Protein 4ILK (pdb70)

CATH classification: 3.90.180.10 (+1 more: 3.40.50.720)

Sequence (674 aa):
GSHMKSILIEKPNQLSIIEREIPTPSAGEVRVKVKLAGICGSDSHIYRGHNPYPRVIGHEFFGVIDAVGEGVESARVGERVAVDPVVSCGHCYPCSIGKPNVCTTLAVLGVHA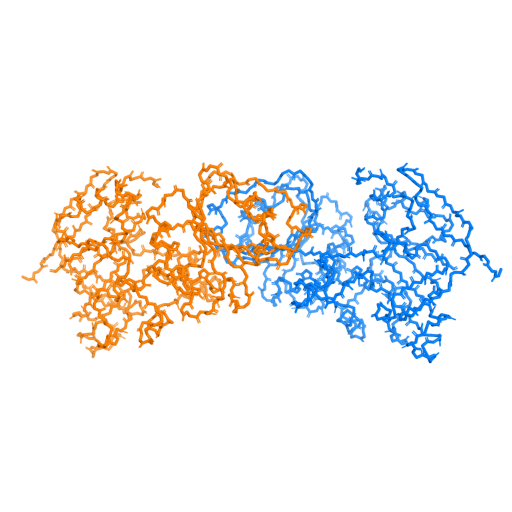DGGFSEYAVVPAKNAWKIPEAVADQYAVMIEPFTIAANVTGHGQPTENDTVLVYGAGPIGLTIVQVLKGVYNVKNVIVADRIDERLEKAKESGADWAINNSQTPLGESFAEKGIKPTLIIDAACHPSILKEAVTLASPAARIVLMGFSSEPSEVIQQGITGKELSIFSSRLNANKFPVVIDWLSKGLIKPEKLITHTFDFQHVADAISLFELDQKHCCKVLLTFGSHMKSILIEKPNQLSIIEREIPTPSAGEVRVKVKLAGICGSDSHIYRGHNKYPRVIGHEFFGVIDAVGEGVESARVGERVAVDPVVSCGHCYPCSIGKPNVCTTLAVLGVHADGGFSEYAVVPAKNAWKIPEAVADQYAVMIEPFTIAANVTGHGQPTENDTVLVYGAGPIGLTIVQVLKGVYNVKNVIVADRIDERLEKAKESGADWAINNSQTPLGESFAEKGIKPTLIIDAACHPSILKEAVTLASPAARIVLMGFSSEPSEVIQQGITGKELSIFSSRLNANKFPVVIDWLSKGLIKPEKLITHTFDFQHVADAISLFELDQKHCCKVLLTF

Secondary structure (DSSP, 8-state):
--EEEEEEEEETTEEEEEEEEPP---TTEEEEEEEEEE--HHHHHHHTT-----EE--SEEEEEEEEE-TTS-GGGTT-EEEE--EE--SSSHHHHTT-GGG-TT-EEBTTTB--SSBSEEEEEGGGEEEPPTTS-HHHHTTHHHHHHHHHHHHHH---TT-EEEEE--SHHHHHHHHHHHHTT--SEEEEEES-HHHHHHHHHTT-SEEEE-SSS-HHHHHHHHT---SEEEESS--TTHHHHHHHHSPTT-EEEE----SSEEEEEHHHHHTTT-EEEE--S-SS-HHHHHHHHHTT---GGGTEEEEEEGGGHHHHHHHHHS-SSS--EEEEE-/--EEEEEEEEETTEEEEEEEEPPPP-TTEEEEEEEEEE--HHHHHHHTT----SEE--SEEEEEEEEE-TTS-GGGTT-EEEE--EE--SSSHHHHTT-GGG-TT-EEBTTTB--SSBSEEEEEGGGEEEPPTTS-HHHHTTHHHHHHHHHHHHHH---TT-EEEEE--SHHHHHHHHHHHHTT--SEEEEEES-HHHHHHHHHHT-SEEEE-SSS-HHHHHHHHT---SEEEESS--TTHHHHHHHHSPTT-EEEE----SSEEEEEHHHHHTTT-EEEE--S-SS-HHHHHHHHHHT-S-GGGTEEEEEEGGGHHHHHHHHHH--SS--EEEEE-

Nearest PDB structures (foldseek):
  4ilk-assembly1_A  TM=1.003E+00  e=9.126E-77  Escherichia coli CFT073
  4ilk-assembly1_B  TM=9.994E-01  e=6.917E-73  Escherichia coli CFT073
  2dfv-assembly3_C  TM=9.320E-01  e=1.076E-36  Pyrococcus horikoshii OT3
  6ie0-assembly2_D  TM=9.170E-01  e=2.549E-33  Bacillus subtilis subsp. subtilis str. 168
  5kia-assembly1_A-2  TM=8.909E-01  e=3.132E-32  Burkholderia thailandensis E264

Solvent-accessible surface area: 26552 Å² total; per-residue (Å²): 116,78,91,12,66,0,0,18,0,75,126,62,91,70,26,21,59,39,104,83,130,35,41,115,14,70,64,36,50,0,40,0,95,5,101,19,0,0,0,22,22,39,0,11,92,25,21,69,18,119,128,167,112,76,50,1,0,0,12,1,4,0,0,30,1,49,20,35,8,141,85,19,132,86,90,42,79,48,31,59,0,2,1,12,0,8,39,23,44,53,152,16,64,0,18,82,78,36,58,15,0,4,6,81,98,27,28,5,11,0,45,88,35,56,3,0,0,3,56,29,8,36,2,29,14,149,7,6,83,138,6,48,170,104,6,42,44,80,57,0,3,2,1,7,3,1,0,24,0,3,4,0,0,37,27,1,132,11,74,85,121,4,26,0,0,0,6,6,1,12,22,46,0,0,1,0,0,8,0,0,50,24,29,62,86,1,127,47,0,1,0,2,18,141,42,95,64,37,10,81,50,0,102,92,8,25,10,75,62,25,13,45,15,61,170,58,64,0,32,108,17,3,79,147,119,64,35,102,0,10,0,0,0,0,16,57,30,112,21,68,20,5,98,53,1,8,80,13,0,7,27,14,1,35,0,0,0,18,2,99,24,71,105,63,1,86,2,57,0,96,29,1,0,22,38,7,0,19,6,28,1,6,54,27,0,9,82,48,1,54,55,0,20,62,19,16,70,135,34,62,2,84,0,80,83,1,37,46,53,81,48,56,10,81,103,0,40,87,0,0,39,48,36,50,128,49,85,114,130,6,5,3,0,2,0,46,72,124,71,86,14,84,1,0,10,0,50,120,61,89,73,35,31,65,42,126,75,131,38,40,111,12,72,67,38,47,0,40,0,106,6,99,14,0,0,0,24,24,38,0,10,91,14,20,72,26,126,152,195,73,71,28,2,0,0,12,1,3,1,0,36,1,47,23,35,6,139,85,24,133,84,92,46,69,49,30,38,0,1,1,10,0,6,36,18,47,56,149,14,73,0,18,78,79,44,60,25,0,4,7,86,99,27,27,4,12,0,40,92,33,60,3,0,0,4,46,35,8,39,2,25,14,131,5,5,72,130,3,50,146,105,6,50,45,66,70,0,2,2,1,6,5,1,0,23,0,3,3,0,0,26,29,0,118,11,74,87,119,3,25,0,0,0,7,7,1,14,28,49,0,0,1,0,0,6,0,0,50,26,32,58,82,1,123,43,0,0,0,2,18,149,46,86,69,43,8,86,37,0,106,122,9,26,12,75,54,18,27,43,25,61,172,58,68,0,33,110,15,4,82,154,129,66,35,107,0,10,0,0,0,1,16,56,31,115,17,65,21,5,114,53,1,11,93,11,0,7,23,12,1,33,0,0,1,20,2,99,23,70,111,62,1,73,5,60,0,96,27,2,0,21,41,6,0,17,7,31,1,5,52,32,1,11,79,50,2,52,57,0,18,56,15,15,64,133,36,62,4,89,0,82,81,2,26,50,54,68,46,53,6,89,100,1,45,89,0,0,39,44,39,52,144,39,74,104,130,8,4,5,0,0,0,40,70

InterPro domains:
  IPR002328 Alcohol dehydrogenase, zinc-type, conserved site [PS00059] (66-80)
  IPR011032 GroES-like superfamily [SSF50129] (7-178)
  IPR013149 Alcohol dehydrogenase-like, C-terminal [PF00107] (179-305)
  IPR013154 Alcohol dehydrogenase-like, N-terminal [PF08240] (32-141)
  IPR036291 NAD(P)-binding domain superfamily [SSF51735] (145-312)
  IPR050129 Zinc-containing alcohol dehydrogenase [PTHR43401] (9-345)

Structure (mmCIF, N/CA/C/O backbone):
data_4ILK
#
_entry.id   4ILK
#
_cell.length_a   47.322
_cell.length_b   97.133
_cell.length_c   144.101
_cell.angle_alpha   90.00
_cell.angle_beta   90.00
_cell.angle_gamma   90.00
#
_symmetry.space_group_name_H-M   'P 21 21 21'
#
loop_
_entity.id
_entity.type
_entity.pdbx_description
1 polymer 'Starvation sensing protein rspB'
2 non-polymer '1,4-DIHYDRONICOTINAMIDE ADENINE DINUCLEOTIDE'
3 non-polymer 'MANGANESE (II) ION'
4 non-polymer 'ZINC ION'
5 water water
#
loop_
_atom_site.group_PDB
_atom_site.id
_atom_site.type_symbol
_atom_site.label_atom_id
_atom_site.label_alt_id
_atom_site.label_comp_id
_atom_site.label_asym_id
_atom_site.label_entity_id
_atom_site.label_seq_id
_atom_site.pdbx_PDB_ins_code
_atom_site.Cartn_x
_atom_site.Cartn_y
_atom_site.Cartn_z
_atom_site.occupancy
_atom_site.B_iso_or_equiv
_atom_site.auth_seq_id
_atom_site.auth_comp_id
_atom_site.auth_asym_id
_atom_site.auth_atom_id
_atom_site.pdbx_PDB_model_num
ATOM 1 N N . GLY A 1 18 ? 33.624 60.226 18.041 1.00 85.76 -2 GLY A N 1
ATOM 2 C CA . GLY A 1 18 ? 33.665 59.805 16.655 1.00 83.76 -2 GLY A CA 1
ATOM 3 C C . GLY A 1 18 ? 34.618 58.645 16.463 1.00 80.07 -2 GLY A C 1
ATOM 4 O O . GLY A 1 18 ? 34.629 57.998 15.414 1.00 78.48 -2 GLY A O 1
ATOM 5 N N . SER A 1 19 ? 35.436 58.390 17.478 1.00 75.57 -1 SER A N 1
ATOM 6 C CA . SER A 1 19 ? 36.280 57.203 17.483 1.00 68.84 -1 SER A CA 1
ATOM 7 C C . SER A 1 19 ? 35.841 56.288 18.621 1.00 61.20 -1 SER A C 1
ATOM 8 O O . SER A 1 19 ? 36.328 55.169 18.752 1.00 60.00 -1 SER A O 1
ATOM 11 N N . HIS A 1 20 ? 34.915 56.778 19.440 1.00 55.27 0 HIS A N 1
ATOM 12 C CA . HIS A 1 20 ? 34.337 55.973 20.507 1.00 51.69 0 HIS A CA 1
ATOM 13 C C . HIS A 1 20 ? 32.841 55.709 20.294 1.00 43.11 0 HIS A C 1
ATOM 14 O O . HIS A 1 20 ? 32.173 56.397 19.517 1.00 35.50 0 HIS A O 1
ATOM 21 N N . MET A 1 21 ? 32.325 54.702 20.990 1.00 36.88 1 MET A N 1
ATOM 22 C CA . MET A 1 21 ? 30.913 54.346 20.895 1.00 34.36 1 MET A CA 1
ATOM 23 C C . MET A 1 21 ? 30.448 53.764 22.221 1.00 32.96 1 MET A C 1
ATOM 24 O O . MET A 1 21 ? 31.261 53.399 23.063 1.00 34.07 1 MET A O 1
ATOM 29 N N . LYS A 1 22 ? 29.138 53.674 22.402 1.00 29.57 2 LYS A N 1
ATOM 30 C CA . LYS A 1 22 ? 28.592 53.019 23.581 1.00 31.11 2 LYS A CA 1
ATOM 31 C C . LYS A 1 22 ? 28.213 51.576 23.264 1.00 31.83 2 LYS A C 1
ATOM 32 O O . LYS A 1 22 ? 27.716 51.295 22.174 1.00 27.01 2 LYS A O 1
ATOM 38 N N . SER A 1 23 ? 28.468 50.679 24.221 1.00 28.02 3 SER A N 1
ATOM 39 C CA . SER A 1 23 ? 28.035 49.282 24.174 1.00 23.81 3 SER A CA 1
ATOM 40 C C . SER A 1 23 ? 27.383 48.898 25.508 1.00 30.22 3 SER A C 1
ATOM 41 O O . SER A 1 23 ? 27.728 49.441 26.565 1.00 23.44 3 SER A O 1
ATOM 44 N N . ILE A 1 24 ? 26.449 47.957 25.452 1.00 26.28 4 ILE A N 1
ATOM 45 C CA . ILE A 1 24 ? 25.804 47.436 26.647 1.00 26.32 4 ILE A CA 1
ATOM 46 C C . ILE A 1 24 ? 26.547 46.203 27.142 1.00 27.93 4 ILE A C 1
ATOM 47 O O . ILE A 1 24 ? 26.521 45.153 26.496 1.00 31.43 4 ILE A O 1
ATOM 52 N N . LEU A 1 25 ? 27.187 46.328 28.299 1.00 27.70 5 LEU A N 1
ATOM 53 C CA . LEU A 1 25 ? 28.027 45.274 28.853 1.00 26.57 5 LEU A CA 1
ATOM 54 C C . LEU A 1 25 ? 27.427 44.636 30.109 1.00 31.09 5 LEU A C 1
ATOM 55 O O . LEU A 1 25 ? 27.036 45.333 31.050 1.00 31.83 5 LEU A O 1
ATOM 60 N N . ILE A 1 26 ? 27.347 43.311 30.118 1.00 29.31 6 ILE A N 1
ATOM 61 C CA . ILE A 1 26 ? 27.042 42.589 31.346 1.00 28.19 6 ILE A CA 1
ATOM 62 C C . ILE A 1 26 ? 28.372 42.199 31.975 1.00 31.48 6 ILE A C 1
ATOM 63 O O . ILE A 1 26 ? 29.029 41.259 31.518 1.00 32.16 6 ILE A O 1
ATOM 68 N N . GLU A 1 27 ? 28.780 42.933 33.005 1.00 28.74 7 GLU A N 1
ATOM 69 C CA . GLU A 1 27 ? 30.090 42.713 33.619 1.00 27.58 7 GLU A CA 1
ATOM 70 C C . GLU A 1 27 ? 30.127 41.388 34.362 1.00 31.51 7 GLU A C 1
ATOM 71 O O . GLU A 1 27 ? 31.156 40.713 34.406 1.00 29.76 7 GLU A O 1
ATOM 77 N N . LYS A 1 28 ? 28.993 41.044 34.958 1.00 25.90 8 LYS A N 1
ATOM 78 C CA . LYS A 1 28 ? 28.854 39.876 35.800 1.00 29.17 8 LYS A CA 1
ATOM 79 C C . LYS A 1 28 ? 27.377 39.846 36.171 1.00 32.53 8 LYS A C 1
ATOM 80 O O . LYS A 1 28 ? 26.649 40.787 35.838 1.00 26.29 8 LYS A O 1
ATOM 86 N N . PRO A 1 29 ? 26.922 38.771 36.839 1.00 34.04 9 PRO A N 1
ATOM 87 C CA . PRO A 1 29 ? 25.504 38.681 37.210 1.00 34.57 9 PRO A CA 1
ATOM 88 C C . PRO A 1 29 ? 24.904 39.958 37.798 1.00 28.28 9 PRO A C 1
ATOM 89 O O . PRO A 1 29 ? 25.453 40.555 38.727 1.00 26.72 9 PRO A O 1
ATOM 93 N N . ASN A 1 30 ? 23.797 40.383 37.194 1.00 28.35 10 ASN A N 1
ATOM 94 C CA . ASN A 1 30 ? 22.991 41.496 37.668 1.00 25.63 10 ASN A CA 1
ATOM 95 C C . ASN A 1 30 ? 23.660 42.853 37.519 1.00 28.18 10 ASN A C 1
ATOM 96 O O . ASN A 1 30 ? 23.162 43.848 38.026 1.00 29.09 10 ASN A O 1
ATOM 101 N N . GLN A 1 31 ? 24.772 42.895 36.796 1.00 23.72 11 GLN A N 1
ATOM 102 C CA . GLN A 1 31 ? 25.449 44.158 36.549 1.00 26.09 11 GLN A CA 1
ATOM 103 C C . GLN A 1 31 ? 25.487 44.515 35.073 1.00 29.55 11 GLN A C 1
ATOM 104 O O . GLN A 1 31 ? 26.242 43.926 34.298 1.00 26.06 11 GLN A O 1
ATOM 110 N N . LEU A 1 32 ? 24.670 45.492 34.688 1.00 27.36 12 LEU A N 1
ATOM 111 C CA . LEU A 1 32 ? 24.659 45.975 33.321 1.00 21.58 12 LEU A CA 1
ATOM 112 C C . LEU A 1 32 ? 25.238 47.372 33.295 1.00 26.29 12 LEU A C 1
ATOM 113 O O . LEU A 1 32 ? 24.785 48.248 34.027 1.00 27.16 12 LEU A O 1
ATOM 118 N N . SER A 1 33 ? 26.232 47.586 32.444 1.00 22.94 13 SER A N 1
ATOM 119 C CA . SER A 1 33 ? 26.838 48.905 32.319 1.00 27.50 13 SER A CA 1
ATOM 120 C C . SER A 1 33 ? 26.917 49.363 30.865 1.00 26.50 13 SER A C 1
ATOM 121 O O . SER A 1 33 ? 27.283 48.590 29.978 1.00 28.18 13 SER A O 1
ATOM 124 N N . ILE A 1 34 ? 26.572 50.625 30.627 1.00 26.61 14 ILE A N 1
ATOM 125 C CA . ILE A 1 34 ? 26.778 51.231 29.318 1.00 34.81 14 ILE A CA 1
ATOM 126 C C . IL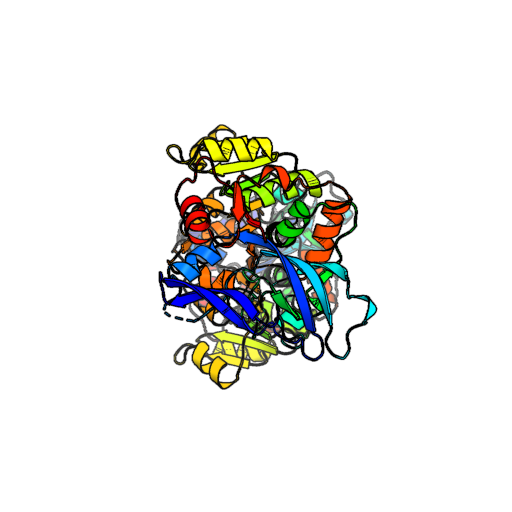E A 1 34 ? 28.187 51.789 29.271 1.00 35.15 14 ILE A C 1
ATOM 127 O O . ILE A 1 34 ? 28.479 52.801 29.901 1.00 35.92 14 ILE A O 1
ATOM 132 N N . ILE A 1 35 ? 29.068 51.133 28.532 1.00 26.76 15 ILE A N 1
ATOM 133 C CA . ILE A 1 35 ? 30.470 51.529 28.545 1.00 33.96 15 ILE A CA 1
ATOM 134 C C . ILE A 1 35 ? 30.879 52.245 27.254 1.00 34.26 15 ILE A C 1
ATOM 135 O O . ILE A 1 35 ? 30.159 52.212 26.264 1.00 31.35 15 ILE A O 1
ATOM 140 N N . GLU A 1 36 ? 32.037 52.895 27.280 1.00 34.14 16 GLU A N 1
ATOM 141 C CA . GLU A 1 36 ? 32.602 53.499 26.083 1.00 35.74 16 GLU A CA 1
ATOM 142 C C . GLU A 1 36 ? 33.719 52.620 25.577 1.00 35.87 16 GLU A C 1
ATOM 143 O O . GLU A 1 36 ? 34.586 52.177 26.348 1.00 37.10 16 GLU A O 1
ATOM 149 N N . ARG A 1 37 ? 33.686 52.340 24.281 1.00 29.76 17 ARG A N 1
ATOM 150 C CA . ARG A 1 37 ? 34.736 51.542 23.656 1.00 40.04 17 ARG A CA 1
ATOM 151 C C . ARG A 1 37 ? 35.127 52.159 22.336 1.00 34.74 17 ARG A C 1
ATOM 152 O O . ARG A 1 37 ? 34.367 52.942 21.762 1.00 36.64 17 ARG A O 1
ATOM 160 N N . GLU A 1 38 ? 36.318 51.818 21.858 1.00 36.19 18 GLU A N 1
ATOM 161 C CA . GLU A 1 38 ? 36.716 52.228 20.522 1.00 44.60 18 GLU A CA 1
ATOM 162 C C . GLU A 1 38 ? 35.780 51.600 19.506 1.00 38.04 18 GLU A C 1
ATOM 163 O O . GLU A 1 38 ? 35.363 50.452 19.659 1.00 39.73 18 GLU A O 1
ATOM 169 N N . ILE A 1 39 ? 35.430 52.368 18.484 1.00 36.89 19 ILE A N 1
ATOM 170 C CA . ILE A 1 39 ? 34.706 51.820 17.355 1.00 39.86 19 ILE A CA 1
ATOM 171 C C . ILE A 1 39 ? 35.624 50.803 16.692 1.00 43.13 19 ILE A C 1
ATOM 172 O O . ILE A 1 39 ? 36.721 51.146 16.247 1.00 43.44 19 ILE A O 1
ATOM 177 N N . PRO A 1 40 ? 35.182 49.537 16.645 1.00 39.00 20 PRO A N 1
ATOM 178 C CA . PRO A 1 40 ? 36.014 48.422 16.181 1.00 38.76 20 PRO A CA 1
ATOM 179 C C . PRO A 1 40 ? 36.237 48.407 14.672 1.00 38.62 20 PRO A C 1
ATOM 180 O O . PRO A 1 40 ? 35.456 48.954 13.888 1.00 36.48 20 PRO A O 1
ATOM 184 N N . THR A 1 41 ? 37.320 47.751 14.282 1.00 33.52 21 THR A N 1
ATOM 185 C CA . THR A 1 41 ? 37.715 47.660 12.891 1.00 35.89 21 THR A CA 1
ATOM 186 C C . THR A 1 41 ? 37.526 46.213 12.451 1.00 33.09 21 THR A C 1
ATOM 187 O O . THR A 1 41 ? 38.037 45.308 13.105 1.00 31.21 21 THR A O 1
ATOM 191 N N . PRO A 1 42 ? 36.791 45.982 11.346 1.00 28.78 22 PRO A N 1
ATOM 192 C CA . PRO A 1 42 ? 36.598 44.586 10.934 1.00 31.92 22 PRO A CA 1
ATOM 193 C C . PRO A 1 42 ? 37.879 43.961 10.387 1.00 35.74 22 PRO A C 1
ATOM 194 O O . PRO A 1 42 ? 38.633 44.633 9.685 1.00 40.04 22 PRO A O 1
ATOM 198 N N . SER A 1 43 ? 38.119 42.695 10.714 1.00 32.74 23 SER A N 1
ATOM 199 C CA . SER A 1 43 ? 39.245 41.963 10.146 1.00 40.12 23 SER A CA 1
ATOM 200 C C . SER A 1 43 ? 38.797 41.252 8.882 1.00 36.86 23 SER A C 1
ATOM 201 O O . SER A 1 43 ? 37.690 41.479 8.388 1.00 39.51 23 SER A O 1
ATOM 204 N N . ALA A 1 44 ? 39.663 40.386 8.368 1.00 36.82 24 ALA A N 1
ATOM 205 C CA . ALA A 1 44 ? 39.376 39.638 7.150 1.00 37.67 24 ALA A CA 1
ATOM 206 C C . ALA A 1 44 ? 38.060 38.867 7.273 1.00 32.88 24 ALA A C 1
ATOM 207 O O . ALA A 1 44 ? 37.824 38.179 8.268 1.00 34.21 24 ALA A O 1
ATOM 209 N N . GLY A 1 45 ? 37.200 39.011 6.271 1.00 33.30 25 GLY A N 1
ATOM 210 C CA . GLY A 1 45 ? 35.939 38.292 6.232 1.00 32.97 25 GLY A CA 1
ATOM 211 C C . GLY A 1 45 ? 34.836 38.904 7.078 1.00 29.21 25 GLY A C 1
ATOM 212 O O . GLY A 1 45 ? 33.728 38.363 7.157 1.00 34.15 25 GLY A O 1
ATOM 213 N N . GLU A 1 46 ? 35.128 40.031 7.713 1.00 23.39 26 GLU A N 1
ATOM 214 C CA . GLU A 1 46 ? 34.157 40.668 8.606 1.00 26.65 26 GLU A CA 1
ATOM 215 C C . GLU A 1 46 ? 33.639 41.998 8.071 1.00 24.13 26 GLU A C 1
ATOM 216 O O . GLU A 1 46 ? 34.248 42.607 7.205 1.00 28.41 26 GLU A O 1
ATOM 222 N N . VAL A 1 47 ? 32.499 42.437 8.591 1.00 22.38 27 VAL A N 1
ATOM 223 C CA . VAL A 1 47 ? 32.005 43.774 8.312 1.00 28.36 27 VAL A CA 1
ATOM 224 C C . VAL A 1 47 ? 31.690 44.449 9.640 1.00 30.99 27 VAL A C 1
ATOM 225 O O . VAL A 1 47 ? 31.482 43.780 10.646 1.00 29.22 27 VAL A O 1
ATOM 229 N N . ARG A 1 48 ? 31.687 45.773 9.653 1.00 30.03 28 ARG A N 1
ATOM 230 C CA . ARG A 1 48 ? 31.194 46.485 10.816 1.00 27.18 28 ARG A CA 1
ATOM 231 C C . ARG A 1 48 ? 29.790 46.941 10.501 1.00 27.98 28 ARG A C 1
ATOM 232 O O . ARG A 1 48 ? 29.547 47.520 9.441 1.00 27.98 28 ARG A O 1
ATOM 240 N N . VAL A 1 49 ? 28.862 46.656 11.407 1.00 26.26 29 VAL A N 1
ATOM 241 C CA . VAL A 1 49 ? 27.487 47.104 11.262 1.00 23.33 29 VAL A CA 1
ATOM 242 C C . VAL A 1 49 ? 27.194 48.252 12.225 1.00 33.41 29 VAL A C 1
ATOM 243 O O . VAL A 1 49 ? 27.426 48.132 13.426 1.00 26.69 29 VAL A O 1
ATOM 247 N N . LYS A 1 50 ? 26.690 49.364 11.694 1.00 24.95 30 LYS A N 1
ATOM 248 C CA . LYS A 1 50 ? 26.175 50.440 12.532 1.00 29.19 30 LYS A CA 1
ATOM 249 C C . LYS A 1 50 ? 24.729 50.096 12.850 1.00 27.03 30 LYS A C 1
ATOM 250 O O . LYS A 1 50 ? 23.877 50.108 11.972 1.00 25.53 30 LYS A O 1
ATOM 256 N N . VAL A 1 51 ? 24.457 49.793 14.113 1.00 23.77 31 VAL A N 1
ATOM 257 C CA . VAL A 1 51 ? 23.200 49.164 14.495 1.00 24.26 31 VAL A CA 1
ATOM 258 C C . VAL A 1 51 ? 22.067 50.181 14.568 1.00 27.45 31 VAL A C 1
ATOM 259 O O . VAL A 1 51 ? 22.234 51.267 15.120 1.00 24.95 31 VAL A O 1
ATOM 263 N N . LYS A 1 52 ? 20.914 49.824 14.016 1.00 27.06 32 LYS A N 1
ATOM 264 C CA . LYS A 1 52 ? 19.751 50.697 14.090 1.00 34.27 32 LYS A CA 1
ATOM 265 C C . LYS A 1 52 ? 18.726 50.158 15.065 1.00 30.02 32 LYS A C 1
ATOM 266 O O . LYS A 1 52 ? 18.086 50.921 15.792 1.00 25.23 32 LYS A O 1
ATOM 272 N N . LEU A 1 53 ? 18.567 48.838 15.068 1.00 25.77 33 LEU A N 1
ATOM 273 C CA . LEU A 1 53 ? 17.582 48.197 15.929 1.00 29.63 33 LEU A CA 1
ATOM 274 C C . LEU A 1 53 ? 18.137 46.928 16.522 1.00 26.51 33 LEU A C 1
ATOM 275 O O . LEU A 1 53 ? 18.908 46.230 15.887 1.00 26.44 33 LEU A O 1
ATOM 280 N N . ALA A 1 54 ? 17.731 46.624 17.747 1.00 26.93 34 ALA A N 1
ATOM 281 C CA . ALA A 1 54 ? 18.057 45.347 18.342 1.00 22.14 34 ALA A CA 1
ATOM 282 C C . ALA A 1 54 ? 16.830 44.841 19.086 1.00 28.63 34 ALA A C 1
ATOM 283 O O . ALA A 1 54 ? 16.020 45.634 19.558 1.00 29.65 34 ALA A O 1
ATOM 285 N N . GLY A 1 55 ? 16.669 43.526 19.167 1.00 23.23 35 GLY A N 1
ATOM 286 C CA . GLY A 1 55 ? 15.563 42.969 19.923 1.00 24.34 35 GLY A CA 1
ATOM 287 C C . GLY A 1 55 ? 16.024 42.341 21.225 1.00 25.18 35 GLY A C 1
ATOM 288 O O . GLY A 1 55 ? 17.151 41.869 21.331 1.00 24.60 35 GLY A O 1
ATOM 289 N N . ILE A 1 56 ? 15.140 42.324 22.213 1.00 23.27 36 ILE A N 1
ATOM 290 C CA . ILE A 1 56 ? 15.449 41.707 23.490 1.00 29.93 36 ILE A CA 1
ATOM 291 C C . ILE A 1 56 ? 14.841 40.317 23.587 1.00 27.03 36 ILE A C 1
ATOM 292 O O . ILE A 1 56 ? 13.663 40.119 23.301 1.00 29.03 36 ILE A O 1
ATOM 297 N N . CYS A 1 57 ? 15.653 39.353 23.993 1.00 23.70 37 CYS A N 1
ATOM 298 C CA . CYS A 1 57 ? 15.173 37.994 24.125 1.00 25.30 37 CYS A CA 1
ATOM 299 C C . CYS A 1 57 ? 15.424 37.475 25.535 1.00 30.64 37 CYS A C 1
ATOM 300 O O . CYS A 1 57 ? 16.153 38.094 26.307 1.00 33.46 37 CYS A O 1
ATOM 303 N N . GLY A 1 58 ? 14.824 36.332 25.852 1.00 33.37 38 GLY A N 1
ATOM 304 C CA . GLY A 1 58 ? 14.994 35.692 27.142 1.00 34.50 38 GLY A CA 1
ATOM 305 C C . GLY A 1 58 ? 16.443 35.454 27.484 1.00 39.02 38 GLY A C 1
ATOM 306 O O . GLY A 1 58 ? 16.861 35.667 28.621 1.00 40.90 38 GLY A O 1
ATOM 307 N N . SER A 1 59 ? 17.220 35.026 26.495 1.00 33.16 39 SER A N 1
ATOM 308 C CA . SER A 1 59 ? 18.626 34.724 26.714 1.00 35.81 39 SER A CA 1
ATOM 309 C C . SER A 1 59 ? 19.400 35.963 27.144 1.00 33.51 39 SER A C 1
ATOM 310 O O . SER A 1 59 ? 20.374 35.875 27.893 1.00 37.34 39 SER A O 1
ATOM 313 N N . ASP A 1 60 ? 18.977 37.120 26.655 1.00 26.09 40 ASP A N 1
ATOM 314 C CA . ASP A 1 60 ? 19.552 38.375 27.124 1.00 24.36 40 ASP A CA 1
ATOM 315 C C . ASP A 1 60 ? 19.300 38.549 28.616 1.00 21.35 40 ASP A C 1
ATOM 316 O O . ASP A 1 60 ? 20.209 38.901 29.363 1.00 26.25 40 ASP A O 1
ATOM 321 N N . SER A 1 61 ? 18.068 38.281 29.039 1.00 26.29 41 SER A N 1
ATOM 322 C CA . SER A 1 61 ? 17.704 38.332 30.452 1.00 25.46 41 SER A CA 1
ATOM 323 C C . SER A 1 61 ? 18.506 37.325 31.261 1.00 31.59 41 SER A C 1
ATOM 324 O O . SER A 1 61 ? 19.000 37.635 32.346 1.00 31.97 41 SER A O 1
ATOM 327 N N . HIS A 1 62 ? 18.654 36.119 30.729 1.00 28.12 42 HIS A N 1
ATOM 328 C CA . HIS A 1 62 ? 19.357 35.058 31.454 1.00 31.94 42 HIS A CA 1
ATOM 329 C C . HIS A 1 62 ? 20.826 35.396 31.638 1.00 31.68 42 HIS A C 1
ATOM 330 O O . HIS A 1 62 ? 21.397 35.122 32.694 1.00 33.47 42 HIS A O 1
ATOM 337 N N . ILE A 1 63 ? 21.439 36.000 30.621 1.00 25.30 43 ILE A N 1
ATOM 338 C CA . ILE A 1 63 ? 22.827 36.407 30.746 1.00 26.82 43 ILE A CA 1
ATOM 339 C C . ILE A 1 63 ? 22.942 37.558 31.752 1.00 33.36 43 ILE A C 1
ATOM 340 O O . ILE A 1 63 ? 23.849 37.580 32.573 1.00 35.57 43 ILE A O 1
ATOM 345 N N . TYR A 1 64 ? 22.009 38.506 31.682 1.00 34.87 44 TYR A N 1
ATOM 346 C CA . TYR A 1 64 ? 21.955 39.619 32.638 1.00 34.14 44 TYR A CA 1
ATOM 347 C C . TYR A 1 64 ? 21.854 39.079 34.066 1.00 35.20 44 TYR A C 1
ATOM 348 O O . TYR A 1 64 ? 22.560 39.533 34.971 1.00 27.68 44 TYR A O 1
ATOM 357 N N . ARG A 1 65 ? 20.993 38.086 34.258 1.00 29.03 45 ARG A N 1
ATOM 358 C CA . ARG A 1 65 ? 20.726 37.589 35.599 1.00 33.35 45 ARG A CA 1
ATOM 359 C C . ARG A 1 65 ? 21.719 36.518 36.058 1.00 39.35 45 ARG A C 1
ATOM 360 O O . ARG A 1 65 ? 21.628 36.024 37.180 1.00 43.88 45 ARG A O 1
ATOM 368 N N . GLY A 1 66 ? 22.666 36.171 35.189 1.00 36.47 46 GLY A N 1
ATOM 369 C CA . GLY A 1 66 ? 23.684 35.176 35.490 1.00 40.08 46 GLY A CA 1
ATOM 370 C C . GLY A 1 66 ? 23.183 33.743 35.624 1.00 46.20 46 GLY A C 1
ATOM 371 O O . GLY A 1 66 ? 23.676 32.976 36.462 1.00 44.84 46 GLY A O 1
ATOM 372 N N . HIS A 1 67 ? 22.211 33.369 34.797 1.00 41.22 47 HIS A N 1
ATOM 373 C CA . HIS A 1 67 ? 21.604 32.044 34.900 1.00 49.58 47 HIS A CA 1
ATOM 374 C C . HIS A 1 67 ? 22.538 30.895 34.479 1.00 61.83 47 HIS A C 1
ATOM 375 O O . HIS A 1 67 ? 22.271 29.731 34.794 1.00 71.92 47 HIS A O 1
ATOM 382 N N . ASN A 1 68 ? 23.630 31.223 33.785 1.00 61.12 48 ASN A N 1
ATOM 383 C CA . ASN A 1 68 ? 24.699 30.249 33.518 1.00 58.67 48 ASN A CA 1
ATOM 384 C C . ASN A 1 68 ? 25.915 30.442 34.426 1.00 63.83 48 ASN A C 1
ATOM 385 O O . ASN A 1 68 ? 26.747 31.329 34.191 1.00 57.40 48 ASN A O 1
ATOM 390 N N . PRO A 1 69 ? 26.043 29.570 35.438 1.00 67.07 49 PRO A N 1
ATOM 391 C CA . PRO A 1 69 ? 27.075 29.657 36.479 1.00 68.82 49 PRO A CA 1
ATOM 392 C C . PRO A 1 69 ? 28.485 29.576 35.901 1.00 66.08 49 PRO A C 1
ATOM 393 O O . PRO A 1 69 ? 29.390 30.135 36.520 1.00 65.79 49 PRO A O 1
ATOM 397 N N . TYR A 1 73 ? 31.678 36.159 31.077 1.00 44.35 53 TYR A N 1
ATOM 398 C CA . TYR A 1 73 ? 31.677 37.573 31.455 1.00 47.53 53 TYR A CA 1
ATOM 399 C C . TYR A 1 73 ? 33.051 38.184 31.283 1.00 46.24 53 TYR A C 1
ATOM 400 O O . TYR A 1 73 ? 34.057 37.511 31.484 1.00 53.50 53 TYR A O 1
ATOM 409 N N . PRO A 1 74 ? 33.102 39.463 30.884 1.00 44.70 54 PRO A N 1
ATOM 410 C CA . PRO A 1 74 ? 31.963 40.317 30.538 1.00 40.02 54 PRO A CA 1
ATOM 411 C C . PRO A 1 74 ? 31.518 40.125 29.086 1.00 35.81 54 PRO A C 1
ATOM 412 O O . PRO A 1 74 ? 32.320 39.766 28.226 1.00 32.74 54 PRO A O 1
ATOM 416 N N . ARG A 1 75 ? 30.244 40.377 28.816 1.00 33.10 55 ARG A N 1
ATOM 417 C CA . ARG A 1 75 ? 29.700 40.149 27.485 1.00 26.30 55 ARG A CA 1
ATOM 418 C C . ARG A 1 75 ? 28.810 41.288 27.034 1.00 26.28 55 ARG A C 1
ATOM 419 O O . ARG A 1 75 ? 27.946 41.738 27.790 1.00 29.20 55 ARG A O 1
ATOM 427 N N . VAL A 1 76 ? 29.005 41.735 25.797 1.00 21.56 56 VAL A N 1
ATOM 428 C CA . VAL A 1 76 ? 28.025 42.588 25.147 1.00 22.86 56 VAL A CA 1
ATOM 429 C C . VAL A 1 76 ? 26.919 41.681 24.611 1.00 23.56 56 VAL A C 1
ATOM 430 O O . VAL A 1 76 ? 27.162 40.825 23.767 1.00 22.53 56 VAL A O 1
ATOM 434 N N . ILE A 1 77 ? 25.714 41.844 25.133 1.00 24.08 57 ILE A N 1
ATOM 435 C CA . ILE A 1 77 ? 24.619 40.959 24.758 1.00 23.95 57 ILE A CA 1
ATOM 436 C C . ILE A 1 77 ? 23.911 41.418 23.478 1.00 24.26 57 ILE A C 1
ATOM 437 O O . ILE A 1 77 ? 24.322 42.397 22.851 1.00 22.56 57 ILE A O 1
ATOM 442 N N . GLY A 1 78 ? 22.859 40.702 23.088 1.00 21.69 58 GLY A N 1
ATOM 443 C CA . GLY A 1 78 ? 22.090 41.064 21.901 1.00 19.93 58 GLY A CA 1
ATOM 444 C C . GLY A 1 78 ? 22.422 40.179 20.704 1.00 23.19 58 GLY A C 1
ATOM 445 O O . GLY A 1 78 ? 23.497 40.291 20.117 1.00 22.81 58 GLY A O 1
ATOM 446 N N . HIS A 1 79 ? 21.513 39.274 20.360 1.00 20.82 59 HIS A N 1
ATOM 447 C CA . HIS A 1 79 ? 21.709 38.411 19.195 1.00 19.32 59 HIS A CA 1
ATOM 448 C C . HIS A 1 79 ? 20.679 38.714 18.113 1.00 22.43 59 HIS A C 1
ATOM 449 O O . HIS A 1 79 ? 20.717 38.143 17.033 1.00 25.75 59 HIS A O 1
ATOM 456 N N . GLU A 1 80 ? 19.753 39.614 18.415 1.00 23.95 60 GLU A N 1
ATOM 457 C CA . GLU A 1 80 ? 18.749 40.024 17.451 1.00 21.16 60 GLU A CA 1
ATOM 458 C C . GLU A 1 80 ? 19.028 41.453 17.052 1.00 23.64 60 GLU A C 1
ATOM 459 O O . GLU A 1 80 ? 18.650 42.374 17.764 1.00 24.02 60 GLU A O 1
ATOM 465 N N . PHE A 1 81 ? 19.694 41.660 15.925 1.00 19.82 61 PHE A N 1
ATOM 466 C CA . PHE A 1 81 ? 19.972 43.037 15.529 1.00 25.06 61 PHE A CA 1
ATOM 467 C C . PHE A 1 81 ? 20.039 43.308 14.044 1.00 25.03 61 PHE A C 1
ATOM 468 O O . PHE A 1 81 ? 20.310 42.411 13.232 1.00 19.45 61 PHE A O 1
ATOM 476 N N . PHE A 1 82 ? 19.787 44.573 13.719 1.00 22.97 62 PHE A N 1
ATOM 477 C CA . PHE A 1 82 ? 19.673 45.045 12.353 1.00 27.52 62 PHE A CA 1
ATOM 478 C C . PHE A 1 82 ? 20.360 46.399 12.241 1.00 27.34 62 PHE A C 1
ATOM 479 O O . PHE A 1 82 ? 20.303 47.208 13.172 1.00 24.61 62 PHE A O 1
ATOM 487 N N . GLY A 1 83 ? 20.986 46.656 11.097 1.00 28.11 63 GLY A N 1
ATOM 488 C CA . GLY A 1 83 ? 21.637 47.937 10.872 1.00 23.18 63 GLY A CA 1
ATOM 489 C C . GLY A 1 83 ? 22.170 48.096 9.464 1.00 23.81 63 GLY A C 1
ATOM 490 O O . GLY A 1 83 ? 21.672 47.459 8.536 1.00 24.94 63 GLY A O 1
ATOM 491 N N . VAL A 1 84 ? 23.183 48.948 9.318 1.00 23.68 64 VAL A N 1
ATOM 492 C CA . VAL A 1 84 ? 23.791 49.248 8.022 1.00 22.63 64 VAL A CA 1
ATOM 493 C C . VAL A 1 84 ? 25.284 48.933 8.056 1.00 26.52 64 VAL A C 1
ATOM 494 O O . VAL A 1 84 ? 25.963 49.224 9.035 1.00 30.11 64 VAL A O 1
ATOM 498 N N . ILE A 1 85 ? 25.805 48.309 7.011 1.00 21.22 65 ILE A N 1
ATOM 499 C CA . ILE A 1 85 ? 27.232 48.060 6.971 1.00 21.14 65 ILE A CA 1
ATOM 500 C C . ILE A 1 85 ? 27.922 49.398 6.756 1.00 28.67 65 ILE A C 1
ATOM 501 O O . ILE A 1 85 ? 27.551 50.152 5.860 1.00 26.20 65 ILE A O 1
ATOM 506 N N . ASP A 1 86 ? 28.910 49.723 7.579 1.00 29.97 66 ASP A N 1
ATOM 507 C CA . ASP A 1 86 ? 29.619 50.983 7.362 1.00 31.38 66 ASP A CA 1
ATOM 508 C C . ASP A 1 86 ? 31.117 50.791 7.156 1.00 30.01 66 ASP A C 1
ATOM 509 O O . ASP A 1 86 ? 31.825 51.740 6.835 1.00 27.95 66 ASP A O 1
ATOM 514 N N . ALA A 1 87 ? 31.593 49.564 7.334 1.00 27.76 67 ALA A N 1
ATOM 515 C CA . ALA A 1 87 ? 32.950 49.214 6.913 1.00 25.20 67 ALA A CA 1
ATOM 516 C C . ALA A 1 87 ? 33.020 47.737 6.607 1.00 25.76 67 ALA A C 1
ATOM 517 O O . ALA A 1 87 ? 32.248 46.942 7.147 1.00 25.06 67 ALA A O 1
ATOM 519 N N . VAL A 1 88 ? 33.962 47.372 5.747 1.00 27.66 68 VAL A N 1
ATOM 520 C CA . VAL A 1 88 ? 34.192 45.978 5.416 1.00 29.05 68 VAL A CA 1
ATOM 521 C C . VAL A 1 88 ? 35.664 45.647 5.628 1.00 36.72 68 VAL A C 1
ATOM 522 O O . VAL A 1 88 ? 36.531 46.509 5.471 1.00 28.47 68 VAL A O 1
ATOM 526 N N . GLY A 1 89 ? 35.942 44.407 6.017 1.00 34.29 69 GLY A N 1
ATOM 527 C CA . GLY A 1 89 ? 37.311 43.958 6.167 1.00 35.17 69 GLY A CA 1
ATOM 528 C C . GLY A 1 89 ? 37.830 43.417 4.849 1.00 36.13 69 GLY A C 1
ATOM 529 O O . GLY A 1 89 ? 37.123 43.418 3.841 1.00 23.23 69 GLY A O 1
ATOM 530 N N . GLU A 1 90 ? 39.073 42.951 4.862 1.00 41.50 70 GLU A N 1
ATOM 531 C CA . GLU A 1 90 ? 39.712 42.428 3.663 1.00 46.87 70 GLU A CA 1
ATOM 532 C C . GLU A 1 90 ? 39.008 41.156 3.181 1.00 42.84 70 GLU A C 1
ATOM 533 O O . GLU A 1 90 ? 38.653 40.293 3.984 1.00 37.51 70 GLU A O 1
ATOM 539 N N . GLY A 1 91 ? 38.775 41.067 1.876 1.00 35.74 71 GLY A N 1
ATOM 540 C CA . GLY A 1 91 ? 38.136 39.906 1.288 1.00 41.90 71 GLY A CA 1
ATOM 541 C C . GLY A 1 91 ? 36.649 40.109 1.079 1.00 44.89 71 GLY A C 1
ATOM 542 O O . GLY A 1 91 ? 35.973 39.287 0.462 1.00 46.45 71 GLY A O 1
ATOM 543 N N . VAL A 1 92 ? 36.130 41.208 1.611 1.00 42.27 72 VAL A N 1
ATOM 544 C CA . VAL A 1 92 ? 34.712 41.519 1.471 1.00 33.34 72 VAL A CA 1
ATOM 545 C C . VAL A 1 92 ? 34.549 42.599 0.405 1.00 32.96 72 VAL A C 1
ATOM 546 O O . VAL A 1 92 ? 35.336 43.547 0.363 1.00 28.21 72 VAL A O 1
ATOM 550 N N . GLU A 1 93 ? 33.543 42.456 -0.458 1.00 33.36 73 GLU A N 1
ATOM 551 C CA . GLU A 1 93 ? 33.318 43.443 -1.514 1.00 36.56 73 GLU A CA 1
ATOM 552 C C . GLU A 1 93 ? 33.081 44.803 -0.877 1.00 37.23 73 GLU A C 1
ATOM 553 O O . GLU A 1 93 ? 32.248 44.936 0.011 1.00 34.19 73 GLU A O 1
ATOM 559 N N . SER A 1 94 ? 33.832 45.811 -1.312 1.00 37.60 74 SER A N 1
ATOM 560 C CA . SER A 1 94 ? 33.703 47.134 -0.717 1.00 33.57 74 SER A CA 1
ATOM 561 C C . SER A 1 94 ? 32.332 47.725 -1.034 1.00 29.36 74 SER A C 1
ATOM 562 O O . SER A 1 94 ? 31.866 48.646 -0.369 1.00 31.98 74 SER A O 1
ATOM 565 N N . ALA A 1 95 ? 31.673 47.159 -2.033 1.00 26.80 75 ALA A N 1
ATOM 566 C CA . ALA A 1 95 ? 30.316 47.561 -2.378 1.00 29.45 75 ALA A CA 1
ATOM 567 C C . ALA A 1 95 ? 29.273 47.270 -1.294 1.00 31.05 75 ALA A C 1
ATOM 568 O O . ALA A 1 95 ? 28.145 47.751 -1.383 1.00 28.07 75 ALA A O 1
ATOM 570 N N . ARG A 1 96 ? 29.623 46.473 -0.287 1.00 27.52 76 ARG A N 1
ATOM 571 C CA . ARG A 1 96 ? 28.641 46.153 0.752 1.00 28.02 76 ARG A CA 1
ATOM 572 C C . ARG A 1 96 ? 28.398 47.328 1.698 1.00 29.47 76 ARG A C 1
ATOM 573 O O . ARG A 1 96 ? 27.413 47.347 2.432 1.00 32.99 76 ARG A O 1
ATOM 581 N N . VAL A 1 97 ? 29.303 48.298 1.685 1.00 26.35 77 VAL A N 1
ATOM 582 C CA . VAL A 1 97 ? 29.123 49.504 2.484 1.00 29.74 77 VAL A CA 1
ATOM 583 C C . VAL A 1 97 ? 27.801 50.203 2.138 1.00 30.71 77 VAL A C 1
ATOM 584 O O . VAL A 1 97 ? 27.527 50.497 0.978 1.00 26.77 77 VAL A O 1
ATOM 588 N N . GLY A 1 98 ? 26.965 50.424 3.151 1.00 29.01 78 GLY A N 1
ATOM 589 C CA . GLY A 1 98 ? 25.665 51.037 2.947 1.00 27.87 78 GLY A CA 1
ATOM 590 C C . GLY A 1 98 ? 24.522 50.038 2.891 1.00 29.88 78 GLY A C 1
ATOM 591 O O . GLY A 1 98 ? 23.359 50.432 2.860 1.00 28.94 78 GLY A O 1
ATOM 592 N N . GLU A 1 99 ? 24.842 48.745 2.880 1.00 24.01 79 GLU A N 1
ATOM 593 C CA . GLU A 1 99 ? 23.820 47.692 2.847 1.00 25.74 79 GLU A CA 1
ATOM 594 C C . GLU A 1 99 ? 22.998 47.627 4.121 1.00 29.54 79 GLU A C 1
ATOM 595 O O . GLU A 1 99 ? 23.569 47.597 5.208 1.00 27.11 79 GLU A O 1
ATOM 601 N N . ARG A 1 100 ? 21.674 47.559 3.987 1.00 27.25 80 ARG A N 1
ATOM 602 C CA . ARG A 1 100 ? 20.800 47.253 5.118 1.00 31.31 80 ARG A CA 1
ATOM 603 C C . ARG A 1 100 ? 20.876 45.755 5.395 1.00 27.19 80 ARG A C 1
ATOM 604 O O . ARG A 1 100 ? 20.692 44.935 4.487 1.00 23.64 80 ARG A O 1
ATOM 612 N N . VAL A 1 101 ? 21.176 45.388 6.637 1.00 23.40 81 VAL A N 1
ATOM 613 C CA . VAL A 1 101 ? 21.391 43.980 6.948 1.00 18.65 81 VAL A CA 1
ATOM 614 C C . VAL A 1 101 ? 20.815 43.566 8.300 1.00 19.79 81 VAL A C 1
ATOM 615 O O . VAL A 1 101 ? 20.807 44.352 9.251 1.00 21.54 81 VAL A O 1
ATOM 619 N N . ALA A 1 102 ? 20.341 42.327 8.372 1.00 18.98 82 ALA A N 1
ATOM 620 C CA . ALA A 1 102 ? 20.097 41.672 9.654 1.00 25.73 82 ALA A CA 1
ATOM 621 C C . ALA A 1 102 ? 21.188 40.615 9.841 1.00 24.89 82 ALA A C 1
ATOM 622 O O . ALA A 1 102 ? 21.674 40.030 8.866 1.00 27.27 82 ALA A O 1
ATOM 624 N N . VAL A 1 103 ? 21.598 40.380 11.082 1.00 19.79 83 VAL A N 1
ATOM 625 C CA . VAL A 1 103 ? 22.744 39.512 11.328 1.00 17.17 83 VAL A CA 1
ATOM 626 C C . VAL A 1 103 ? 22.356 38.171 11.940 1.00 20.46 83 VAL A C 1
ATOM 627 O O . VAL A 1 103 ? 21.704 38.110 12.975 1.00 21.58 83 VAL A O 1
ATOM 631 N N . ASP A 1 104 ? 22.743 37.097 11.265 1.00 23.81 84 ASP A N 1
ATOM 632 C CA . ASP A 1 104 ? 22.641 35.762 11.817 1.00 21.75 84 ASP A CA 1
ATOM 633 C C . ASP A 1 104 ? 23.682 35.645 12.939 1.00 22.21 84 ASP A C 1
ATOM 634 O O . ASP A 1 104 ? 24.878 35.745 12.675 1.00 24.22 84 ASP A O 1
ATOM 639 N N . PRO A 1 105 ? 23.232 35.447 14.200 1.00 21.10 85 PRO A N 1
ATOM 640 C CA . PRO A 1 105 ? 24.185 35.350 15.318 1.00 16.56 85 PRO A CA 1
ATOM 641 C C . PRO A 1 105 ? 24.930 34.011 15.356 1.00 22.51 85 PRO A C 1
ATOM 642 O O . PRO A 1 105 ? 25.826 33.833 16.180 1.00 20.86 85 PRO A O 1
ATOM 646 N N . VAL A 1 106 ? 24.564 33.078 14.481 1.00 20.13 86 VAL A N 1
ATOM 647 C CA . VAL A 1 106 ? 25.217 31.771 14.481 1.00 19.75 86 VAL A CA 1
ATOM 648 C C . VAL A 1 106 ? 26.570 31.782 13.759 1.00 18.74 86 VAL A C 1
ATOM 649 O O . VAL A 1 106 ? 26.648 31.846 12.531 1.00 17.72 86 VAL A O 1
ATOM 653 N N . VAL A 1 107 ? 27.640 31.722 14.537 1.00 20.53 87 VAL A N 1
ATOM 654 C CA . VAL A 1 107 ? 28.981 31.728 13.968 1.00 21.30 87 VAL A CA 1
ATOM 655 C C . VAL A 1 107 ? 29.558 30.333 14.077 1.00 21.88 87 VAL A C 1
ATOM 656 O O . VAL A 1 107 ? 29.785 29.838 15.184 1.00 22.71 87 VAL A O 1
ATOM 660 N N . SER A 1 108 ? 29.783 29.696 12.933 1.00 21.96 88 SER A N 1
ATOM 661 C CA . SER A 1 108 ? 30.212 28.297 12.910 1.00 29.16 88 SER A CA 1
ATOM 662 C C . SER A 1 108 ? 31.527 28.096 12.163 1.00 30.77 88 SER A C 1
ATOM 663 O O . SER A 1 108 ? 31.958 28.970 11.408 1.00 29.26 88 SER A O 1
ATOM 666 N N . CYS A 1 109 ? 32.135 26.927 12.371 1.00 27.75 89 CYS A N 1
ATOM 667 C CA . CYS A 1 109 ? 33.482 26.623 11.883 1.00 31.30 89 CYS A CA 1
ATOM 668 C C . CYS A 1 109 ? 33.504 26.141 10.430 1.00 39.84 89 CYS A C 1
ATOM 669 O O . CYS A 1 109 ? 34.431 26.446 9.672 1.00 38.19 89 CYS A O 1
ATOM 672 N N . GLY A 1 110 ? 32.480 25.390 10.047 1.00 34.28 90 GLY A N 1
ATOM 673 C CA . GLY A 1 110 ? 32.312 24.983 8.667 1.00 36.56 90 GLY A CA 1
ATOM 674 C C . GLY A 1 110 ? 32.972 23.661 8.322 1.00 33.57 90 GLY A C 1
ATOM 675 O O . GLY A 1 110 ? 32.854 23.192 7.200 1.00 41.13 90 GLY A O 1
ATOM 676 N N . HIS A 1 111 ? 33.645 23.041 9.283 1.00 34.17 91 HIS A N 1
ATOM 677 C CA . HIS A 1 111 ? 34.370 21.813 8.990 1.00 34.32 91 HIS A CA 1
ATOM 678 C C . HIS A 1 111 ? 34.061 20.650 9.930 1.00 43.47 91 HIS A C 1
ATOM 679 O O . HIS A 1 111 ? 34.450 19.516 9.654 1.00 47.39 91 HIS A O 1
ATOM 686 N N . CYS A 1 112 ? 33.371 20.911 11.037 1.00 35.81 92 CYS A N 1
ATOM 687 C CA . CYS A 1 112 ? 33.055 19.832 11.963 1.00 29.97 92 CYS A CA 1
ATOM 688 C C . CYS A 1 112 ? 31.852 19.035 11.445 1.00 28.06 92 CYS A C 1
ATOM 689 O O . CYS A 1 112 ? 31.241 19.408 10.445 1.00 27.79 92 CYS A O 1
ATOM 692 N N . TYR A 1 113 ? 31.518 17.942 12.125 1.00 27.43 93 TYR A N 1
ATOM 693 C CA . TYR A 1 113 ? 30.425 17.088 11.669 1.00 29.68 93 TYR A CA 1
ATOM 694 C C . TYR A 1 113 ? 29.094 17.849 11.487 1.00 28.36 93 TYR A C 1
ATOM 695 O O . TYR A 1 113 ? 28.529 17.820 10.392 1.00 23.15 93 TYR A O 1
ATOM 704 N N . PRO A 1 114 ? 28.610 18.546 12.536 1.00 27.23 94 PRO A N 1
ATOM 705 C CA . PRO A 1 114 ? 27.342 19.270 12.358 1.00 26.99 94 PRO A CA 1
ATOM 706 C C . PRO A 1 114 ? 27.401 20.213 11.173 1.00 23.04 94 PRO A C 1
ATOM 707 O O . PRO A 1 114 ? 26.501 20.200 10.333 1.00 21.44 94 PRO A O 1
ATOM 711 N N . CYS A 1 115 ? 28.471 20.987 11.064 1.00 20.76 95 CYS A N 1
ATOM 712 C CA . CYS A 1 115 ? 28.579 21.895 9.923 1.00 24.43 95 CYS A CA 1
ATOM 713 C C . CYS A 1 115 ? 28.534 21.164 8.590 1.00 28.70 95 CYS A C 1
ATOM 714 O O . CYS A 1 115 ? 27.915 21.649 7.640 1.00 25.79 95 CYS A O 1
ATOM 717 N N . SER A 1 116 ? 29.176 19.999 8.535 1.00 23.74 96 SER A N 1
ATOM 718 C CA . SER A 1 116 ? 29.229 19.210 7.302 1.00 33.60 96 SER A CA 1
ATOM 719 C C . SER A 1 116 ? 27.848 18.696 6.883 1.00 33.23 96 SER A C 1
ATOM 720 O O . SER A 1 116 ? 27.602 18.447 5.697 1.00 35.91 96 SER A O 1
ATOM 723 N N . ILE A 1 117 ? 26.943 18.539 7.843 1.00 25.79 97 ILE A N 1
ATOM 724 C CA . ILE A 1 117 ? 25.583 18.132 7.496 1.00 24.52 97 ILE A CA 1
ATOM 725 C C . ILE A 1 117 ? 24.594 19.304 7.545 1.00 25.27 97 ILE A C 1
ATOM 726 O O . ILE A 1 117 ? 23.385 19.122 7.696 1.00 29.79 97 ILE A O 1
ATOM 731 N N . GLY A 1 118 ? 25.121 20.513 7.418 1.00 24.90 98 GLY A N 1
ATOM 732 C CA . GLY A 1 118 ? 24.275 21.685 7.309 1.00 26.91 98 GLY A CA 1
ATOM 733 C C . GLY A 1 118 ? 23.573 22.035 8.604 1.00 25.77 98 GLY A C 1
ATOM 734 O O . GLY A 1 118 ? 22.435 22.521 8.600 1.00 23.10 98 GLY A O 1
ATOM 735 N N . LYS A 1 119 ? 24.247 21.776 9.719 1.00 24.46 99 LYS A N 1
ATOM 736 C CA . LYS A 1 119 ? 23.722 22.170 11.022 1.00 21.69 99 LYS A CA 1
ATOM 737 C C . LYS A 1 119 ? 24.737 23.036 11.772 1.00 20.73 99 LYS A C 1
ATOM 738 O O . LYS A 1 119 ? 25.215 22.632 12.822 1.00 22.56 99 LYS A O 1
ATOM 744 N N . PRO A 1 120 ? 25.065 24.232 11.235 1.00 19.29 100 PRO A N 1
ATOM 745 C CA . PRO A 1 120 ? 26.004 25.142 11.921 1.00 21.36 100 PRO A CA 1
ATOM 746 C C . PRO A 1 120 ? 25.485 25.614 13.279 1.00 19.56 100 PRO A C 1
ATOM 747 O O . PRO A 1 120 ? 26.263 26.069 14.133 1.00 21.94 100 PRO A O 1
ATOM 751 N N . ASN A 1 121 ? 24.177 25.502 13.478 1.00 15.51 101 ASN A N 1
ATOM 752 C CA . ASN A 1 121 ? 23.552 25.868 14.743 1.00 16.09 101 ASN A CA 1
ATOM 753 C C . ASN A 1 121 ? 24.021 25.036 15.945 1.00 20.90 101 ASN A C 1
ATOM 754 O O . ASN A 1 121 ? 23.818 25.436 17.102 1.00 20.79 101 ASN A O 1
ATOM 759 N N . VAL A 1 122 ? 24.619 23.875 15.680 1.00 17.09 102 VAL A N 1
ATOM 760 C CA . VAL A 1 122 ? 25.250 23.110 16.751 1.00 16.70 102 VAL A CA 1
ATOM 761 C C . VAL A 1 122 ? 26.701 22.752 16.395 1.00 20.63 102 VAL A C 1
ATOM 762 O O . VAL A 1 122 ? 27.219 21.726 16.819 1.00 27.15 102 VAL A O 1
ATOM 766 N N . CYS A 1 123 ? 27.336 23.614 15.607 1.00 17.67 103 CYS A N 1
ATOM 767 C CA . CYS A 1 123 ? 28.780 23.545 15.359 1.00 24.37 103 CYS A CA 1
ATOM 768 C C . CYS A 1 123 ? 29.522 23.203 16.652 1.00 31.43 103 CYS A C 1
ATOM 769 O O . CYS A 1 123 ? 29.199 23.741 17.718 1.00 28.34 103 CYS A O 1
ATOM 772 N N . THR A 1 124 ? 30.488 22.292 16.585 1.00 27.75 104 THR A N 1
ATOM 773 C CA . THR A 1 124 ? 31.181 21.881 17.806 1.00 32.48 104 THR A CA 1
ATOM 774 C C . THR A 1 124 ? 31.895 23.055 18.481 1.00 31.05 104 THR A C 1
ATOM 775 O O . THR A 1 124 ? 32.064 23.051 19.692 1.00 35.60 104 THR A O 1
ATOM 779 N N . THR A 1 125 ? 32.280 24.069 17.713 1.00 28.85 105 THR A N 1
ATOM 780 C CA . THR A 1 125 ? 32.819 25.296 18.311 1.00 32.25 105 THR A CA 1
ATOM 781 C C . THR A 1 125 ? 31.936 26.515 18.062 1.00 33.48 105 THR A C 1
ATOM 782 O O . THR A 1 125 ? 32.429 27.631 17.868 1.00 33.83 105 THR A O 1
ATOM 786 N N . LEU A 1 126 ? 30.629 26.286 18.065 1.00 23.05 106 LEU A N 1
ATOM 787 C CA . LEU A 1 126 ? 29.646 27.345 17.925 1.00 23.81 106 LEU A CA 1
ATOM 788 C C . LEU A 1 126 ? 29.957 28.516 18.840 1.00 22.41 106 LEU A C 1
ATOM 789 O O . LEU A 1 126 ? 30.285 28.328 20.011 1.00 18.91 106 LEU A O 1
ATOM 794 N N . ALA A 1 127 ? 29.867 29.720 18.288 1.00 20.12 107 ALA A N 1
ATOM 795 C CA . ALA A 1 127 ? 29.808 30.933 19.093 1.00 21.41 107 ALA A CA 1
ATOM 796 C C . ALA A 1 127 ? 28.573 31.721 18.659 1.00 27.19 107 ALA A C 1
ATOM 797 O O . ALA A 1 127 ? 28.359 31.955 17.470 1.00 26.63 107 ALA A O 1
ATOM 799 N N . VAL A 1 128 ? 27.746 32.109 19.621 1.00 22.06 108 VAL A N 1
ATOM 800 C CA . VAL A 1 128 ? 26.565 32.897 19.300 1.00 22.62 108 VAL A CA 1
ATOM 801 C C . VAL A 1 128 ? 26.808 34.356 19.672 1.00 24.05 108 VAL A C 1
ATOM 802 O O . VAL A 1 128 ? 27.110 34.682 20.831 1.00 21.16 108 VAL A O 1
ATOM 806 N N . LEU A 1 129 ? 26.707 35.229 18.673 1.00 23.02 109 LEU A N 1
ATOM 807 C CA . LEU A 1 129 ? 26.844 36.662 18.896 1.00 27.35 109 LEU A CA 1
ATOM 808 C C . LEU A 1 129 ? 25.839 37.134 19.940 1.00 24.28 109 LEU A C 1
ATOM 809 O O . LEU A 1 129 ? 24.651 36.860 19.828 1.00 27.30 109 LEU A O 1
ATOM 814 N N . GLY A 1 130 ? 26.321 37.830 20.961 1.00 24.39 110 GLY A N 1
ATOM 815 C CA . GLY A 1 130 ? 25.457 38.289 22.031 1.00 21.22 110 GLY A CA 1
ATOM 816 C C . GLY A 1 130 ? 25.353 37.260 23.139 1.00 26.09 110 GLY A C 1
ATOM 817 O O . GLY A 1 130 ? 24.617 37.455 24.113 1.00 27.13 110 GLY A O 1
ATOM 818 N N . VAL A 1 131 ? 26.093 36.162 22.989 1.00 23.95 111 VAL A N 1
ATOM 819 C CA . VAL A 1 131 ? 26.135 35.109 23.998 1.00 20.82 111 VAL A CA 1
ATOM 820 C C . VAL A 1 131 ? 27.571 34.701 24.308 1.00 21.94 111 VAL A C 1
ATOM 821 O O . VAL A 1 131 ? 28.064 34.947 25.407 1.00 25.54 111 VAL A O 1
ATOM 825 N N . HIS A 1 132 ? 28.238 34.076 23.341 1.00 21.87 112 HIS A N 1
ATOM 826 C CA . HIS A 1 132 ? 29.602 33.591 23.535 1.00 21.65 112 HIS A CA 1
ATOM 827 C C . HIS A 1 132 ? 30.614 34.624 23.086 1.00 29.27 112 HIS A C 1
ATOM 828 O O . HIS A 1 132 ? 31.797 34.543 23.420 1.00 37.22 112 HIS A O 1
ATOM 835 N N . ALA A 1 133 ? 30.146 35.585 22.306 1.00 23.50 113 ALA A N 1
ATOM 836 C CA . ALA A 1 133 ? 31.000 36.636 21.793 1.00 26.40 113 ALA A CA 1
ATOM 837 C C . ALA A 1 133 ? 30.156 37.889 21.771 1.00 27.68 113 ALA A C 1
ATOM 838 O O . ALA A 1 133 ? 28.922 37.807 21.799 1.00 22.73 113 ALA A O 1
ATOM 840 N N . ASP A 1 134 ? 30.812 39.044 21.725 1.00 24.74 114 ASP A N 1
ATOM 841 C CA . ASP A 1 134 ? 30.100 40.322 21.778 1.00 29.04 114 ASP A CA 1
ATOM 842 C C . ASP A 1 134 ? 29.095 40.500 20.650 1.00 31.08 114 ASP A C 1
ATOM 843 O O . ASP A 1 134 ? 29.381 40.193 19.489 1.00 27.49 114 ASP A O 1
ATOM 848 N N . GLY A 1 135 ? 27.928 41.025 21.015 1.00 26.75 115 GLY A N 1
ATOM 849 C CA . GLY A 1 135 ? 26.788 41.091 20.126 1.00 22.09 115 GLY A CA 1
ATOM 850 C C . GLY A 1 135 ? 26.331 42.482 19.731 1.00 24.17 115 GLY A C 1
ATOM 851 O O . GLY A 1 135 ? 27.133 43.407 19.622 1.00 23.01 115 GLY A O 1
ATOM 852 N N . GLY A 1 136 ? 25.023 42.621 19.523 1.00 22.96 116 GLY A N 1
ATOM 853 C CA . GLY A 1 136 ? 24.464 43.795 18.874 1.00 21.52 116 GLY A CA 1
ATOM 854 C C . GLY A 1 136 ? 23.876 44.902 19.733 1.00 24.22 116 GLY A C 1
ATOM 855 O O . GLY A 1 136 ? 23.377 45.897 19.195 1.00 27.37 116 GLY A O 1
ATOM 856 N N . PHE A 1 137 ? 23.907 44.744 21.050 1.00 22.60 117 PHE A N 1
ATOM 857 C CA . PHE A 1 137 ? 23.524 45.841 21.946 1.00 28.57 117 PHE A CA 1
ATOM 858 C C . PHE A 1 137 ? 24.682 46.843 22.019 1.00 28.04 117 PHE A C 1
ATOM 859 O O . PHE A 1 137 ? 25.345 46.994 23.044 1.00 26.99 117 PHE A O 1
ATOM 867 N N . SER A 1 138 ? 24.918 47.517 20.901 1.00 26.47 118 SER A N 1
ATOM 868 C CA . SER A 1 138 ? 26.109 48.315 20.721 1.00 22.08 118 SER A CA 1
ATOM 869 C C . SER A 1 138 ? 25.900 49.157 19.479 1.00 28.43 118 SER A C 1
ATOM 870 O O . SER A 1 138 ? 25.285 48.706 18.510 1.00 25.62 118 SER A O 1
ATOM 873 N N . GLU A 1 139 ? 26.393 50.387 19.509 1.00 30.94 119 GLU A N 1
ATOM 874 C CA . GLU A 1 139 ? 26.189 51.305 18.394 1.00 28.89 119 GLU A CA 1
ATOM 875 C C . GLU A 1 139 ? 26.824 50.757 17.120 1.00 20.41 119 GLU A C 1
ATOM 876 O O . GLU A 1 139 ? 26.310 50.972 16.027 1.00 28.15 119 GLU A O 1
ATOM 882 N N . TYR A 1 140 ? 27.935 50.048 17.271 1.00 25.56 120 TYR A N 1
ATOM 883 C CA . TYR A 1 140 ? 28.557 49.337 16.157 1.00 24.37 120 TYR A CA 1
ATOM 884 C C . TYR A 1 140 ? 28.919 47.956 16.629 1.00 28.87 120 TYR A C 1
ATOM 885 O O . TYR A 1 140 ? 29.212 47.754 17.806 1.00 29.44 120 TYR A O 1
ATOM 894 N N . ALA A 1 141 ? 28.929 47.009 15.700 1.00 24.53 121 ALA A N 1
ATOM 895 C CA . ALA A 1 141 ? 29.343 45.654 16.007 1.00 27.30 121 ALA A CA 1
ATOM 896 C C . ALA A 1 141 ? 30.014 45.072 14.778 1.00 31.41 121 ALA A C 1
ATOM 897 O O . ALA A 1 141 ? 29.603 45.339 13.640 1.00 31.93 121 ALA A O 1
ATOM 899 N N . VAL A 1 142 ? 31.050 44.287 15.010 1.00 21.48 122 VAL A N 1
ATOM 900 C CA . VAL A 1 142 ? 31.739 43.613 13.931 1.00 26.87 122 VAL A CA 1
ATOM 901 C C . VAL A 1 142 ? 31.255 42.167 13.894 1.00 24.79 122 VAL A C 1
ATOM 902 O O . VAL A 1 142 ? 31.109 41.540 14.937 1.00 29.34 122 VAL A O 1
ATOM 906 N N . VAL A 1 143 ? 30.969 41.659 12.697 1.00 18.52 123 VAL A N 1
ATOM 907 C CA . VAL A 1 143 ? 30.381 40.332 12.521 1.00 18.60 123 VAL A CA 1
ATOM 908 C C . VAL A 1 143 ? 30.949 39.708 11.247 1.00 24.88 123 VAL A C 1
ATOM 909 O O . VAL A 1 143 ? 31.471 40.428 10.397 1.00 23.76 123 VAL A O 1
ATOM 913 N N . PRO A 1 144 ? 30.863 38.369 11.104 1.00 27.47 124 PRO A N 1
ATOM 914 C CA . PRO A 1 144 ? 31.312 37.825 9.814 1.00 28.11 124 PRO A CA 1
ATOM 915 C C . PRO A 1 144 ? 30.451 38.334 8.663 1.00 27.76 124 PRO A C 1
ATOM 916 O O . PRO A 1 144 ? 29.222 38.485 8.803 1.00 26.78 124 PRO A O 1
ATOM 920 N N . ALA A 1 145 ? 31.102 38.597 7.537 1.00 22.33 125 ALA A N 1
ATOM 921 C CA . ALA A 1 145 ? 30.426 39.140 6.370 1.00 22.19 125 ALA A CA 1
ATOM 922 C C . ALA A 1 145 ? 29.341 38.189 5.941 1.00 23.55 125 ALA A C 1
ATOM 923 O O . ALA A 1 145 ? 28.244 38.616 5.576 1.00 23.39 125 ALA A O 1
ATOM 925 N N . LYS A 1 146 ? 29.627 36.889 6.028 1.00 19.79 126 LYS A N 1
ATOM 926 C CA . LYS A 1 146 ? 28.654 35.903 5.566 1.00 25.27 126 LYS A CA 1
ATOM 927 C C . LYS A 1 146 ? 27.437 35.821 6.483 1.00 26.70 126 LYS A C 1
ATOM 928 O O . LYS A 1 146 ? 26.424 35.226 6.108 1.00 24.55 126 LYS A O 1
ATOM 934 N N . ASN A 1 147 ? 27.525 36.449 7.656 1.00 18.92 127 ASN A N 1
ATOM 935 C CA . ASN A 1 147 ? 26.412 36.435 8.612 1.00 23.96 127 ASN A CA 1
ATOM 936 C C . ASN A 1 147 ? 25.480 37.643 8.466 1.00 25.39 127 ASN A C 1
ATOM 937 O O . ASN A 1 147 ? 24.382 37.687 9.042 1.00 23.56 127 ASN A O 1
ATOM 942 N N . ALA A 1 148 ? 25.918 38.634 7.702 1.00 25.18 128 ALA A N 1
ATOM 943 C CA . ALA A 1 148 ? 25.094 39.825 7.500 1.00 23.80 128 ALA A CA 1
ATOM 944 C C . ALA A 1 148 ? 24.276 39.688 6.228 1.00 26.34 128 ALA A C 1
ATOM 945 O O . ALA A 1 148 ? 24.825 39.615 5.119 1.00 27.84 128 ALA A O 1
ATOM 947 N N . TRP A 1 149 ? 22.959 39.636 6.401 1.00 26.06 129 TRP A N 1
ATOM 948 C CA . TRP A 1 149 ? 22.049 39.389 5.288 1.00 27.50 129 TRP A CA 1
ATOM 949 C C . TRP A 1 149 ? 21.354 40.653 4.789 1.00 24.40 129 TRP A C 1
ATOM 950 O O . TRP A 1 149 ? 20.674 41.340 5.546 1.00 23.45 129 TRP A O 1
ATOM 961 N N . LYS A 1 150 ? 21.525 40.946 3.506 1.00 25.57 130 LYS A N 1
ATOM 962 C CA . LYS A 1 150 ? 20.891 42.108 2.883 1.00 27.97 130 LYS A CA 1
ATOM 963 C C . LYS A 1 150 ? 19.366 42.059 2.972 1.00 26.91 130 LYS A C 1
ATOM 964 O O . LYS A 1 150 ? 18.741 41.042 2.675 1.00 20.64 130 LYS A O 1
ATOM 970 N N . ILE A 1 151 ? 18.775 43.167 3.401 1.00 29.69 131 ILE A N 1
ATOM 971 C CA . ILE A 1 151 ? 17.330 43.258 3.542 1.00 29.51 131 ILE A CA 1
ATOM 972 C C . ILE A 1 151 ? 16.752 44.008 2.351 1.00 29.38 131 ILE A C 1
ATOM 973 O O . ILE A 1 151 ? 17.218 45.098 2.037 1.00 28.96 131 ILE A O 1
ATOM 978 N N . PRO A 1 152 ? 15.737 43.429 1.686 1.00 29.73 132 PRO A N 1
ATOM 979 C CA . PRO A 1 152 ? 15.086 44.117 0.560 1.00 35.38 132 PRO A CA 1
ATOM 980 C C . PRO A 1 152 ? 14.536 45.472 0.992 1.00 37.98 132 PRO A C 1
ATOM 981 O O . PRO A 1 152 ? 14.080 45.620 2.130 1.00 28.53 132 PRO A O 1
ATOM 985 N N . GLU A 1 153 ? 14.582 46.445 0.089 1.00 35.89 133 GLU A N 1
ATOM 986 C CA . GLU A 1 153 ? 14.111 47.791 0.379 1.00 37.74 133 GLU A CA 1
ATOM 987 C C . GLU A 1 153 ? 12.670 47.792 0.895 1.00 35.05 133 GLU A C 1
ATOM 988 O O . GLU A 1 153 ? 12.309 48.603 1.755 1.00 41.16 133 GLU A O 1
ATOM 994 N N . ALA A 1 154 ? 11.855 46.875 0.381 1.00 28.73 134 ALA A N 1
ATOM 995 C CA . ALA A 1 154 ? 10.431 46.829 0.732 1.00 33.99 134 ALA A CA 1
ATOM 996 C C . ALA A 1 154 ? 10.159 46.293 2.136 1.00 42.25 134 ALA A C 1
ATOM 997 O O . ALA A 1 154 ? 9.032 46.395 2.639 1.00 37.82 134 ALA A O 1
ATOM 999 N N . VAL A 1 155 ? 11.176 45.703 2.760 1.00 32.14 135 VAL A N 1
ATOM 1000 C CA . VAL A 1 155 ? 11.010 45.172 4.114 1.00 30.12 135 VAL A CA 1
ATOM 1001 C C . VAL A 1 155 ? 11.441 46.207 5.165 1.00 35.78 135 VAL A C 1
ATOM 1002 O O . VAL A 1 155 ? 12.585 46.672 5.166 1.00 29.68 135 VAL A O 1
ATOM 1006 N N . ALA A 1 156 ? 10.507 46.573 6.042 1.00 35.17 136 ALA A N 1
ATOM 1007 C CA . ALA A 1 156 ? 10.731 47.635 7.020 1.00 33.17 136 ALA A CA 1
ATOM 1008 C C . ALA A 1 156 ? 11.795 47.248 8.041 1.00 27.65 136 ALA A C 1
ATOM 1009 O O . ALA A 1 156 ? 11.981 46.063 8.330 1.00 27.49 136 ALA A O 1
ATOM 1011 N N . ASP A 1 157 ? 12.485 48.259 8.570 1.00 24.13 137 ASP A N 1
ATOM 1012 C CA . ASP A 1 157 ? 13.533 48.076 9.577 1.00 24.23 137 ASP A CA 1
ATOM 1013 C C . ASP A 1 157 ? 13.076 47.173 10.719 1.00 27.96 137 ASP A C 1
ATOM 1014 O O . ASP A 1 157 ? 13.786 46.261 11.115 1.00 27.10 137 ASP A O 1
ATOM 1019 N N . GLN A 1 158 ? 11.890 47.435 11.252 1.00 28.79 138 GLN A N 1
ATOM 1020 C CA . GLN A 1 158 ? 11.405 46.682 12.407 1.00 31.44 138 GLN A CA 1
ATOM 1021 C C . GLN A 1 158 ? 11.003 45.243 12.070 1.00 30.60 138 GLN A C 1
ATOM 1022 O O . GLN A 1 158 ? 10.982 44.379 12.947 1.00 34.14 138 GLN A O 1
ATOM 1028 N N . TYR A 1 159 ? 10.699 44.985 10.800 1.00 29.86 139 TYR A N 1
ATOM 1029 C CA . TYR A 1 159 ? 10.456 43.625 10.330 1.00 26.80 139 TYR A CA 1
ATOM 1030 C C . TYR A 1 159 ? 11.791 42.907 10.261 1.00 28.08 139 TYR A C 1
ATOM 1031 O O . TYR A 1 159 ? 11.930 41.784 10.728 1.00 26.34 139 TYR A O 1
ATOM 1040 N N . ALA A 1 160 ? 12.770 43.565 9.652 1.00 26.04 140 ALA A N 1
ATOM 1041 C CA . ALA A 1 160 ? 14.087 42.968 9.472 1.00 26.52 140 ALA A CA 1
ATOM 1042 C C . ALA A 1 160 ? 14.726 42.551 10.802 1.00 25.38 140 ALA A C 1
ATOM 1043 O O . ALA A 1 160 ? 15.343 41.495 10.900 1.00 28.39 140 ALA A O 1
ATOM 1045 N N . VAL A 1 161 ? 14.546 43.367 11.834 1.00 24.65 141 VAL A N 1
ATOM 1046 C CA . VAL A 1 161 ? 15.162 43.070 13.117 1.00 25.68 141 VAL A CA 1
ATOM 1047 C C . VAL A 1 161 ? 14.507 41.846 13.746 1.00 23.44 141 VAL A C 1
ATOM 1048 O O . VAL A 1 161 ? 15.087 41.197 14.619 1.00 22.64 141 VAL A O 1
ATOM 1052 N N . MET A 1 162 ? 13.305 41.520 13.279 1.00 21.58 142 MET A N 1
ATOM 1053 C CA . MET A 1 162 ? 12.586 40.353 13.774 1.00 28.48 142 MET A CA 1
ATOM 1054 C C . MET A 1 162 ? 12.968 39.052 13.056 1.00 27.54 142 MET A C 1
ATOM 1055 O O . MET A 1 162 ? 12.392 37.993 13.319 1.00 21.05 142 MET A O 1
ATOM 1060 N N . ILE A 1 163 ? 13.932 39.127 12.150 1.00 23.81 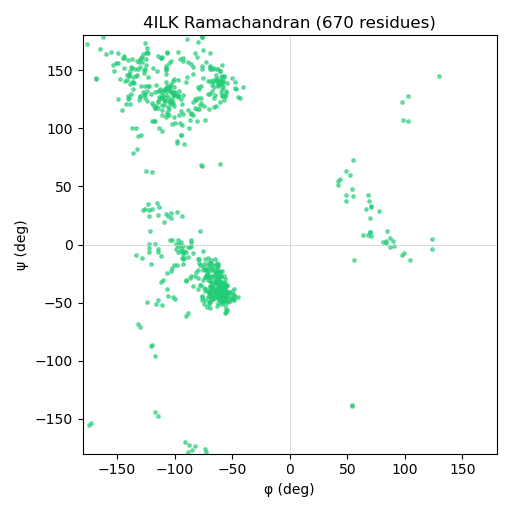143 ILE A N 1
ATOM 1061 C CA . ILE A 1 163 ? 14.301 37.939 11.382 1.00 23.31 143 ILE A CA 1
ATOM 1062 C C . ILE A 1 163 ? 14.789 36.789 12.269 1.00 25.57 143 ILE A C 1
ATOM 1063 O O . ILE A 1 163 ? 14.349 35.645 12.111 1.00 25.44 143 ILE A O 1
ATOM 1068 N N . GLU A 1 164 ? 15.672 37.089 13.219 1.00 21.90 144 GLU A N 1
ATOM 1069 C CA . GLU A 1 164 ? 16.212 36.026 14.065 1.00 22.69 144 GLU A CA 1
ATOM 1070 C C . GLU A 1 164 ? 15.118 35.263 14.835 1.00 23.27 144 GLU A C 1
ATOM 1071 O O . GLU A 1 164 ? 15.115 34.036 14.827 1.00 18.72 144 GLU A O 1
ATOM 1077 N N . PRO A 1 165 ? 14.189 35.981 15.502 1.00 25.23 145 PRO A N 1
ATOM 1078 C CA . PRO A 1 165 ? 13.086 35.231 16.119 1.00 24.12 145 PRO A CA 1
ATOM 1079 C C . PRO A 1 165 ? 12.296 34.385 15.110 1.00 25.33 145 PRO A C 1
ATOM 1080 O O . PRO A 1 165 ? 11.879 33.273 15.440 1.00 23.57 145 PRO A O 1
ATOM 1084 N N . PHE A 1 166 ? 12.092 34.884 13.895 1.00 22.35 146 PHE A N 1
ATOM 1085 C CA . PHE A 1 166 ? 11.359 34.068 12.925 1.00 22.86 146 PHE A CA 1
ATOM 1086 C C . PHE A 1 166 ? 12.185 32.885 12.421 1.00 25.04 146 PHE A C 1
ATOM 1087 O O . PHE A 1 166 ? 11.621 31.856 12.052 1.00 22.79 146 PHE A O 1
ATOM 1095 N N . THR A 1 167 ? 13.515 33.004 12.456 1.00 22.00 147 THR A N 1
ATOM 1096 C CA . THR A 1 167 ? 14.351 31.871 12.064 1.00 22.94 147 THR A CA 1
ATOM 1097 C C . THR A 1 167 ? 14.245 30.732 13.065 1.00 20.49 147 THR A C 1
ATOM 1098 O O . THR A 1 167 ? 14.327 29.560 12.692 1.00 21.92 147 THR A O 1
ATOM 1102 N N . ILE A 1 168 ? 14.049 31.072 14.334 1.00 18.03 148 ILE A N 1
ATOM 1103 C CA . ILE A 1 168 ? 13.727 30.062 15.328 1.00 19.49 148 ILE A CA 1
ATOM 1104 C C . ILE A 1 168 ? 12.478 29.272 14.878 1.00 23.85 148 ILE A C 1
ATOM 1105 O O . ILE A 1 168 ? 12.445 28.036 14.915 1.00 22.52 148 ILE A O 1
ATOM 1110 N N . ALA A 1 169 ? 11.457 29.996 14.432 1.00 20.35 149 ALA A N 1
ATOM 1111 C CA . ALA A 1 169 ? 10.224 29.362 13.978 1.00 22.98 149 ALA A CA 1
ATOM 1112 C C . ALA A 1 169 ? 10.496 28.510 12.726 1.00 23.44 149 ALA A C 1
ATOM 1113 O O . ALA A 1 169 ? 9.989 27.388 12.599 1.00 21.45 149 ALA A O 1
ATOM 1115 N N . ALA A 1 170 ? 11.319 29.036 11.824 1.00 21.22 150 ALA A N 1
ATOM 1116 C CA . ALA A 1 170 ? 11.660 28.315 10.606 1.00 23.77 150 ALA A CA 1
ATOM 1117 C C . ALA A 1 170 ? 12.362 27.018 10.965 1.00 19.54 150 ALA A C 1
ATOM 1118 O O . ALA A 1 170 ? 12.057 25.977 10.407 1.00 21.80 150 ALA A O 1
ATOM 1120 N N . ASN A 1 171 ? 13.292 27.091 11.912 1.00 19.36 151 ASN A N 1
ATOM 1121 C CA . ASN A 1 171 ? 14.052 25.913 12.328 1.00 16.68 151 ASN A CA 1
ATOM 1122 C C . ASN A 1 171 ? 13.155 24.852 12.926 1.00 18.08 151 ASN A C 1
ATOM 1123 O O . ASN A 1 171 ? 13.269 23.675 12.595 1.00 18.72 151 ASN A O 1
ATOM 1128 N N . VAL A 1 172 ? 12.265 25.278 13.811 1.00 16.12 152 VAL A N 1
ATOM 1129 C CA . VAL A 1 172 ? 11.333 24.380 14.461 1.00 17.92 152 VAL A CA 1
ATOM 1130 C C . VAL A 1 172 ? 10.414 23.688 13.468 1.00 21.94 152 VAL A C 1
ATOM 1131 O O . VAL A 1 172 ? 10.244 22.473 13.532 1.00 18.14 152 VAL A O 1
ATOM 1135 N N . THR A 1 173 ? 9.825 24.455 12.549 1.00 21.84 153 THR A N 1
ATOM 1136 C CA . THR A 1 173 ? 8.886 23.875 11.585 1.00 21.82 153 THR A CA 1
ATOM 1137 C C . THR A 1 173 ? 9.641 23.038 10.549 1.00 25.57 153 THR A C 1
ATOM 1138 O O . THR A 1 173 ? 9.103 22.081 10.007 1.00 26.53 153 THR A O 1
ATOM 1142 N N . GLY A 1 174 ? 10.901 23.394 10.297 1.00 23.31 154 GLY A N 1
ATOM 1143 C CA . GLY A 1 174 ? 11.778 22.554 9.498 1.00 21.83 154 GLY A CA 1
ATOM 1144 C C . GLY A 1 174 ? 11.842 21.115 10.003 1.00 21.61 154 GLY A C 1
ATOM 1145 O O . GLY A 1 174 ? 11.829 20.170 9.210 1.00 22.06 154 GLY A O 1
ATOM 1146 N N . HIS A 1 175 ? 11.900 20.936 11.321 1.00 19.16 155 HIS A N 1
ATOM 1147 C CA . HIS A 1 175 ? 11.911 19.589 11.890 1.00 22.70 155 HIS A CA 1
ATOM 1148 C C . HIS A 1 175 ? 10.515 18.983 11.849 1.00 18.84 155 HIS A C 1
ATOM 1149 O O . HIS A 1 175 ? 10.352 17.829 11.503 1.00 20.04 155 HIS A O 1
ATOM 1156 N N . GLY A 1 176 ? 9.513 19.773 12.215 1.00 18.04 156 GLY A N 1
ATOM 1157 C CA . GLY A 1 176 ? 8.155 19.271 12.329 1.00 19.42 156 GLY A CA 1
ATOM 1158 C C . GLY A 1 176 ? 7.476 18.934 11.005 1.00 18.61 156 GLY A C 1
ATOM 1159 O O . GLY A 1 176 ? 6.581 18.087 10.974 1.00 22.54 156 GLY A O 1
ATOM 1160 N N . GLN A 1 177 ? 7.890 19.606 9.935 1.00 18.42 157 GLN A N 1
ATOM 1161 C CA . GLN A 1 177 ? 7.308 19.445 8.605 1.00 19.70 157 GLN A CA 1
ATOM 1162 C C . GLN A 1 177 ? 5.772 19.519 8.641 1.00 23.26 157 GLN A C 1
ATOM 1163 O O . GLN A 1 177 ? 5.096 18.556 8.339 1.00 19.18 157 GLN A O 1
ATOM 1169 N N . PRO A 1 178 ? 5.227 20.674 9.029 1.00 20.74 158 PRO A N 1
ATOM 1170 C CA . PRO A 1 178 ? 3.771 20.762 9.213 1.00 22.12 158 PRO A CA 1
ATOM 1171 C C . PRO A 1 178 ? 3.031 20.618 7.882 1.00 20.44 158 PRO A C 1
ATOM 1172 O O . PRO A 1 178 ? 3.506 21.145 6.872 1.00 22.67 158 PRO A O 1
ATOM 1176 N N . THR A 1 179 ? 1.913 19.898 7.885 1.00 21.66 159 THR A N 1
ATOM 1177 C CA . THR A 1 179 ? 1.066 19.769 6.698 1.00 21.73 159 THR A CA 1
ATOM 1178 C C . THR A 1 179 ? -0.238 20.515 6.952 1.00 22.85 159 THR A C 1
ATOM 1179 O O . THR A 1 179 ? -0.603 20.761 8.100 1.00 21.75 159 THR A O 1
ATOM 1183 N N . GLU A 1 180 ? -0.956 20.836 5.882 1.00 23.12 160 GLU A N 1
ATOM 1184 C CA . GLU A 1 180 ? -2.197 21.593 5.989 1.00 26.88 160 GLU A CA 1
ATOM 1185 C C . GLU A 1 180 ? -3.219 20.903 6.875 1.00 22.32 160 GLU A C 1
ATOM 1186 O O . GLU A 1 180 ? -3.986 21.563 7.586 1.00 21.98 160 GLU A O 1
ATOM 1192 N N . ASN A 1 181 ? -3.206 19.575 6.865 1.00 18.29 161 ASN A N 1
ATOM 1193 C CA . ASN A 1 181 ? -4.189 18.821 7.627 1.00 22.35 161 ASN A CA 1
ATOM 1194 C C . ASN A 1 181 ? -3.705 18.359 8.980 1.00 25.09 161 ASN A C 1
ATOM 1195 O O . ASN A 1 181 ? -4.416 17.632 9.672 1.00 23.24 161 ASN A O 1
ATOM 1200 N N . ASP A 1 182 ? -2.487 18.756 9.344 1.00 25.73 162 ASP A N 1
ATOM 1201 C CA . ASP A 1 182 ? -1.954 18.466 10.676 1.00 20.74 162 ASP A CA 1
ATOM 1202 C C . ASP A 1 182 ? -2.834 19.083 11.746 1.00 23.80 162 ASP A C 1
ATOM 1203 O O . ASP A 1 182 ? -3.380 20.169 11.559 1.00 22.47 162 ASP A O 1
ATOM 1208 N N . THR A 1 183 ? -2.976 18.392 12.868 1.00 21.29 163 THR A N 1
ATOM 1209 C CA . THR A 1 183 ? -3.564 19.010 14.052 1.00 23.95 163 THR A CA 1
ATOM 1210 C C . THR A 1 183 ? -2.425 19.422 14.976 1.00 23.52 163 THR A C 1
ATOM 1211 O O . THR A 1 183 ? -1.787 18.586 15.612 1.00 23.99 163 THR A O 1
ATOM 1215 N N . VAL A 1 184 ? -2.149 20.717 15.014 1.00 24.62 164 VAL A N 1
ATOM 1216 C CA . VAL A 1 184 ? -0.973 21.200 15.716 1.00 24.67 164 VAL A CA 1
ATOM 1217 C C . VAL A 1 184 ? -1.303 21.818 17.072 1.00 25.09 164 VAL A C 1
ATOM 1218 O O . VAL A 1 184 ? -2.198 22.656 17.190 1.00 26.27 164 VAL A O 1
ATOM 1222 N N . LEU A 1 185 ? -0.561 21.390 18.087 1.00 19.82 165 LEU A N 1
ATOM 1223 C CA . LEU A 1 185 ? -0.588 22.031 19.391 1.00 23.09 165 LEU A CA 1
ATOM 1224 C C . LEU A 1 185 ? 0.725 22.781 19.637 1.00 25.55 165 LEU A C 1
ATOM 1225 O O . LEU A 1 185 ? 1.810 22.189 19.551 1.00 21.20 165 LEU A O 1
ATOM 1230 N N . VAL A 1 186 ? 0.636 24.079 19.923 1.00 22.90 166 VAL A N 1
ATOM 1231 C CA . VAL A 1 186 ? 1.803 24.832 20.382 1.00 20.19 166 VAL A CA 1
ATOM 1232 C C . VAL A 1 186 ? 1.654 25.196 21.869 1.00 25.34 166 VAL A C 1
ATOM 1233 O O . VAL A 1 186 ? 0.696 25.867 22.260 1.00 27.99 166 VAL A O 1
ATOM 1237 N N . TYR A 1 187 ? 2.577 24.732 22.701 1.00 26.05 167 TYR A N 1
ATOM 1238 C CA . TYR A 1 187 ? 2.616 25.183 24.090 1.00 26.11 167 TYR A CA 1
ATOM 1239 C C . TYR A 1 187 ? 3.293 26.537 24.134 1.00 21.65 167 TYR A C 1
ATOM 1240 O O . TYR A 1 187 ? 4.403 26.699 23.619 1.00 19.38 167 TYR A O 1
ATOM 1249 N N . GLY A 1 188 ? 2.624 27.516 24.727 1.00 22.31 168 GLY A N 1
ATOM 1250 C CA . GLY A 1 188 ? 3.232 28.819 24.957 1.00 22.63 168 GLY A CA 1
ATOM 1251 C C . GLY A 1 188 ? 2.893 29.883 23.931 1.00 29.89 168 GLY A C 1
ATOM 1252 O O . GLY A 1 188 ? 3.126 29.712 22.728 1.00 27.66 168 GLY A O 1
ATOM 1253 N N . ALA A 1 189 ? 2.323 30.989 24.406 1.00 25.08 169 ALA A N 1
ATOM 1254 C CA . ALA A 1 189 ? 1.990 32.097 23.535 1.00 23.56 169 ALA A CA 1
ATOM 1255 C C . ALA A 1 189 ? 2.856 33.319 23.867 1.00 28.61 169 ALA A C 1
ATOM 1256 O O . ALA A 1 189 ? 2.437 34.461 23.712 1.00 26.70 169 ALA A O 1
ATOM 1258 N N . GLY A 1 190 ? 4.081 33.067 24.311 1.00 26.72 170 GLY A N 1
ATOM 1259 C CA . GLY A 1 190 ? 5.061 34.127 24.392 1.00 26.15 170 GLY A CA 1
ATOM 1260 C C . GLY A 1 190 ? 5.506 34.461 22.985 1.00 26.39 170 GLY A C 1
ATOM 1261 O O . GLY A 1 190 ? 5.033 33.851 22.022 1.00 22.92 170 GLY A O 1
ATOM 1262 N N . PRO A 1 191 ? 6.439 35.412 22.855 1.00 26.18 171 PRO A N 1
ATOM 1263 C CA . PRO A 1 191 ? 6.996 35.806 21.560 1.00 27.44 171 PRO A CA 1
ATOM 1264 C C . PRO A 1 191 ? 7.444 34.621 20.701 1.00 24.71 171 PRO A C 1
ATOM 1265 O O . PRO A 1 191 ? 7.240 34.668 19.493 1.00 26.98 171 PRO A O 1
ATOM 1269 N N . ILE A 1 192 ? 8.030 33.587 21.304 1.00 24.36 172 ILE A N 1
ATOM 1270 C CA . ILE A 1 192 ? 8.513 32.441 20.523 1.00 24.39 172 ILE A CA 1
ATOM 1271 C C . ILE A 1 192 ? 7.336 31.638 19.958 1.00 23.80 172 ILE A C 1
ATOM 1272 O O . ILE A 1 192 ? 7.282 31.357 18.761 1.00 22.42 172 ILE A O 1
ATOM 1277 N N . GLY A 1 193 ? 6.404 31.275 20.832 1.00 23.89 173 GLY A N 1
ATOM 1278 C CA . GLY A 1 193 ? 5.198 30.577 20.423 1.00 22.78 173 GLY A CA 1
ATOM 1279 C C . GLY A 1 193 ? 4.421 31.314 19.346 1.00 20.61 173 GLY A C 1
ATOM 1280 O O . GLY A 1 193 ? 3.933 30.696 18.399 1.00 26.18 173 GLY A O 1
ATOM 1281 N N . LEU A 1 194 ? 4.306 32.632 19.478 1.00 21.85 174 LEU A N 1
ATOM 1282 C CA . LEU A 1 194 ? 3.585 33.438 18.496 1.00 25.00 174 LEU A CA 1
ATOM 1283 C C . LEU A 1 194 ? 4.233 33.417 17.103 1.00 24.08 174 LEU A C 1
ATOM 1284 O O . LEU A 1 194 ? 3.520 33.337 16.105 1.00 26.03 174 LEU A O 1
ATOM 1289 N N . THR A 1 195 ? 5.564 33.498 17.018 1.00 18.21 175 THR A N 1
ATOM 1290 C CA . THR A 1 195 ? 6.217 33.371 15.709 1.00 20.03 175 THR A CA 1
ATOM 1291 C C . THR A 1 195 ? 5.888 32.014 15.068 1.00 19.24 175 THR A C 1
ATOM 1292 O O . THR A 1 195 ? 5.665 31.934 13.862 1.00 23.00 175 THR A O 1
ATOM 1296 N N . ILE A 1 196 ? 5.850 30.965 15.885 1.00 21.23 176 ILE A N 1
ATOM 1297 C CA . ILE A 1 196 ? 5.520 29.622 15.422 1.00 19.58 176 ILE A CA 1
ATOM 1298 C C . ILE A 1 196 ? 4.107 29.582 14.840 1.00 24.04 176 ILE A C 1
ATOM 1299 O O . ILE A 1 196 ? 3.871 29.004 13.774 1.00 22.85 176 ILE A O 1
ATOM 1304 N N . VAL A 1 197 ? 3.169 30.189 15.559 1.00 21.57 177 VAL A N 1
ATOM 1305 C CA . VAL A 1 197 ? 1.780 30.240 15.113 1.00 22.43 177 VAL A CA 1
ATOM 1306 C C . VAL A 1 197 ? 1.674 30.922 13.762 1.00 24.56 177 VAL A C 1
ATOM 1307 O O . VAL A 1 197 ? 0.971 30.444 12.870 1.00 25.32 177 VAL A O 1
ATOM 1311 N N . GLN A 1 198 ? 2.387 32.030 13.608 1.00 25.33 178 GLN A N 1
ATOM 1312 C CA . GLN A 1 198 ? 2.345 32.778 12.362 1.00 25.51 178 GLN A CA 1
ATOM 1313 C C . GLN A 1 198 ? 2.870 31.958 11.201 1.00 29.16 178 GLN A C 1
ATOM 1314 O O . GLN A 1 198 ? 2.289 31.970 10.107 1.00 29.31 178 GLN A O 1
ATOM 1320 N N . VAL A 1 199 ? 3.960 31.237 11.439 1.00 21.61 179 VAL A N 1
ATOM 1321 C CA . VAL A 1 199 ? 4.581 30.442 10.385 1.00 17.30 179 VAL A CA 1
ATOM 1322 C C . VAL A 1 199 ? 3.687 29.251 10.028 1.00 20.70 179 VAL A C 1
ATOM 1323 O O . VAL A 1 199 ? 3.454 28.968 8.855 1.00 21.83 179 VAL A O 1
ATOM 1327 N N . LEU A 1 200 ? 3.159 28.571 11.037 1.00 19.21 180 LEU A N 1
ATOM 1328 C CA . LEU A 1 200 ? 2.190 27.506 10.799 1.00 21.71 180 LEU A CA 1
ATOM 1329 C C . LEU A 1 200 ? 1.000 27.957 9.931 1.00 24.04 180 LEU A C 1
ATOM 1330 O O . LEU A 1 200 ? 0.648 27.299 8.950 1.00 23.83 180 LEU A O 1
ATOM 1335 N N . LYS A 1 201 ? 0.394 29.084 10.296 1.00 25.74 181 LYS A N 1
ATOM 1336 C CA . LYS A 1 201 ? -0.754 29.597 9.561 1.00 31.73 181 LYS A CA 1
ATOM 1337 C C . LYS A 1 201 ? -0.335 30.159 8.212 1.00 28.95 181 LYS A C 1
ATOM 1338 O O . LYS A 1 201 ? -0.853 29.752 7.178 1.00 28.24 181 LYS A O 1
ATOM 1344 N N . GLY A 1 202 ? 0.620 31.080 8.230 1.00 29.25 182 GLY A N 1
ATOM 1345 C CA . GLY A 1 202 ? 0.960 31.853 7.050 1.00 26.20 182 GLY A CA 1
ATOM 1346 C C . GLY A 1 202 ? 1.884 31.215 6.036 1.00 29.92 182 GLY A C 1
ATOM 1347 O O . GLY A 1 202 ? 1.889 31.610 4.877 1.00 23.38 182 GLY A O 1
ATOM 1348 N N . VAL A 1 203 ? 2.688 30.245 6.465 1.00 26.45 183 VAL A N 1
ATOM 1349 C CA . VAL A 1 203 ? 3.613 29.600 5.548 1.00 21.61 183 VAL A CA 1
ATOM 1350 C C . VAL A 1 203 ? 3.131 28.204 5.186 1.00 27.04 183 VAL A C 1
ATOM 1351 O O . VAL A 1 203 ? 3.163 27.812 4.024 1.00 27.05 183 VAL A O 1
ATOM 1355 N N . TYR A 1 204 ? 2.686 27.457 6.190 1.00 27.03 184 TYR A N 1
ATOM 1356 C CA . TYR A 1 204 ? 2.320 26.064 5.987 1.00 27.81 184 TYR A CA 1
ATOM 1357 C C . TYR A 1 204 ? 0.818 25.825 5.827 1.00 22.57 184 TYR A C 1
ATOM 1358 O O . TYR A 1 204 ? 0.386 24.697 5.592 1.00 25.19 184 TYR A O 1
ATOM 1367 N N . ASN A 1 205 ? 0.039 26.891 5.966 1.00 22.22 185 ASN A N 1
ATOM 1368 C CA . ASN A 1 205 ? -1.415 26.826 5.830 1.00 24.08 185 ASN A CA 1
ATOM 1369 C C . ASN A 1 205 ? -2.047 25.705 6.619 1.00 27.02 185 ASN A C 1
ATOM 1370 O O . ASN A 1 205 ? -2.943 25.007 6.129 1.00 25.94 185 ASN A O 1
ATOM 1375 N N . VAL A 1 206 ? -1.570 25.533 7.846 1.00 23.03 186 VAL A N 1
ATOM 1376 C CA . VAL A 1 206 ? -2.123 24.546 8.743 1.00 25.71 186 VAL A CA 1
ATOM 1377 C C . VAL A 1 206 ? -3.529 25.008 9.136 1.00 27.11 186 VAL A C 1
ATOM 1378 O O . VAL A 1 206 ? -3.722 26.151 9.555 1.00 24.97 186 VAL A O 1
ATOM 1382 N N . LYS A 1 207 ? -4.505 24.123 8.998 1.00 26.75 187 LYS A N 1
ATOM 1383 C CA . LYS A 1 207 ? -5.905 24.502 9.186 1.00 34.26 187 LYS A CA 1
ATOM 1384 C C . LYS A 1 207 ? -6.295 24.574 10.653 1.00 30.72 187 LYS A C 1
ATOM 1385 O O . LYS A 1 207 ? -7.188 25.323 11.040 1.00 30.70 187 LYS A O 1
ATOM 1391 N N . ASN A 1 208 ? -5.628 23.776 11.468 1.00 24.48 188 ASN A N 1
ATOM 1392 C CA . ASN A 1 208 ? -5.976 23.711 12.859 1.00 26.83 188 ASN A CA 1
ATOM 1393 C C . ASN A 1 208 ? -4.768 23.900 13.764 1.00 28.24 188 ASN A C 1
ATOM 1394 O O . ASN A 1 208 ? -4.064 22.944 14.077 1.00 23.01 188 ASN A O 1
ATOM 1399 N N . VAL A 1 209 ? -4.540 25.135 14.187 1.00 25.75 189 VAL A N 1
ATOM 1400 C CA . VAL A 1 209 ? -3.499 25.415 15.166 1.00 26.21 189 VAL A CA 1
ATOM 1401 C C . VAL A 1 209 ? -4.088 25.695 16.550 1.00 28.76 189 VAL A C 1
ATOM 1402 O O . VAL A 1 209 ? -4.835 26.659 16.748 1.00 29.23 189 VAL A O 1
ATOM 1406 N N . ILE A 1 210 ? -3.756 24.828 17.498 1.00 21.94 190 ILE A N 1
ATOM 1407 C CA . ILE A 1 210 ? -4.168 24.984 18.876 1.00 23.08 190 ILE A CA 1
ATOM 1408 C C . ILE A 1 210 ? -2.996 25.534 19.708 1.00 28.88 190 ILE A C 1
ATOM 1409 O O . ILE A 1 210 ? -1.869 25.047 19.599 1.00 23.48 190 ILE A O 1
ATOM 1414 N N . VAL A 1 211 ? -3.258 26.569 20.507 1.00 27.55 191 VAL A N 1
ATOM 1415 C CA . VAL A 1 211 ? -2.245 27.124 21.406 1.00 24.03 191 VAL A CA 1
ATOM 1416 C C . VAL A 1 211 ? -2.702 27.054 22.860 1.00 31.86 191 VAL A C 1
ATOM 1417 O O . VAL A 1 211 ? -3.813 27.490 23.195 1.00 26.21 191 VAL A O 1
ATOM 1421 N N . ALA A 1 212 ? -1.833 26.515 23.715 1.00 27.42 192 ALA A N 1
ATOM 1422 C CA . ALA A 1 212 ? -2.055 26.523 25.152 1.00 23.59 192 ALA A CA 1
ATOM 1423 C C . ALA A 1 212 ? -1.129 27.513 25.873 1.00 29.96 192 ALA A C 1
ATOM 1424 O O . ALA A 1 212 ? 0.056 27.661 25.532 1.00 27.26 192 ALA A O 1
ATOM 1426 N N . ASP A 1 213 ? -1.689 28.198 26.865 1.00 24.27 193 ASP A N 1
ATOM 1427 C CA . ASP A 1 213 ? -0.918 29.091 27.718 1.00 26.28 193 ASP A CA 1
ATOM 1428 C C . ASP A 1 213 ? -1.686 29.304 29.012 1.00 34.67 193 ASP A C 1
ATOM 1429 O O . ASP A 1 213 ? -2.890 29.020 29.090 1.00 32.55 193 ASP A O 1
ATOM 1434 N N . ARG A 1 214 ? -0.989 29.808 30.025 1.00 36.82 194 ARG A N 1
ATOM 1435 C CA . ARG A 1 214 ? -1.597 30.024 31.331 1.00 37.08 194 ARG A CA 1
ATOM 1436 C C . ARG A 1 214 ? -2.178 31.443 31.446 1.00 37.20 194 ARG A C 1
ATOM 1437 O O . ARG A 1 214 ? -2.921 31.742 32.374 1.00 37.22 194 ARG A O 1
ATOM 1445 N N . ILE A 1 215 ? -1.853 32.305 30.488 1.00 31.28 195 ILE A N 1
ATOM 1446 C CA . ILE A 1 215 ? -2.228 33.714 30.565 1.00 27.94 195 ILE A CA 1
ATOM 1447 C C . ILE A 1 215 ? -3.190 34.124 29.456 1.00 33.23 195 ILE A C 1
ATOM 1448 O O . ILE A 1 215 ? -2.841 34.066 28.265 1.00 33.21 195 ILE A O 1
ATOM 1453 N N . ASP A 1 216 ? -4.383 34.575 29.852 1.00 33.57 196 ASP A N 1
ATOM 1454 C CA . ASP A 1 216 ? -5.439 34.953 28.906 1.00 35.91 196 ASP A CA 1
ATOM 1455 C C . ASP A 1 216 ? -5.015 35.995 27.888 1.00 33.66 196 ASP A C 1
ATOM 1456 O O . ASP A 1 216 ? -5.359 35.882 26.713 1.00 37.26 196 ASP A O 1
ATOM 1461 N N . GLU A 1 217 ? -4.287 37.017 28.327 1.00 31.90 197 GLU A N 1
ATOM 1462 C CA . GLU A 1 217 ? -3.882 38.102 27.425 1.00 28.65 197 GLU A CA 1
ATOM 1463 C C . GLU A 1 217 ? -3.017 37.596 26.268 1.00 33.92 197 GLU A C 1
ATOM 1464 O O . GLU A 1 217 ? -3.071 38.120 25.157 1.00 34.30 197 GLU A O 1
ATOM 1470 N N . ARG A 1 218 ? -2.204 36.583 26.544 1.00 29.75 198 ARG A N 1
ATOM 1471 C CA . ARG A 1 218 ? -1.342 36.029 25.511 1.00 29.39 198 ARG A CA 1
ATOM 1472 C C . ARG A 1 218 ? -2.115 35.111 24.567 1.00 29.94 198 ARG A C 1
ATOM 1473 O O . ARG A 1 218 ? -1.837 35.062 23.375 1.00 28.35 198 ARG A O 1
ATOM 1481 N N . LEU A 1 219 ? -3.086 34.389 25.118 1.00 33.85 199 LEU A N 1
ATOM 1482 C CA . LEU A 1 219 ? -3.974 33.564 24.314 1.00 29.38 199 LEU A CA 1
ATOM 1483 C C . LEU A 1 219 ? -4.698 34.444 23.305 1.00 32.87 199 LEU A C 1
ATOM 1484 O O . LEU A 1 219 ? -4.907 34.058 22.157 1.00 31.24 199 LEU A O 1
ATOM 1489 N N . GLU A 1 220 ? -5.038 35.651 23.728 1.00 39.42 200 GLU A N 1
ATOM 1490 C CA . GLU A 1 220 ? -5.685 36.601 22.839 1.00 39.83 200 GLU A CA 1
ATOM 1491 C C . GLU A 1 220 ? -4.704 37.042 21.757 1.00 34.20 200 GLU A C 1
ATOM 1492 O O . GLU A 1 220 ? -5.074 37.233 20.595 1.00 31.48 200 GLU A O 1
ATOM 1498 N N . LYS A 1 221 ? -3.438 37.186 22.117 1.00 32.53 201 LYS A N 1
ATOM 1499 C CA . LYS A 1 221 ? -2.458 37.523 21.097 1.00 32.76 201 LYS A CA 1
ATOM 1500 C C . LYS A 1 221 ? -2.273 36.371 20.115 1.00 29.69 201 LYS A C 1
ATOM 1501 O O . LYS A 1 221 ? -2.048 36.592 18.929 1.00 25.55 201 LYS A O 1
ATOM 1507 N N . ALA A 1 222 ? -2.373 35.147 20.618 1.00 27.23 202 ALA A N 1
ATOM 1508 C CA . ALA A 1 222 ? -2.244 33.967 19.764 1.00 22.39 202 ALA A CA 1
ATOM 1509 C C . ALA A 1 222 ? -3.337 33.965 18.706 1.00 28.55 202 ALA A C 1
ATOM 1510 O O . ALA A 1 222 ? -3.069 33.733 17.525 1.00 31.51 202 ALA A O 1
ATOM 1512 N N . LYS A 1 223 ? -4.564 34.257 19.127 1.00 29.04 203 LYS A N 1
ATOM 1513 C CA . LYS A 1 223 ? -5.670 34.386 18.182 1.00 31.83 203 LYS A CA 1
ATOM 1514 C C . LYS A 1 223 ? -5.418 35.458 17.128 1.00 29.76 203 LYS A C 1
ATOM 1515 O O . LYS A 1 223 ? -5.658 35.241 15.940 1.00 31.38 203 LYS A O 1
ATOM 1521 N N . GLU A 1 224 ? -4.915 36.606 17.563 1.00 32.05 204 GLU A N 1
ATOM 1522 C CA . GLU A 1 224 ? -4.588 37.697 16.655 1.00 38.47 204 GLU A CA 1
ATOM 1523 C C . GLU A 1 224 ? -3.508 37.310 15.633 1.00 33.01 204 GLU A C 1
ATOM 1524 O O . GLU A 1 224 ? -3.481 37.830 14.513 1.00 32.48 204 GLU A O 1
ATOM 1530 N N . SER A 1 225 ? -2.621 36.398 16.026 1.00 32.31 205 SER A N 1
ATOM 1531 C CA . SER A 1 225 ? -1.577 35.906 15.121 1.00 34.04 205 SER A CA 1
ATOM 1532 C C . SER A 1 225 ? -1.991 34.696 14.278 1.00 37.15 205 SER A C 1
ATOM 1533 O O . SER A 1 225 ? -1.196 34.205 13.473 1.00 31.96 205 SER A O 1
ATOM 1536 N N . GLY A 1 226 ? -3.213 34.204 14.483 1.00 30.48 206 GLY A N 1
ATOM 1537 C CA . GLY A 1 226 ? -3.755 33.160 13.631 1.00 28.56 206 GLY A CA 1
ATOM 1538 C C . GLY A 1 226 ? -4.225 31.883 14.301 1.00 30.32 206 GLY A C 1
ATOM 1539 O O . GLY A 1 226 ? -4.741 30.993 13.629 1.00 34.23 206 GLY A O 1
ATOM 1540 N N . ALA A 1 227 ? -4.049 31.771 15.609 1.00 25.23 207 ALA A N 1
ATOM 1541 C CA . ALA A 1 227 ? -4.429 30.549 16.302 1.00 25.79 207 ALA A CA 1
ATOM 1542 C C . ALA A 1 227 ? -5.921 30.248 16.145 1.00 31.61 207 ALA A C 1
ATOM 1543 O O . ALA A 1 227 ? -6.752 31.151 16.203 1.00 32.04 207 ALA A O 1
ATOM 1545 N N . ASP A 1 228 ? -6.255 28.977 15.965 1.00 25.60 208 ASP A N 1
ATOM 1546 C CA . ASP A 1 228 ? -7.639 28.601 15.724 1.00 34.84 208 ASP A CA 1
ATOM 1547 C C . ASP A 1 228 ? -8.386 28.307 17.022 1.00 34.12 208 ASP A C 1
ATOM 1548 O O . ASP A 1 228 ? -9.597 28.509 17.111 1.00 37.79 208 ASP A O 1
ATOM 1553 N N . TRP A 1 229 ? -7.651 27.823 18.014 1.00 31.92 209 TRP A N 1
ATOM 1554 C CA . TRP A 1 229 ? -8.193 27.549 19.333 1.00 32.69 209 TRP A CA 1
ATOM 1555 C C . TRP A 1 229 ? -7.149 27.912 20.379 1.00 33.53 209 TRP A C 1
ATOM 1556 O O . TRP A 1 229 ? -6.045 27.361 20.378 1.00 33.74 209 TRP A O 1
ATOM 1567 N N . ALA A 1 230 ? -7.491 28.833 21.272 1.00 33.66 210 ALA A N 1
ATOM 1568 C CA . ALA A 1 230 ? -6.565 29.259 22.317 1.00 32.22 210 ALA A CA 1
ATOM 1569 C C . ALA A 1 230 ? -7.068 28.779 23.675 1.00 35.68 210 ALA A C 1
ATOM 1570 O O . ALA A 1 230 ? -8.097 29.250 24.155 1.00 35.15 210 ALA A O 1
ATOM 1572 N N . ILE A 1 231 ? -6.357 27.834 24.282 1.00 24.96 211 ILE A N 1
ATOM 1573 C CA . ILE A 1 231 ? -6.832 27.196 25.505 1.00 30.35 211 ILE A CA 1
ATOM 1574 C C . ILE A 1 231 ? -5.983 27.569 26.695 1.00 34.81 211 ILE A C 1
ATOM 1575 O O . ILE A 1 231 ? -4.767 27.361 26.679 1.00 31.96 211 ILE A O 1
ATOM 1580 N N . ASN A 1 232 ? -6.626 28.072 27.744 1.00 26.77 212 ASN A N 1
ATOM 1581 C CA . ASN A 1 232 ? -5.952 28.254 29.017 1.00 26.34 212 ASN A CA 1
ATOM 1582 C C . ASN A 1 232 ? -5.940 26.947 29.795 1.00 35.49 212 ASN A C 1
ATOM 1583 O O . ASN A 1 232 ? -6.993 26.409 30.150 1.00 35.79 212 ASN A O 1
ATOM 1588 N N . ASN A 1 233 ? -4.749 26.421 30.053 1.00 31.98 213 ASN A N 1
ATOM 1589 C CA . ASN A 1 233 ? -4.659 25.196 30.838 1.00 30.10 213 ASN A CA 1
ATOM 1590 C C . ASN A 1 233 ? -4.129 25.464 32.241 1.00 30.50 213 ASN A C 1
ATOM 1591 O O . ASN A 1 233 ? -3.536 24.590 32.858 1.00 32.87 213 ASN A O 1
ATOM 1596 N N . SER A 1 234 ? -4.335 26.680 32.746 1.00 32.26 214 SER A N 1
ATOM 1597 C CA . SER A 1 234 ? -3.850 26.989 34.090 1.00 38.47 214 SER A CA 1
ATOM 1598 C C . SER A 1 234 ? -4.639 26.220 35.139 1.00 40.80 214 SER A C 1
ATOM 1599 O O . SER A 1 234 ? -4.094 25.845 36.179 1.00 39.08 214 SER A O 1
ATOM 1602 N N . GLN A 1 235 ? -5.916 25.969 34.852 1.00 37.79 215 GLN A N 1
ATOM 1603 C CA . GLN A 1 235 ? -6.770 25.261 35.795 1.00 38.25 215 GLN A CA 1
ATOM 1604 C C . GLN A 1 235 ? -7.220 23.901 35.293 1.00 40.05 215 GLN A C 1
ATOM 1605 O O . GLN A 1 235 ? -7.160 22.919 36.024 1.00 49.16 215 GLN A O 1
ATOM 1611 N N . THR A 1 236 ? -7.693 23.842 34.056 1.00 31.47 216 THR A N 1
ATOM 1612 C CA . THR A 1 236 ? -8.111 22.569 33.496 1.00 30.19 216 THR A CA 1
ATOM 1613 C C . THR A 1 236 ? -6.956 22.033 32.661 1.00 30.81 216 THR A C 1
ATOM 1614 O O . THR A 1 236 ? -6.416 22.755 31.832 1.00 34.31 216 THR A O 1
ATOM 1618 N N . PRO A 1 237 ? -6.557 20.779 32.899 1.00 29.36 217 PRO A N 1
ATOM 1619 C CA . PRO A 1 237 ? -5.488 20.201 32.073 1.00 34.12 217 PRO A CA 1
ATOM 1620 C C . PRO A 1 237 ? -5.939 19.942 30.634 1.00 35.37 217 PRO A C 1
ATOM 1621 O O . PRO A 1 237 ? -7.126 19.695 30.372 1.00 29.51 217 PRO A O 1
ATOM 1625 N N . LEU A 1 238 ? -4.988 20.007 29.707 1.00 30.44 218 LEU A N 1
ATOM 1626 C CA . LEU A 1 238 ? -5.287 19.842 28.290 1.00 28.01 218 LEU A CA 1
ATOM 1627 C C . LEU A 1 238 ? -5.914 18.486 27.992 1.00 32.43 218 LEU A C 1
ATOM 1628 O O . LEU A 1 238 ? -6.734 18.366 27.086 1.00 33.93 218 LEU A O 1
ATOM 1633 N N . GLY A 1 239 ? -5.510 17.475 28.757 1.00 33.28 219 GLY A N 1
ATOM 1634 C CA . GLY A 1 239 ? -6.054 16.139 28.635 1.00 31.56 219 GLY A CA 1
ATOM 1635 C C . GLY A 1 239 ? -7.568 16.159 28.720 1.00 26.33 219 GLY A C 1
ATOM 1636 O O . GLY A 1 239 ? -8.253 15.479 27.962 1.00 30.12 219 GLY A O 1
ATOM 1637 N N . GLU A 1 240 ? -8.096 16.964 29.633 1.00 30.06 220 GLU A N 1
ATOM 1638 C CA . GLU A 1 240 ? -9.539 17.022 29.817 1.00 32.82 220 GLU A CA 1
ATOM 1639 C C . GLU A 1 240 ? -10.215 17.695 28.642 1.00 31.63 220 GLU A C 1
ATOM 1640 O O . GLU A 1 240 ? -11.168 17.158 28.091 1.00 32.13 220 GLU A O 1
ATOM 1646 N N . SER A 1 241 ? -9.713 18.861 28.254 1.00 32.52 221 SER A N 1
ATOM 1647 C CA . SER A 1 241 ? -10.327 19.631 27.186 1.00 33.63 221 SER A CA 1
ATOM 1648 C C . SER A 1 241 ? -10.202 18.901 25.850 1.00 33.27 221 SER A C 1
ATOM 1649 O O . SER A 1 241 ? -11.110 18.953 25.006 1.00 31.28 221 SER A O 1
ATOM 1652 N N . PHE A 1 242 ? -9.067 18.234 25.655 1.00 26.22 222 PHE A N 1
ATOM 1653 C CA . PHE A 1 242 ? -8.847 17.487 24.419 1.00 25.68 222 PHE A CA 1
ATOM 1654 C C . PHE A 1 242 ? -9.732 16.254 24.346 1.00 26.86 222 PHE A C 1
ATOM 1655 O O . PHE A 1 242 ? -10.266 15.944 23.287 1.00 24.82 222 PHE A O 1
ATOM 1663 N N . ALA A 1 243 ? -9.863 15.549 25.468 1.00 28.21 223 ALA A N 1
ATOM 1664 C CA . ALA A 1 243 ? -10.736 14.383 25.552 1.00 35.77 223 ALA A CA 1
ATOM 1665 C C . ALA A 1 243 ? -12.165 14.775 25.182 1.00 35.18 223 ALA A C 1
ATOM 1666 O O . ALA A 1 243 ? -12.836 14.066 24.444 1.00 29.46 223 ALA A O 1
ATOM 1668 N N . GLU A 1 244 ? -12.608 15.929 25.672 1.00 31.68 224 GLU A N 1
ATOM 1669 C CA . GLU A 1 244 ? -13.965 16.399 25.412 1.00 27.82 224 GLU A CA 1
ATOM 1670 C C . GLU A 1 244 ? -14.230 16.637 23.932 1.00 28.54 224 GLU A C 1
ATOM 1671 O O . GLU A 1 244 ? -15.322 16.362 23.422 1.00 33.74 224 GLU A O 1
ATOM 1677 N N . LYS A 1 245 ? -13.228 17.163 23.245 1.00 31.14 225 LYS A N 1
ATOM 1678 C CA . LYS A 1 245 ? -13.358 17.464 21.832 1.00 28.18 225 LYS A CA 1
ATOM 1679 C C . LYS A 1 245 ? -12.898 16.326 20.928 1.00 32.57 225 LYS A C 1
ATOM 1680 O O . LYS A 1 245 ? -13.080 16.386 19.712 1.00 36.04 225 LYS A O 1
ATOM 1686 N N . GLY A 1 246 ? -12.301 15.300 21.524 1.00 30.81 226 GLY A N 1
ATOM 1687 C CA . GLY A 1 246 ? -11.752 14.189 20.771 1.00 30.51 226 GLY A CA 1
ATOM 1688 C C . GLY A 1 246 ? -10.546 14.640 19.962 1.00 35.29 226 GLY A C 1
ATOM 1689 O O . GLY A 1 246 ? -10.404 14.299 18.790 1.00 38.81 226 GLY A O 1
ATOM 1690 N N . ILE A 1 247 ? -9.690 15.441 20.584 1.00 27.00 227 ILE A N 1
ATOM 1691 C CA . ILE A 1 247 ? -8.512 15.972 19.910 1.00 27.35 227 ILE A CA 1
ATOM 1692 C C . ILE A 1 247 ? -7.256 15.186 20.289 1.00 30.26 227 ILE A C 1
ATOM 1693 O O . ILE A 1 247 ? -6.996 14.940 21.474 1.00 27.69 227 ILE A O 1
ATOM 1698 N N . LYS A 1 248 ? -6.500 14.772 19.276 1.00 30.52 228 LYS A N 1
ATOM 1699 C CA . LYS A 1 248 ? -5.173 14.191 19.483 1.00 31.98 228 LYS A CA 1
ATOM 1700 C C . LYS A 1 248 ? -4.213 14.769 18.447 1.00 27.28 228 LYS A C 1
ATOM 1701 O O . LYS A 1 248 ? -4.232 14.377 17.288 1.00 24.38 228 LYS A O 1
ATOM 1707 N N . PRO A 1 249 ? -3.407 15.758 18.865 1.00 21.28 229 PRO A N 1
ATOM 1708 C CA . PRO A 1 249 ? -2.524 16.501 17.962 1.00 22.73 229 PRO A CA 1
ATOM 1709 C C . PRO A 1 249 ? -1.536 15.579 17.241 1.00 22.53 229 PRO A C 1
ATOM 1710 O O . PRO A 1 249 ? -1.089 14.589 17.800 1.00 20.43 229 PRO A O 1
ATOM 1714 N N . THR A 1 250 ? -1.221 15.914 15.997 1.00 21.04 230 THR A N 1
ATOM 1715 C CA . THR A 1 250 ? -0.299 15.123 15.204 1.00 20.83 230 THR A CA 1
ATOM 1716 C C . THR A 1 250 ? 1.088 15.769 15.202 1.00 20.73 230 THR A C 1
ATOM 1717 O O . THR A 1 250 ? 2.075 15.135 14.855 1.00 22.17 230 THR A O 1
ATOM 1721 N N . LEU A 1 251 ? 1.145 17.040 15.577 1.00 20.22 231 LEU A N 1
ATOM 1722 C CA . LEU A 1 251 ? 2.411 17.750 15.718 1.00 21.10 231 LEU A CA 1
ATOM 1723 C C . LEU A 1 251 ? 2.293 18.613 16.945 1.00 20.65 231 LEU A C 1
ATOM 1724 O O . LEU A 1 251 ? 1.355 19.400 17.062 1.00 19.09 231 LEU A O 1
ATOM 1729 N N . ILE A 1 252 ? 3.232 18.443 17.869 1.00 20.30 232 ILE A N 1
ATOM 1730 C CA . ILE A 1 252 ? 3.228 19.194 19.116 1.00 22.67 232 ILE A CA 1
ATOM 1731 C C . ILE A 1 252 ? 4.544 19.935 19.268 1.00 22.44 232 ILE A C 1
ATOM 1732 O O . ILE A 1 252 ? 5.613 19.323 19.200 1.00 21.36 232 ILE A O 1
ATOM 1737 N N . ILE A 1 253 ? 4.464 21.254 19.430 1.00 20.26 233 ILE A N 1
ATOM 1738 C CA . ILE A 1 253 ? 5.652 22.089 19.578 1.00 21.60 233 ILE A CA 1
ATOM 1739 C C . ILE A 1 253 ? 5.665 22.698 20.982 1.00 26.94 233 ILE A C 1
ATOM 1740 O O . ILE A 1 253 ? 4.711 23.360 21.392 1.00 23.54 233 ILE A O 1
ATOM 1745 N N . ASP A 1 254 ? 6.746 22.452 21.719 1.00 23.41 234 ASP A N 1
ATOM 1746 C CA . ASP A 1 254 ? 6.895 23.002 23.059 1.00 18.52 234 ASP A CA 1
ATOM 1747 C C . ASP A 1 254 ? 7.679 24.301 23.053 1.00 22.89 234 ASP A C 1
ATOM 1748 O O . ASP A 1 254 ? 8.921 24.308 23.106 1.00 23.34 234 ASP A O 1
ATOM 1753 N N . ALA A 1 255 ? 6.948 25.407 22.999 1.00 23.19 235 ALA A N 1
ATOM 1754 C CA . ALA A 1 255 ? 7.555 26.719 23.117 1.00 22.72 235 ALA A CA 1
ATOM 1755 C C . ALA A 1 255 ? 7.258 27.336 24.495 1.00 23.88 235 ALA A C 1
ATOM 1756 O O . ALA A 1 255 ? 7.259 28.557 24.661 1.00 22.71 235 ALA A O 1
ATOM 1758 N N . ALA A 1 256 ? 6.994 26.487 25.477 1.00 23.07 236 ALA A N 1
ATOM 1759 C CA . ALA A 1 256 ? 6.883 26.951 26.863 1.00 24.25 236 ALA A CA 1
ATOM 1760 C C . ALA A 1 256 ? 8.075 26.424 27.667 1.00 28.40 236 ALA A C 1
ATOM 1761 O O . ALA A 1 256 ? 8.754 27.190 28.356 1.00 27.70 236 ALA A O 1
ATOM 1763 N N . CYS A 1 257 ? 8.289 25.109 27.583 1.00 26.06 237 CYS A N 1
ATOM 1764 C CA . CYS A 1 257 ? 9.551 24.456 27.937 1.00 28.08 237 CYS A CA 1
ATOM 1765 C C . CYS A 1 257 ? 9.759 24.115 29.420 1.00 31.22 237 CYS A C 1
ATOM 1766 O O . CYS A 1 257 ? 10.871 23.745 29.817 1.00 25.12 237 CYS A O 1
ATOM 1769 N N . HIS A 1 258 ? 8.714 24.202 30.236 1.00 24.94 238 HIS A N 1
ATOM 1770 C CA . HIS A 1 258 ? 8.823 23.595 31.551 1.00 28.68 238 HIS A CA 1
ATOM 1771 C C . HIS A 1 258 ? 9.136 22.116 31.332 1.00 24.93 238 HIS A C 1
ATOM 1772 O O . HIS A 1 258 ? 8.609 21.503 30.399 1.00 25.40 238 HIS A O 1
ATOM 1779 N N . PRO A 1 259 ? 10.016 21.543 32.167 1.00 25.43 239 PRO A N 1
ATOM 1780 C CA . PRO A 1 259 ? 10.475 20.175 31.888 1.00 27.63 239 PRO A CA 1
ATOM 1781 C C . PRO A 1 259 ? 9.381 19.104 31.954 1.00 29.21 239 PRO A C 1
ATOM 1782 O O . PRO A 1 259 ? 9.582 18.006 31.428 1.00 25.77 239 PRO A O 1
ATOM 1786 N N . SER A 1 260 ? 8.255 19.410 32.590 1.00 19.73 240 SER A N 1
ATOM 1787 C CA . SER A 1 260 ? 7.158 18.447 32.718 1.00 24.34 240 SER A CA 1
ATOM 1788 C C . SER A 1 260 ? 6.295 18.310 31.446 1.00 24.02 240 SER A C 1
ATOM 1789 O O . SER A 1 260 ? 5.521 17.370 31.312 1.00 23.18 240 SER A O 1
ATOM 1792 N N . ILE A 1 261 ? 6.420 19.269 30.539 1.00 23.03 241 ILE A N 1
ATOM 1793 C CA . ILE A 1 261 ? 5.572 19.336 29.354 1.00 23.70 241 ILE A CA 1
ATOM 1794 C C . ILE A 1 261 ? 5.737 18.115 28.444 1.00 24.41 241 ILE A C 1
ATOM 1795 O O . ILE A 1 261 ? 4.752 17.577 27.934 1.00 23.95 241 ILE A O 1
ATOM 1800 N N . LEU A 1 262 ? 6.974 17.645 28.288 1.00 21.77 242 LEU A N 1
ATOM 1801 C CA . LEU A 1 262 ? 7.261 16.542 27.364 1.00 22.88 242 LEU A CA 1
ATOM 1802 C C . LEU A 1 262 ? 6.410 15.315 27.669 1.00 27.67 242 LEU A C 1
ATOM 1803 O O . LEU A 1 262 ? 5.795 14.736 26.774 1.00 24.68 242 LEU A O 1
ATOM 1808 N N . LYS A 1 263 ? 6.383 14.927 28.939 1.00 25.73 243 LYS A N 1
ATOM 1809 C CA . LYS A 1 263 ? 5.626 13.766 29.365 1.00 24.87 243 LYS A CA 1
ATOM 1810 C C . LYS A 1 263 ? 4.147 13.960 29.074 1.00 21.36 243 LYS A C 1
ATOM 1811 O O . LYS A 1 263 ? 3.460 13.020 28.706 1.00 25.15 243 LYS A O 1
ATOM 1817 N N . GLU A 1 264 ? 3.654 15.178 29.245 1.00 24.58 244 GLU A N 1
ATOM 1818 C CA . GLU A 1 264 ? 2.253 15.448 28.941 1.00 20.67 244 GLU A CA 1
ATOM 1819 C C . GLU A 1 264 ? 2.009 15.383 27.437 1.00 23.02 244 GLU A C 1
ATOM 1820 O O . GLU A 1 264 ? 1.014 14.807 26.990 1.00 23.41 244 GLU A O 1
ATOM 1826 N N . ALA A 1 265 ? 2.918 15.979 26.668 1.00 21.14 245 ALA A N 1
ATOM 1827 C CA . ALA A 1 265 ? 2.826 15.977 25.207 1.00 25.67 245 ALA A CA 1
ATOM 1828 C C . ALA A 1 265 ? 2.729 14.550 24.677 1.00 22.56 245 ALA A C 1
ATOM 1829 O O . ALA A 1 265 ? 1.931 14.250 23.789 1.00 23.68 245 ALA A O 1
ATOM 1831 N N . VAL A 1 266 ? 3.530 13.660 25.239 1.00 23.70 246 VAL A N 1
ATOM 1832 C CA . VAL A 1 266 ? 3.507 12.277 24.799 1.00 23.17 246 VAL A CA 1
ATOM 1833 C C . VAL A 1 266 ? 2.110 11.637 24.994 1.00 23.18 246 VAL A C 1
ATOM 1834 O O . VAL A 1 266 ? 1.607 10.939 24.111 1.00 23.62 246 VAL A O 1
ATOM 1838 N N . THR A 1 267 ? 1.483 11.878 26.138 1.00 24.01 247 THR A N 1
ATOM 1839 C CA . THR A 1 267 ? 0.161 11.294 26.386 1.00 22.13 247 THR A CA 1
ATOM 1840 C C . THR A 1 267 ? -0.891 11.892 25.455 1.00 25.01 247 THR A C 1
ATOM 1841 O O . THR A 1 267 ? -1.790 11.187 24.998 1.00 21.54 247 THR A O 1
ATOM 1845 N N . LEU A 1 268 ? -0.771 13.183 25.157 1.00 25.14 248 LEU A N 1
ATOM 1846 C CA . LEU A 1 268 ? -1.747 13.844 24.291 1.00 25.12 248 LEU A CA 1
ATOM 1847 C C . LEU A 1 268 ? -1.603 13.467 22.826 1.00 26.16 248 LEU A C 1
ATOM 1848 O O . LEU A 1 268 ? -2.572 13.526 22.069 1.00 22.54 248 LEU A O 1
ATOM 1853 N N . ALA A 1 269 ? -0.390 13.108 22.427 1.00 22.46 249 ALA A N 1
ATOM 1854 C CA . ALA A 1 269 ? -0.081 12.881 21.018 1.00 21.04 249 ALA A CA 1
ATOM 1855 C C . ALA A 1 269 ? -0.938 11.809 20.357 1.00 20.23 249 ALA A C 1
ATOM 1856 O O . ALA A 1 269 ? -1.205 10.777 20.946 1.00 22.09 249 ALA A O 1
ATOM 1858 N N . SER A 1 270 ? -1.345 12.065 19.122 1.00 15.04 250 SER A N 1
ATOM 1859 C CA . SER A 1 270 ? -1.846 10.997 18.261 1.00 21.89 250 SER A CA 1
ATOM 1860 C C . SER A 1 270 ? -0.765 9.930 18.079 1.00 26.42 250 SER A C 1
ATOM 1861 O O . SER A 1 270 ? 0.421 10.237 18.192 1.00 27.63 250 SER A O 1
ATOM 1864 N N . PRO A 1 271 ? -1.157 8.674 17.784 1.00 27.22 251 PRO A N 1
ATOM 1865 C CA . PRO A 1 271 ? -0.106 7.746 17.346 1.00 20.46 251 PRO A CA 1
ATOM 1866 C C . PRO A 1 271 ? 0.538 8.292 16.076 1.00 24.07 251 PRO A C 1
ATOM 1867 O O . PRO A 1 271 ? -0.134 8.999 15.318 1.00 17.22 251 PRO A O 1
ATOM 1871 N N . ALA A 1 272 ? 1.827 8.000 15.889 1.00 20.81 252 ALA A N 1
ATOM 1872 C CA . ALA A 1 272 ? 2.622 8.481 14.754 1.00 18.55 252 ALA A CA 1
ATOM 1873 C C . ALA A 1 272 ? 2.875 9.992 14.763 1.00 23.93 252 ALA A C 1
ATOM 1874 O O . ALA A 1 272 ? 3.423 10.540 13.804 1.00 25.96 252 ALA A O 1
ATOM 1876 N N . ALA A 1 273 ? 2.501 10.669 15.851 1.00 17.84 253 ALA A N 1
ATOM 1877 C CA . ALA A 1 273 ? 2.717 12.107 15.947 1.00 15.46 253 ALA A CA 1
ATOM 1878 C C . ALA A 1 273 ? 4.212 12.447 16.063 1.00 21.04 253 ALA A C 1
ATOM 1879 O O . ALA A 1 273 ? 5.036 11.576 16.325 1.00 19.84 253 ALA A O 1
ATOM 1881 N N . ARG A 1 274 ? 4.559 13.713 15.853 1.00 17.89 254 ARG A N 1
ATOM 1882 C CA . ARG A 1 274 ? 5.885 14.164 16.242 1.00 19.69 254 ARG A CA 1
ATOM 1883 C C . ARG A 1 274 ? 5.829 15.363 17.179 1.00 23.97 254 ARG A C 1
ATOM 1884 O O . ARG A 1 274 ? 4.852 16.126 17.198 1.00 25.76 254 ARG A O 1
ATOM 1892 N N . ILE A 1 275 ? 6.886 15.498 17.967 1.00 18.16 255 ILE A N 1
ATOM 1893 C CA . ILE A 1 275 ? 6.991 16.528 18.980 1.00 21.07 255 ILE A CA 1
ATOM 1894 C C . ILE A 1 275 ? 8.280 17.290 18.719 1.00 19.33 255 ILE A C 1
ATOM 1895 O O . ILE A 1 275 ? 9.305 16.680 18.417 1.00 20.75 255 ILE A O 1
ATOM 1900 N N . VAL A 1 276 ? 8.234 18.613 18.806 1.00 20.91 256 VAL A N 1
ATOM 1901 C CA . VAL A 1 276 ? 9.466 19.397 18.720 1.00 20.91 256 VAL A CA 1
ATOM 1902 C C . VAL A 1 276 ? 9.735 20.160 20.023 1.00 20.58 256 VAL A C 1
ATOM 1903 O O . VAL A 1 276 ? 8.953 21.020 20.425 1.00 20.88 256 VAL A O 1
ATOM 1907 N N . LEU A 1 277 ? 10.854 19.835 20.664 1.00 19.49 257 LEU A N 1
ATOM 1908 C CA . LEU A 1 277 ? 11.281 20.472 21.909 1.00 22.40 257 LEU A CA 1
ATOM 1909 C C . LEU A 1 277 ? 12.152 21.700 21.666 1.00 25.17 257 LEU A C 1
ATOM 1910 O O . LEU A 1 277 ? 13.020 21.684 20.805 1.00 26.12 257 LEU A O 1
ATOM 1915 N N . MET A 1 278 ? 11.953 22.759 22.443 1.00 25.75 258 MET A N 1
ATOM 1916 C CA . MET A 1 278 ? 12.786 23.945 22.266 1.00 23.95 258 MET A CA 1
ATOM 1917 C C . MET A 1 278 ? 13.533 24.351 23.536 1.00 21.89 258 MET A C 1
ATOM 1918 O O . MET A 1 278 ? 14.273 25.329 23.523 1.00 21.20 258 MET A O 1
ATOM 1923 N N . GLY A 1 279 ? 13.344 23.594 24.619 1.00 18.99 259 GLY A N 1
ATOM 1924 C CA . GLY A 1 279 ? 13.752 24.044 25.933 1.00 17.96 259 GLY A CA 1
ATOM 1925 C C . GLY A 1 279 ? 15.142 23.594 26.331 1.00 21.99 259 GLY A C 1
ATOM 1926 O O . GLY A 1 279 ? 15.664 22.610 25.809 1.00 23.64 259 GLY A O 1
ATOM 1927 N N . PHE A 1 280 ? 15.742 24.305 27.277 1.00 23.84 260 PHE A N 1
ATOM 1928 C CA . PHE A 1 280 ? 17.080 23.944 27.741 1.00 23.07 260 PHE A CA 1
ATOM 1929 C C . PHE A 1 280 ? 17.115 23.682 29.235 1.00 23.27 260 PHE A C 1
ATOM 1930 O O . PHE A 1 280 ? 18.146 23.910 29.871 1.00 24.14 260 PHE A O 1
ATOM 1938 N N . SER A 1 281 ? 16.005 23.204 29.799 1.00 24.68 261 SER A N 1
ATOM 1939 C CA . SER A 1 281 ? 15.929 22.997 31.247 1.00 23.50 261 SER A CA 1
ATOM 1940 C C . SER A 1 281 ? 17.019 22.049 31.735 1.00 26.30 261 SER A C 1
ATOM 1941 O O . SER A 1 281 ? 17.266 21.002 31.136 1.00 24.17 261 SER A O 1
ATOM 1944 N N . SER A 1 282 ? 17.653 22.420 32.841 1.00 27.66 262 SER A N 1
ATOM 1945 C CA . SER A 1 282 ? 18.693 21.608 33.436 1.00 25.81 262 SER A CA 1
ATOM 1946 C C . SER A 1 282 ? 18.057 20.674 34.463 1.00 31.75 262 SER A C 1
ATOM 1947 O O . SER A 1 282 ? 18.715 19.797 35.025 1.00 31.91 262 SER A O 1
ATOM 1950 N N . GLU A 1 283 ? 16.763 20.858 34.694 1.00 30.60 263 GLU A N 1
ATOM 1951 C CA . GLU A 1 283 ? 16.021 19.974 35.587 1.00 29.45 263 GLU A CA 1
ATOM 1952 C C . GLU A 1 283 ? 15.546 18.776 34.784 1.00 33.46 263 GLU A C 1
ATOM 1953 O O . GLU A 1 283 ? 15.403 18.868 33.565 1.00 33.13 263 GLU A O 1
ATOM 1959 N N . PRO A 1 284 ? 15.304 17.648 35.458 1.00 37.01 264 PRO A N 1
ATOM 1960 C CA . PRO A 1 284 ? 14.988 16.418 34.732 1.00 35.39 264 PRO A CA 1
ATOM 1961 C C . PRO A 1 284 ? 13.567 16.390 34.180 1.00 28.44 264 PRO A C 1
ATOM 1962 O O . PRO A 1 284 ? 12.643 16.889 34.827 1.00 25.86 264 PRO A O 1
ATOM 1966 N N . SER A 1 285 ? 13.414 15.814 32.992 1.00 23.32 265 SER A N 1
ATOM 1967 C CA . SER A 1 285 ? 12.112 15.439 32.456 1.00 25.24 265 SER A CA 1
ATOM 1968 C C . SER A 1 285 ? 11.963 13.929 32.597 1.00 28.76 265 SER A C 1
ATOM 1969 O O . SER A 1 285 ? 12.903 13.186 32.330 1.00 37.42 265 SER A O 1
ATOM 1972 N N . GLU A 1 286 ? 10.794 13.476 33.033 1.00 27.82 266 GLU A N 1
ATOM 1973 C CA . GLU A 1 286 ? 10.508 12.046 33.101 1.00 30.50 266 GLU A CA 1
ATOM 1974 C C . GLU A 1 286 ? 9.629 11.625 31.934 1.00 31.35 266 GLU A C 1
ATOM 1975 O O . GLU A 1 286 ? 8.564 12.194 31.733 1.00 36.78 266 GLU A O 1
ATOM 1981 N N . VAL A 1 287 ? 10.065 10.632 31.170 1.00 28.67 267 VAL A N 1
ATOM 1982 C CA . VAL A 1 287 ? 9.198 10.054 30.155 1.00 26.54 267 VAL A CA 1
ATOM 1983 C C . VAL A 1 287 ? 9.207 8.557 30.300 1.00 29.31 267 VAL A C 1
ATOM 1984 O O . VAL A 1 287 ? 10.179 7.966 30.773 1.00 31.21 267 VAL A O 1
ATOM 1988 N N . ILE A 1 288 ? 8.115 7.946 29.873 1.00 23.95 268 ILE A N 1
ATOM 1989 C CA . ILE A 1 288 ? 7.987 6.503 29.898 1.00 27.07 268 ILE A CA 1
ATOM 1990 C C . ILE A 1 288 ? 7.996 6.001 28.455 1.00 26.16 268 ILE A C 1
ATOM 1991 O O . ILE A 1 288 ? 7.158 6.393 27.640 1.00 22.05 268 ILE A O 1
ATOM 1996 N N . GLN A 1 289 ? 8.970 5.157 28.134 1.00 23.03 269 GLN A N 1
ATOM 1997 C CA . GLN A 1 289 ? 9.175 4.746 26.748 1.00 21.51 269 GLN A CA 1
ATOM 1998 C C . GLN A 1 289 ? 8.004 3.962 26.174 1.00 22.27 269 GLN A C 1
ATOM 1999 O O . GLN A 1 289 ? 7.734 4.038 24.980 1.00 22.11 269 GLN A O 1
ATOM 2005 N N . GLN A 1 290 ? 7.316 3.215 27.034 1.00 25.02 270 GLN A N 1
ATOM 2006 C CA . GLN A 1 290 ? 6.113 2.491 26.634 1.00 23.18 270 GLN A CA 1
ATOM 2007 C C . GLN A 1 290 ? 5.185 3.414 25.856 1.00 22.06 270 GLN A C 1
ATOM 2008 O O . GLN A 1 290 ? 4.688 3.053 24.790 1.00 23.04 270 GLN A O 1
ATOM 2014 N N . GLY A 1 291 ? 5.008 4.624 26.379 1.00 21.98 271 GLY A N 1
ATOM 2015 C CA . GLY A 1 291 ? 4.133 5.618 25.784 1.00 22.91 271 GLY A CA 1
ATOM 2016 C C . GLY A 1 291 ? 4.698 6.294 24.547 1.00 26.64 271 GLY A C 1
ATOM 2017 O O . GLY A 1 291 ? 3.958 6.880 23.761 1.00 28.44 271 GLY A O 1
ATOM 2018 N N . ILE A 1 292 ? 6.012 6.232 24.371 1.00 22.03 272 ILE A N 1
ATOM 2019 C CA . ILE A 1 292 ? 6.634 6.828 23.186 1.00 18.39 272 ILE A CA 1
ATOM 2020 C C . ILE A 1 292 ? 6.659 5.813 22.050 1.00 20.84 272 ILE A C 1
ATOM 2021 O O . ILE A 1 292 ? 6.088 6.023 20.983 1.00 21.37 272 ILE A O 1
ATOM 2026 N N . THR A 1 293 ? 7.313 4.691 22.301 1.00 25.72 273 THR A N 1
ATOM 2027 C CA . THR A 1 293 ? 7.464 3.663 21.296 1.00 20.91 273 THR A CA 1
ATOM 2028 C C . THR A 1 293 ? 6.105 3.043 20.907 1.00 20.52 273 THR A C 1
ATOM 2029 O O . THR A 1 293 ? 5.887 2.670 19.757 1.00 17.92 273 THR A O 1
ATOM 2033 N N . GLY A 1 294 ? 5.192 2.961 21.868 1.00 24.62 274 GLY A N 1
ATOM 2034 C CA . GLY A 1 294 ? 3.855 2.435 21.618 1.00 18.59 274 GLY A CA 1
ATOM 2035 C C . GLY A 1 294 ? 3.120 3.167 20.511 1.00 24.54 274 GLY A C 1
ATOM 2036 O O . GLY A 1 294 ? 2.353 2.562 19.755 1.00 21.48 274 GLY A O 1
ATOM 2037 N N . LYS A 1 295 ? 3.368 4.470 20.423 1.00 21.29 275 LYS A N 1
ATOM 2038 C CA . LYS A 1 295 ? 2.788 5.339 19.407 1.00 19.60 275 LYS A CA 1
ATOM 2039 C C . LYS A 1 295 ? 3.786 5.660 18.285 1.00 20.93 275 LYS A C 1
ATOM 2040 O O . LYS A 1 295 ? 3.470 6.439 17.389 1.00 23.95 275 LYS A O 1
ATOM 2046 N N . GLU A 1 296 ? 4.973 5.057 18.331 1.00 16.16 276 GLU A N 1
ATOM 2047 C CA . GLU A 1 296 ? 6.078 5.427 17.424 1.00 16.20 276 GLU A CA 1
ATOM 2048 C C . GLU A 1 296 ? 6.206 6.943 17.231 1.00 21.18 276 GLU A C 1
ATOM 2049 O O . GLU A 1 296 ? 6.169 7.443 16.106 1.00 19.56 276 GLU A O 1
ATOM 2055 N N . LEU A 1 297 ? 6.328 7.671 18.336 1.00 17.23 277 LEU A N 1
ATOM 2056 C CA . LEU A 1 297 ? 6.508 9.109 18.260 1.00 15.93 277 LEU A CA 1
ATOM 2057 C C . LEU A 1 297 ? 7.938 9.440 17.855 1.00 22.26 277 LEU A C 1
ATOM 2058 O O . LEU A 1 297 ? 8.863 8.668 18.102 1.00 17.00 277 LEU A O 1
ATOM 2063 N N . SER A 1 298 ? 8.100 10.600 17.236 1.00 22.16 278 SER A N 1
ATOM 2064 C CA . SER A 1 298 ? 9.413 11.153 16.955 1.00 22.70 278 SER A CA 1
ATOM 2065 C C . SER A 1 298 ? 9.535 12.385 17.818 1.00 23.25 278 SER A C 1
ATOM 2066 O O . SER A 1 298 ? 8.598 13.179 17.898 1.00 22.87 278 SER A O 1
ATOM 2069 N N . ILE A 1 299 ? 10.672 12.538 18.487 1.00 20.65 279 ILE A N 1
ATOM 2070 C CA . ILE A 1 299 ? 10.895 13.708 19.321 1.00 20.27 279 ILE A CA 1
ATOM 2071 C C . ILE A 1 299 ? 12.114 14.479 18.818 1.00 27.16 279 ILE A C 1
ATOM 2072 O O . ILE A 1 299 ? 13.263 14.039 18.978 1.00 23.66 279 ILE A O 1
ATOM 2077 N N . PHE A 1 300 ? 11.835 15.611 18.184 1.00 19.44 280 PHE A N 1
ATOM 2078 C CA . PHE A 1 300 ? 12.848 16.475 17.635 1.00 19.23 280 PHE A CA 1
ATOM 2079 C C . PHE A 1 300 ? 13.171 17.569 18.634 1.00 23.01 280 PHE A C 1
ATOM 2080 O O . PHE A 1 300 ? 12.391 17.851 19.553 1.00 21.61 280 PHE A O 1
ATOM 2088 N N . SER A 1 301 ? 14.343 18.172 18.460 1.00 21.19 281 SER A N 1
ATOM 2089 C CA . SER A 1 301 ? 14.674 19.370 19.205 1.00 20.36 281 SER A CA 1
ATOM 2090 C C . SER A 1 301 ? 15.176 20.414 18.214 1.00 20.52 281 SER A C 1
ATOM 2091 O O . SER A 1 301 ? 15.579 20.086 17.096 1.00 21.08 281 SER A O 1
ATOM 2094 N N . SER A 1 302 ? 15.137 21.674 18.616 1.00 18.34 282 SER A N 1
ATOM 2095 C CA . SER A 1 302 ? 15.511 22.746 17.708 1.00 18.04 282 SER A CA 1
ATOM 2096 C C . SER A 1 302 ? 16.353 23.741 18.494 1.00 21.79 282 SER A C 1
ATOM 2097 O O . SER A 1 302 ? 15.982 24.162 19.584 1.00 21.74 282 SER A O 1
ATOM 2100 N N . ARG A 1 303 ? 17.505 24.094 17.947 1.00 19.74 283 ARG A N 1
ATOM 2101 C CA . ARG A 1 303 ? 18.336 25.111 18.570 1.00 22.90 283 ARG A CA 1
ATOM 2102 C C . ARG A 1 303 ? 18.755 26.156 17.541 1.00 20.77 283 ARG A C 1
ATOM 2103 O O . ARG A 1 303 ? 19.288 25.800 16.485 1.00 22.61 283 ARG A O 1
ATOM 2111 N N . LEU A 1 304 ? 18.505 27.431 17.841 1.00 16.59 284 LEU A N 1
ATOM 2112 C CA . LEU A 1 304 ? 18.921 28.525 16.960 1.00 19.69 284 LEU A CA 1
ATOM 2113 C C . LEU A 1 304 ? 18.390 28.295 15.538 1.00 20.70 284 LEU A C 1
ATOM 2114 O O . LEU A 1 304 ? 17.259 27.843 15.359 1.00 20.29 284 LEU A O 1
ATOM 2119 N N . ASN A 1 305 ? 19.201 28.561 14.531 1.00 19.43 285 ASN A N 1
ATOM 2120 C CA . ASN A 1 305 ? 18.742 28.329 13.177 1.00 18.47 285 ASN A CA 1
ATOM 2121 C C . ASN A 1 305 ? 19.840 27.778 12.289 1.00 22.60 285 ASN A C 1
ATOM 2122 O O . ASN A 1 305 ? 21.004 28.180 12.393 1.00 19.18 285 ASN A O 1
ATOM 2127 N N . ALA A 1 306 ? 19.458 26.850 11.416 1.00 17.70 286 ALA A N 1
ATOM 2128 C CA . ALA A 1 306 ? 20.389 26.305 10.442 1.00 25.29 286 ALA A CA 1
ATOM 2129 C C . ALA A 1 306 ? 20.192 27.032 9.107 1.00 23.49 286 ALA A C 1
ATOM 2130 O O . ALA A 1 306 ? 19.382 26.614 8.286 1.00 21.30 286 ALA A O 1
ATOM 2132 N N . ASN A 1 307 ? 20.909 28.139 8.924 1.00 23.24 287 ASN A N 1
ATOM 2133 C CA . ASN A 1 307 ? 20.852 28.916 7.684 1.00 28.44 287 ASN A CA 1
ATOM 2134 C C . ASN A 1 307 ? 19.456 29.361 7.250 1.00 21.41 287 ASN A C 1
ATOM 2135 O O . ASN A 1 307 ? 19.140 29.305 6.061 1.00 25.83 287 ASN A O 1
ATOM 2140 N N . LYS A 1 308 ? 18.633 29.803 8.195 1.00 16.63 288 LYS A N 1
ATOM 2141 C CA . LYS A 1 308 ? 17.246 30.153 7.899 1.00 16.72 288 LYS A CA 1
ATOM 2142 C C . LYS A 1 308 ? 17.022 31.632 7.570 1.00 24.27 288 LYS A C 1
ATOM 2143 O O . LYS A 1 308 ? 15.886 32.040 7.294 1.00 23.36 288 LYS A O 1
ATOM 2149 N N . PHE A 1 309 ? 18.079 32.437 7.602 1.00 21.08 289 PHE A N 1
ATOM 2150 C CA . PHE A 1 309 ? 17.915 33.859 7.254 1.00 20.20 289 PHE A CA 1
ATOM 2151 C C . PHE A 1 309 ? 17.313 34.100 5.859 1.00 25.07 289 PHE A C 1
ATOM 2152 O O . PHE A 1 309 ? 16.317 34.822 5.752 1.00 24.25 289 PHE A O 1
ATOM 2160 N N . PRO A 1 310 ? 17.888 33.478 4.804 1.00 26.63 290 PRO A N 1
ATOM 2161 C CA . PRO A 1 310 ? 17.285 33.626 3.472 1.00 30.00 290 PRO A CA 1
ATOM 2162 C C . PRO A 1 310 ? 15.839 33.125 3.394 1.00 26.44 290 PRO A C 1
ATOM 2163 O O . PRO A 1 310 ? 15.030 33.723 2.692 1.00 25.89 290 PRO A O 1
ATOM 2167 N N . VAL A 1 311 ? 15.530 32.044 4.098 1.00 24.25 291 VAL A N 1
ATOM 2168 C CA . VAL A 1 311 ? 14.175 31.498 4.126 1.00 25.66 291 VAL A CA 1
ATOM 2169 C C . VAL A 1 311 ? 13.180 32.524 4.676 1.00 26.22 291 VAL A C 1
ATOM 2170 O O . VAL A 1 311 ? 12.137 32.801 4.065 1.00 26.52 291 VAL A O 1
ATOM 2174 N N . VAL A 1 312 ? 13.509 33.086 5.838 1.00 21.97 292 VAL A N 1
ATOM 2175 C CA . VAL A 1 312 ? 12.636 34.055 6.475 1.00 25.25 292 VAL A CA 1
ATOM 2176 C C . VAL A 1 312 ? 12.549 35.335 5.649 1.00 26.47 292 VAL A C 1
ATOM 2177 O O . VAL A 1 312 ? 11.474 35.913 5.507 1.00 20.24 292 VAL A O 1
ATOM 2181 N N . ILE A 1 313 ? 13.679 35.765 5.099 1.00 24.12 293 ILE A N 1
ATOM 2182 C CA . ILE A 1 313 ? 13.694 36.948 4.246 1.00 24.76 293 ILE A CA 1
ATOM 2183 C C . ILE A 1 313 ? 12.711 36.768 3.081 1.00 27.77 293 ILE A C 1
ATOM 2184 O O . ILE A 1 313 ? 11.961 37.687 2.728 1.00 27.47 293 ILE A O 1
ATOM 2189 N N . ASP A 1 314 ? 12.689 35.564 2.518 1.00 24.86 294 ASP A N 1
ATOM 2190 C CA . ASP A 1 314 ? 11.728 35.237 1.469 1.00 24.32 294 ASP A CA 1
ATOM 2191 C C . ASP A 1 314 ? 10.289 35.310 1.977 1.00 31.50 294 ASP A C 1
ATOM 2192 O O . ASP A 1 314 ? 9.411 35.832 1.284 1.00 31.18 294 ASP A O 1
ATOM 2197 N N . TRP A 1 315 ? 10.041 34.792 3.179 1.00 27.46 295 TRP A N 1
ATOM 2198 C CA . TRP A 1 315 ? 8.702 34.868 3.753 1.00 28.77 295 TRP A CA 1
ATOM 2199 C C . TRP A 1 315 ? 8.263 36.326 3.916 1.00 30.44 295 TRP A C 1
ATOM 2200 O O . TRP A 1 315 ? 7.090 36.655 3.724 1.00 31.78 295 TRP A O 1
ATOM 2211 N N . LEU A 1 316 ? 9.204 37.192 4.288 1.00 28.75 296 LEU A N 1
ATOM 2212 C CA . LEU A 1 316 ? 8.900 38.608 4.481 1.00 36.68 296 LEU A CA 1
ATOM 2213 C C . LEU A 1 316 ? 8.556 39.288 3.155 1.00 40.34 296 LEU A C 1
ATOM 2214 O O . LEU A 1 316 ? 7.605 40.069 3.086 1.00 42.90 296 LEU A O 1
ATOM 2219 N N . SER A 1 317 ? 9.325 38.987 2.110 1.00 34.76 297 SER A N 1
ATOM 2220 C CA . SER A 1 317 ? 9.047 39.520 0.777 1.00 41.97 297 SER A CA 1
ATOM 2221 C C . SER A 1 317 ? 7.636 39.159 0.323 1.00 44.07 297 SER A C 1
ATOM 2222 O O . SER A 1 317 ? 6.983 39.929 -0.384 1.00 40.94 297 SER A O 1
ATOM 2225 N N . LYS A 1 318 ? 7.170 37.989 0.746 1.00 38.09 298 LYS A N 1
ATOM 2226 C CA . LYS A 1 318 ? 5.887 37.468 0.301 1.00 35.80 298 LYS A CA 1
ATOM 2227 C C . LYS A 1 318 ? 4.750 37.763 1.279 1.00 33.86 298 LYS A C 1
ATOM 2228 O O . LYS A 1 318 ? 3.606 37.386 1.043 1.00 33.60 298 LYS A O 1
ATOM 2234 N N . GLY A 1 319 ? 5.065 38.441 2.374 1.00 31.92 299 GLY A N 1
ATOM 2235 C CA . GLY A 1 319 ? 4.043 38.846 3.325 1.00 41.38 299 GLY A CA 1
ATOM 2236 C C . GLY A 1 319 ? 3.404 37.719 4.117 1.00 41.66 299 GLY A C 1
ATOM 2237 O O . GLY A 1 319 ? 2.296 37.865 4.631 1.00 46.01 299 GLY A O 1
ATOM 2238 N N . LEU A 1 320 ? 4.111 36.604 4.238 1.00 32.87 300 LEU A N 1
ATOM 2239 C CA . LEU A 1 320 ? 3.557 35.411 4.870 1.00 34.00 300 LEU A CA 1
ATOM 2240 C C . LEU A 1 320 ? 3.534 35.481 6.399 1.00 31.51 300 LEU A C 1
ATOM 2241 O O . LEU A 1 320 ? 2.823 34.715 7.055 1.00 29.16 300 LEU A O 1
ATOM 2246 N N . ILE A 1 321 ? 4.321 36.394 6.959 1.00 29.35 301 ILE A N 1
ATOM 2247 C CA . ILE A 1 321 ? 4.369 36.593 8.406 1.00 31.48 301 ILE A CA 1
ATOM 2248 C C . ILE A 1 321 ? 4.181 38.067 8.724 1.00 27.78 301 ILE A C 1
ATOM 2249 O O . ILE A 1 321 ? 4.388 38.912 7.862 1.00 35.94 301 ILE A O 1
ATOM 2254 N N . LYS A 1 322 ? 3.798 38.373 9.958 1.00 26.69 302 LYS A N 1
ATOM 2255 C CA . LYS A 1 322 ? 3.466 39.749 10.335 1.00 33.71 302 LYS A CA 1
ATOM 2256 C C . LYS A 1 322 ? 4.146 40.157 11.644 1.00 26.95 302 LYS A C 1
ATOM 2257 O O . LYS A 1 322 ? 3.525 40.100 12.704 1.00 28.64 302 LYS A O 1
ATOM 2263 N N . PRO A 1 323 ? 5.419 40.564 11.575 1.00 26.37 303 PRO A N 1
ATOM 2264 C CA . PRO A 1 323 ? 6.190 40.883 12.786 1.00 26.21 303 PRO A CA 1
ATOM 2265 C C . PRO A 1 323 ? 5.567 42.004 13.608 1.00 30.40 303 PRO A C 1
ATOM 2266 O O . PRO A 1 323 ? 5.677 41.984 14.832 1.00 31.79 303 PRO A O 1
ATOM 2270 N N . GLU A 1 324 ? 4.905 42.953 12.948 1.00 33.16 304 GLU A N 1
ATOM 2271 C CA . GLU A 1 324 ? 4.328 44.096 13.648 1.00 38.40 304 GLU A CA 1
ATOM 2272 C C . GLU A 1 324 ? 3.352 43.686 14.752 1.00 41.15 304 GLU A C 1
ATOM 2273 O O . GLU A 1 324 ? 3.178 44.405 15.731 1.00 40.86 304 GLU A O 1
ATOM 2279 N N . LYS A 1 325 ? 2.733 42.521 14.604 1.00 41.27 305 LYS A N 1
ATOM 2280 C CA . LYS A 1 325 ? 1.802 42.027 15.609 1.00 42.16 305 LYS A CA 1
ATOM 2281 C C . LYS A 1 325 ? 2.502 41.657 16.915 1.00 40.26 305 LYS A C 1
ATOM 2282 O O . LYS A 1 325 ? 1.853 41.497 17.947 1.00 40.34 305 LYS A O 1
ATOM 2288 N N . LEU A 1 326 ? 3.823 41.508 16.875 1.00 27.68 306 LEU A N 1
ATOM 2289 C CA . LEU A 1 326 ? 4.543 41.035 18.056 1.00 32.51 306 LEU A CA 1
ATOM 2290 C C . LEU A 1 326 ? 5.270 42.164 18.798 1.00 32.32 306 LEU A C 1
ATOM 2291 O O . LEU A 1 326 ? 5.565 42.048 19.986 1.00 31.08 306 LEU A O 1
ATOM 2296 N N . ILE A 1 327 ? 5.555 43.247 18.086 1.00 30.93 307 ILE A N 1
ATOM 2297 C CA . ILE A 1 327 ? 6.270 44.376 18.661 1.00 31.14 307 ILE A CA 1
ATOM 2298 C C . ILE A 1 327 ? 5.326 45.231 19.506 1.00 33.84 307 ILE A C 1
ATOM 2299 O O . ILE A 1 327 ? 4.350 45.779 18.997 1.00 39.33 307 ILE A O 1
ATOM 2304 N N . THR A 1 328 ? 5.601 45.311 20.805 1.00 32.88 308 THR A N 1
ATOM 2305 C CA . THR A 1 328 ? 4.725 46.035 21.729 1.00 35.41 308 THR A CA 1
ATOM 2306 C C . THR A 1 328 ? 5.349 47.322 22.263 1.00 37.58 308 THR A C 1
ATOM 2307 O O . THR A 1 328 ? 4.637 48.285 22.569 1.00 41.03 308 THR A O 1
ATOM 2311 N N . HIS A 1 329 ? 6.675 47.339 22.384 1.00 37.13 309 HIS A N 1
ATOM 2312 C CA . HIS A 1 329 ? 7.369 48.478 22.981 1.00 31.17 309 HIS A CA 1
ATOM 2313 C C . HIS A 1 329 ? 8.697 48.732 22.279 1.00 32.96 309 HIS A C 1
ATOM 2314 O O . HIS A 1 329 ? 9.304 47.807 21.744 1.00 33.56 309 HIS A O 1
ATOM 2321 N N . THR A 1 330 ? 9.146 49.986 22.292 1.00 32.07 310 THR A N 1
ATOM 2322 C CA . THR A 1 330 ? 10.522 50.326 21.930 1.00 33.75 310 THR A CA 1
ATOM 2323 C C . THR A 1 330 ? 11.118 51.297 22.959 1.00 39.11 310 THR A C 1
ATOM 2324 O O . THR A 1 330 ? 10.418 52.151 23.502 1.00 38.05 310 THR A O 1
ATOM 2328 N N . PHE A 1 331 ? 12.413 51.143 23.224 1.00 33.12 311 PHE A N 1
ATOM 2329 C CA . PHE A 1 331 ? 13.147 52.008 24.138 1.00 32.19 311 PHE A CA 1
ATOM 2330 C C . PHE A 1 331 ? 14.427 52.400 23.427 1.00 32.73 311 PHE A C 1
ATOM 2331 O O . PHE A 1 331 ? 14.989 51.601 22.690 1.00 31.92 311 PHE A O 1
ATOM 2339 N N . ASP A 1 332 ? 14.906 53.616 23.650 1.00 34.59 312 ASP A N 1
ATOM 2340 C CA . ASP A 1 332 ? 16.267 53.936 23.253 1.00 37.29 312 ASP A CA 1
ATOM 2341 C C . ASP A 1 332 ? 17.215 53.007 24.006 1.00 32.51 312 ASP A C 1
ATOM 2342 O O . ASP A 1 332 ? 16.923 52.589 25.130 1.00 29.82 312 ASP A O 1
ATOM 2347 N N . PHE A 1 333 ? 18.345 52.678 23.391 1.00 27.50 313 PHE A N 1
ATOM 2348 C CA . PHE A 1 333 ? 19.210 51.639 23.937 1.00 30.66 313 PHE A CA 1
ATOM 2349 C C . PHE A 1 333 ? 19.799 52.008 25.297 1.00 27.52 313 PHE A C 1
ATOM 2350 O O . PHE A 1 333 ? 20.154 51.133 26.082 1.00 27.39 313 PHE A O 1
ATOM 2358 N N . GLN A 1 334 ? 19.891 53.302 25.572 1.00 30.90 314 GLN A N 1
ATOM 2359 C CA . GLN A 1 334 ? 20.374 53.761 26.873 1.00 33.60 314 GLN A CA 1
ATOM 2360 C C . GLN A 1 334 ? 19.443 53.337 28.009 1.00 34.22 314 GLN A C 1
ATOM 2361 O O . GLN A 1 334 ? 19.874 53.233 29.159 1.00 35.18 314 GLN A O 1
ATOM 2367 N N . HIS A 1 335 ? 18.175 53.084 27.689 1.00 27.75 315 HIS A N 1
ATOM 2368 C CA . HIS A 1 335 ? 17.225 52.625 28.698 1.00 34.71 315 HIS A CA 1
ATOM 2369 C C . HIS A 1 335 ? 17.027 51.110 28.688 1.00 33.08 315 HIS A C 1
ATOM 2370 O O . HIS A 1 335 ? 15.969 50.613 29.070 1.00 34.94 315 HIS A O 1
ATOM 2377 N N . VAL A 1 336 ? 18.052 50.379 28.268 1.00 27.93 316 VAL A N 1
ATOM 2378 C CA . VAL A 1 336 ? 17.947 48.924 28.139 1.00 26.46 316 VAL A CA 1
ATOM 2379 C C . VAL A 1 336 ? 17.552 48.217 29.452 1.00 30.43 316 VAL A C 1
ATOM 2380 O O . VAL A 1 336 ? 16.768 47.265 29.434 1.00 36.29 316 VAL A O 1
ATOM 2384 N N . ALA A 1 337 ? 18.080 48.693 30.580 1.00 27.86 317 ALA A N 1
ATOM 2385 C CA . ALA A 1 337 ? 17.779 48.092 31.882 1.00 29.43 317 ALA A CA 1
ATOM 2386 C C . ALA A 1 337 ? 16.280 48.146 32.169 1.00 32.13 317 ALA A C 1
ATOM 2387 O O . ALA A 1 337 ? 15.683 47.157 32.589 1.00 32.09 317 ALA A O 1
ATOM 2389 N N . ASP A 1 338 ? 15.687 49.311 31.928 1.00 31.09 318 ASP A N 1
ATOM 2390 C CA . ASP A 1 338 ? 14.246 49.510 32.033 1.00 31.31 318 ASP A CA 1
ATOM 2391 C C . ASP A 1 338 ? 13.514 48.587 31.066 1.00 33.28 318 ASP A C 1
ATOM 2392 O O . ASP A 1 338 ? 12.490 47.988 31.400 1.00 34.02 318 ASP A O 1
ATOM 2397 N N . ALA A 1 339 ? 14.057 48.485 29.860 1.00 30.82 319 ALA A N 1
ATOM 2398 C CA . ALA A 1 339 ? 13.457 47.689 28.803 1.00 29.85 319 ALA A CA 1
ATOM 2399 C C . ALA A 1 339 ? 13.418 46.210 29.178 1.00 29.92 319 ALA A C 1
ATOM 2400 O O . ALA A 1 339 ? 12.356 45.588 29.143 1.00 34.51 319 ALA A O 1
ATOM 2402 N N . ILE A 1 340 ? 14.568 45.661 29.560 1.00 30.25 320 ILE A N 1
ATOM 2403 C CA . ILE A 1 340 ? 14.640 44.269 29.996 1.00 26.71 320 ILE A CA 1
ATOM 2404 C C . ILE A 1 340 ? 13.737 44.005 31.201 1.00 29.45 320 ILE A C 1
ATOM 2405 O O . ILE A 1 340 ? 13.057 42.972 31.272 1.00 34.47 320 ILE A O 1
ATOM 2410 N N . SER A 1 341 ? 13.726 44.935 32.152 1.00 31.90 321 SER A N 1
ATOM 2411 C CA . SER A 1 341 ? 12.917 44.753 33.350 1.00 33.94 321 SER A CA 1
ATOM 2412 C C . SER A 1 341 ? 11.444 44.637 32.988 1.00 34.22 321 SER A C 1
ATOM 2413 O O . SER A 1 341 ? 10.745 43.761 33.501 1.00 36.55 321 SER A O 1
ATOM 2416 N N . LEU A 1 342 ? 10.987 45.509 32.094 1.00 35.47 322 LEU A N 1
ATOM 2417 C CA . LEU A 1 342 ? 9.604 45.473 31.615 1.00 37.39 322 LEU A CA 1
ATOM 2418 C C . LEU A 1 342 ? 9.317 44.169 30.876 1.00 33.95 322 LEU A C 1
ATOM 2419 O O . LEU A 1 342 ? 8.214 43.638 30.936 1.00 38.43 322 LEU A O 1
ATOM 2424 N N . PHE A 1 343 ? 10.325 43.659 30.186 1.00 34.51 323 PHE A N 1
ATOM 2425 C CA . PHE A 1 343 ? 10.222 42.387 29.481 1.00 35.54 323 PHE A CA 1
ATOM 2426 C C . PHE A 1 343 ? 10.084 41.245 30.493 1.00 36.03 323 PHE A C 1
ATOM 2427 O O . PHE A 1 343 ? 9.310 40.312 30.282 1.00 42.08 323 PHE A O 1
ATOM 2435 N N . GLU A 1 344 ? 10.809 41.341 31.605 1.00 28.79 324 GLU A N 1
ATOM 2436 C CA . GLU A 1 344 ? 10.788 40.314 32.648 1.00 31.06 324 GLU A CA 1
ATOM 2437 C C . GLU A 1 344 ? 9.527 40.356 33.511 1.00 36.96 324 GLU A C 1
ATOM 2438 O O . GLU A 1 344 ? 8.920 39.328 33.796 1.00 35.56 324 GLU A O 1
ATOM 2444 N N . LEU A 1 345 ? 9.162 41.544 33.966 1.00 40.61 325 LEU A N 1
ATOM 2445 C CA . LEU A 1 345 ? 7.865 41.744 34.590 1.00 40.06 325 LEU A CA 1
ATOM 2446 C C . LEU A 1 345 ? 6.851 41.784 33.441 1.00 51.86 325 LEU A C 1
ATOM 2447 O O . LEU A 1 345 ? 7.234 41.660 32.283 1.00 73.79 325 LEU A O 1
ATOM 2452 N N . ASP A 1 346 ? 5.570 41.927 33.741 1.00 48.78 326 ASP A N 1
ATOM 2453 C CA . ASP A 1 346 ? 4.562 42.158 32.691 1.00 55.99 326 ASP A CA 1
ATOM 2454 C C . ASP A 1 346 ? 4.505 41.141 31.541 1.00 53.23 326 ASP A C 1
ATOM 2455 O O . ASP A 1 346 ? 4.879 41.445 30.401 1.00 48.27 326 ASP A O 1
ATOM 2460 N N . GLN A 1 347 ? 4.002 39.951 31.836 1.00 53.01 327 GLN A N 1
ATOM 2461 C CA . GLN A 1 347 ? 3.722 38.965 30.801 1.00 50.84 327 GLN A CA 1
ATOM 2462 C C . GLN A 1 347 ? 2.455 39.336 30.016 1.00 46.65 327 GLN A C 1
ATOM 2463 O O . GLN A 1 347 ? 2.269 38.893 28.883 1.00 50.44 327 GLN A O 1
ATOM 2469 N N . LYS A 1 348 ? 1.599 40.150 30.631 1.00 31.52 328 LYS A N 1
ATOM 2470 C CA . LYS A 1 348 ? 0.280 40.490 30.088 1.00 39.25 328 LYS A CA 1
ATOM 2471 C C . LYS A 1 348 ? 0.272 41.370 28.842 1.00 45.50 328 LYS A C 1
ATOM 2472 O O . LYS A 1 348 ? -0.418 41.070 27.872 1.00 49.73 328 LYS A O 1
ATOM 2478 N N . HIS A 1 349 ? 1.024 42.464 28.874 1.00 54.82 329 HIS A N 1
ATOM 2479 C CA . HIS A 1 349 ? 0.880 43.503 27.858 1.00 58.82 329 HIS A CA 1
ATOM 2480 C C . HIS A 1 349 ? 2.159 43.783 27.097 1.00 50.30 329 HIS A C 1
ATOM 2481 O O . HIS A 1 349 ? 2.254 44.771 26.365 1.00 54.79 329 HIS A O 1
ATOM 2488 N N . CYS A 1 350 ? 3.140 42.912 27.283 1.00 38.29 330 CYS A N 1
ATOM 2489 C CA . CYS A 1 350 ? 4.436 43.075 26.647 1.00 32.64 330 CYS A CA 1
ATOM 2490 C C . CYS A 1 350 ? 4.796 41.790 25.918 1.00 37.62 330 CYS A C 1
ATOM 2491 O O . CYS A 1 350 ? 4.685 40.701 26.475 1.00 40.94 330 CYS A O 1
ATOM 2494 N N . CYS A 1 351 ? 5.204 41.920 24.663 1.00 33.82 331 CYS A N 1
ATOM 2495 C CA . CYS A 1 351 ? 5.572 40.753 23.873 1.00 34.42 331 CYS A CA 1
ATOM 2496 C C . CYS A 1 351 ? 7.028 40.891 23.447 1.00 30.14 331 CYS A C 1
ATOM 2497 O O . CYS A 1 351 ? 7.936 40.423 24.136 1.00 30.22 331 CYS A O 1
ATOM 2500 N N . LYS A 1 352 ? 7.247 41.567 22.328 1.00 30.37 332 LYS A N 1
ATOM 2501 C CA . LYS A 1 352 ? 8.597 41.826 21.858 1.00 31.49 332 LYS A CA 1
ATOM 2502 C C . LYS A 1 352 ? 8.955 43.297 22.049 1.00 27.78 332 LYS A C 1
ATOM 2503 O O . LYS A 1 352 ? 8.216 44.178 21.630 1.00 23.61 332 LYS A O 1
ATOM 2509 N N . VAL A 1 353 ? 10.100 43.544 22.681 1.00 29.55 333 VAL A N 1
ATOM 2510 C CA . VAL A 1 353 ? 10.589 44.896 22.933 1.00 28.46 333 VAL A CA 1
ATOM 2511 C C . VAL A 1 353 ? 11.821 45.159 22.084 1.00 27.08 333 VAL A C 1
ATOM 2512 O O . VAL A 1 353 ? 12.742 44.344 22.063 1.00 25.70 333 VAL A O 1
ATOM 2516 N N . LEU A 1 354 ? 11.849 46.295 21.396 1.00 23.71 334 LEU A N 1
ATOM 2517 C CA . LEU A 1 354 ? 13.015 46.657 20.595 1.00 32.27 334 LEU A CA 1
ATOM 2518 C C . LEU A 1 354 ? 13.814 47.787 21.224 1.00 30.47 334 LEU A C 1
ATOM 2519 O O . LEU A 1 354 ? 13.258 48.614 21.937 1.00 32.23 334 LEU A O 1
ATOM 2524 N N . LEU A 1 355 ? 15.119 47.801 20.960 1.00 25.34 335 LEU A N 1
ATOM 2525 C CA . LEU A 1 355 ? 15.978 48.913 21.322 1.00 29.24 335 LEU A CA 1
ATOM 2526 C C . LEU A 1 355 ? 16.317 49.712 20.070 1.00 33.52 335 LEU A C 1
ATOM 2527 O O . LEU A 1 355 ? 16.671 49.135 19.034 1.00 26.93 335 LEU A O 1
ATOM 2532 N N . THR A 1 356 ? 16.223 51.037 20.174 1.00 30.12 336 THR A N 1
ATOM 2533 C CA . THR A 1 356 ? 16.538 51.932 19.065 1.00 34.45 336 THR A CA 1
ATOM 2534 C C . THR A 1 356 ? 17.884 52.625 19.264 1.00 34.25 336 THR A C 1
ATOM 2535 O O . THR A 1 356 ? 18.358 52.773 20.390 1.00 30.92 336 THR A O 1
ATOM 2539 N N . PHE A 1 357 ? 18.499 53.052 18.165 1.00 38.58 337 PHE A N 1
ATOM 2540 C CA . PHE A 1 357 ? 19.808 53.701 18.217 1.00 39.61 337 PHE A CA 1
ATOM 2541 C C . PHE A 1 357 ? 19.826 54.984 17.375 1.00 45.48 337 PHE A C 1
ATOM 2542 O O . PHE A 1 357 ? 19.193 55.986 17.721 1.00 50.35 337 PHE A O 1
ATOM 2550 N N . GLY B 1 18 ? -8.634 -35.084 7.818 1.00 61.50 -2 GLY B N 1
ATOM 2551 C CA . GLY B 1 18 ? -8.147 -33.812 7.317 1.00 59.78 -2 GLY B CA 1
ATOM 2552 C C . GLY B 1 18 ? -9.100 -32.663 7.600 1.00 50.90 -2 GLY B C 1
ATOM 2553 O O . GLY B 1 18 ? -9.356 -31.813 6.743 1.00 44.64 -2 GLY B O 1
ATOM 2554 N N . SER B 1 19 ? -9.625 -32.634 8.817 1.00 43.98 -1 SER B N 1
ATOM 2555 C CA . SER B 1 19 ? -10.591 -31.622 9.196 1.00 39.27 -1 SER B CA 1
ATOM 2556 C C . SER B 1 19 ? -10.098 -30.805 10.379 1.00 41.26 -1 SER B C 1
ATOM 2557 O O . SER B 1 19 ? -10.636 -29.730 10.663 1.00 40.44 -1 SER B O 1
ATOM 2560 N N . HIS B 1 20 ? -9.090 -31.322 11.081 1.00 35.64 0 HIS B N 1
ATOM 2561 C CA . HIS B 1 20 ? -8.576 -30.654 12.276 1.00 42.61 0 HIS B CA 1
ATOM 2562 C C . HIS B 1 20 ? -7.071 -30.388 12.232 1.00 41.50 0 HIS B C 1
ATOM 2563 O O . HIS B 1 20 ? -6.379 -30.831 11.319 1.00 39.97 0 HIS B O 1
ATOM 2570 N N . MET B 1 21 ? -6.575 -29.662 13.228 1.00 41.50 1 MET B N 1
ATOM 2571 C CA . MET B 1 21 ? -5.172 -29.268 13.251 1.00 43.90 1 MET B CA 1
ATOM 2572 C C . MET B 1 21 ? -4.740 -29.011 14.681 1.00 39.92 1 MET B C 1
ATOM 2573 O O . MET B 1 21 ? -5.572 -28.865 15.577 1.00 40.05 1 MET B O 1
ATOM 2578 N N . LYS B 1 22 ? -3.431 -28.928 14.881 1.00 33.42 2 LYS B N 1
ATOM 2579 C CA . LYS B 1 22 ? -2.881 -28.614 16.188 1.00 41.23 2 LYS B CA 1
ATOM 2580 C C . LYS B 1 22 ? -2.452 -27.153 16.262 1.00 41.42 2 LYS B C 1
ATOM 2581 O O . LYS B 1 22 ? -1.927 -26.602 15.299 1.00 39.04 2 LYS B O 1
ATOM 2587 N N . SER B 1 23 ? -2.703 -26.529 17.405 1.00 38.31 3 SER B N 1
ATOM 2588 C CA . SER B 1 23 ? -2.285 -25.154 17.641 1.00 38.57 3 SER B CA 1
ATOM 2589 C C . SER B 1 23 ? -1.690 -25.006 19.038 1.00 44.64 3 SER B C 1
ATOM 2590 O O . SER B 1 23 ? -2.192 -25.584 20.004 1.00 42.02 3 SER B O 1
ATOM 2593 N N . ILE B 1 24 ? -0.621 -24.226 19.146 1.00 37.04 4 ILE B N 1
ATOM 2594 C CA . ILE B 1 24 ? -0.014 -23.978 20.442 1.00 33.70 4 ILE B CA 1
ATOM 2595 C C . ILE B 1 24 ? -0.719 -22.814 21.106 1.00 37.60 4 ILE B C 1
ATOM 2596 O O . ILE B 1 24 ? -0.640 -21.677 20.643 1.00 39.09 4 ILE B O 1
ATOM 2601 N N . LEU B 1 25 ? -1.417 -23.102 22.193 1.00 35.53 5 LEU B N 1
ATOM 2602 C CA . LEU B 1 25 ? -2.276 -22.114 22.822 1.00 31.27 5 LEU B CA 1
ATOM 2603 C C . LEU B 1 25 ? -1.772 -21.751 24.207 1.00 34.38 5 LEU B C 1
ATOM 2604 O O . LEU B 1 25 ? -1.437 -22.626 24.995 1.00 40.41 5 LEU B O 1
ATOM 2609 N N . ILE B 1 26 ? -1.692 -20.459 24.495 1.00 38.24 6 ILE B N 1
ATOM 2610 C CA . ILE B 1 26 ? -1.415 -20.015 25.852 1.00 39.58 6 ILE B CA 1
ATOM 2611 C C . ILE B 1 26 ? -2.747 -19.720 26.528 1.00 49.95 6 ILE B C 1
ATOM 2612 O O . ILE B 1 26 ? -3.376 -18.708 26.240 1.00 50.18 6 ILE B O 1
ATOM 2617 N N . GLU B 1 27 ? -3.184 -20.613 27.413 1.00 59.37 7 GLU B N 1
ATOM 2618 C CA . GLU B 1 27 ? -4.474 -20.460 28.087 1.00 57.99 7 GLU B CA 1
ATOM 2619 C C . GLU B 1 27 ? -4.455 -19.319 29.085 1.00 50.45 7 GLU B C 1
ATOM 2620 O O . GLU B 1 27 ? -5.411 -18.564 29.212 1.00 55.99 7 GLU B O 1
ATOM 2626 N N . LYS B 1 28 ? -3.349 -19.217 29.800 1.00 44.39 8 LYS B N 1
ATOM 2627 C CA . LYS B 1 28 ? -3.175 -18.232 30.841 1.00 44.70 8 LYS B CA 1
ATOM 2628 C C . LYS B 1 28 ? -1.681 -18.250 31.078 1.00 43.61 8 LYS B C 1
ATOM 2629 O O . LYS B 1 28 ? -1.003 -19.128 30.555 1.00 42.17 8 LYS B O 1
ATOM 2635 N N . PRO B 1 29 ? -1.151 -17.274 31.828 1.00 47.40 9 PRO B N 1
ATOM 2636 C CA . PRO B 1 29 ? 0.270 -17.307 32.187 1.00 48.42 9 PRO B CA 1
ATOM 2637 C C . PRO B 1 29 ? 0.770 -18.702 32.618 1.00 53.14 9 PRO B C 1
ATOM 2638 O O . PRO B 1 29 ? 0.188 -19.355 33.491 1.00 54.06 9 PRO B O 1
ATOM 2642 N N . ASN B 1 30 ? 1.826 -19.155 31.950 1.00 45.59 10 ASN B N 1
ATOM 2643 C CA . ASN B 1 30 ? 2.473 -20.436 32.228 1.00 47.57 10 ASN B CA 1
ATOM 2644 C C . ASN B 1 30 ? 1.622 -21.682 32.004 1.00 55.00 10 ASN B C 1
ATOM 2645 O O . ASN B 1 30 ? 2.036 -22.786 32.350 1.00 60.00 10 ASN B O 1
ATOM 2650 N N . GLN B 1 31 ? 0.438 -21.519 31.425 1.00 54.01 11 GLN B N 1
ATOM 2651 C CA . GLN B 1 31 ? -0.246 -22.681 30.873 1.00 59.39 11 GLN B CA 1
ATOM 2652 C C . GLN B 1 31 ? -0.210 -22.647 29.348 1.00 56.26 11 GLN B C 1
ATOM 2653 O O . GLN B 1 31 ? -0.860 -21.809 28.717 1.00 49.57 11 GLN B O 1
ATOM 2659 N N . LEU B 1 32 ? 0.565 -23.558 28.772 1.00 51.67 12 LEU B N 1
ATOM 2660 C CA . LEU B 1 32 ? 0.670 -23.705 27.330 1.00 53.00 12 LEU B CA 1
ATOM 2661 C C . LEU B 1 32 ? 0.205 -25.101 26.986 1.00 50.01 12 LEU B C 1
ATOM 2662 O O . LEU B 1 32 ? 0.781 -26.075 27.473 1.00 43.27 12 LEU B O 1
ATOM 2667 N N . SER B 1 33 ? -0.820 -25.208 26.145 1.00 45.58 13 SER B N 1
ATOM 2668 C CA . SER B 1 33 ? -1.268 -26.513 25.672 1.00 50.01 13 SER B CA 1
ATOM 2669 C C . SER B 1 33 ? -1.229 -26.573 24.158 1.00 50.95 13 SER B C 1
ATOM 2670 O O . SER B 1 33 ? -1.495 -25.577 23.484 1.00 52.40 13 SER B O 1
ATOM 2673 N N . ILE B 1 34 ? -0.884 -27.741 23.626 1.00 46.12 14 ILE B N 1
ATOM 2674 C CA . ILE B 1 34 ? -1.110 -28.021 22.221 1.00 47.35 14 ILE B CA 1
ATOM 2675 C C . ILE B 1 34 ? -2.523 -28.572 22.107 1.00 50.73 14 ILE B C 1
ATOM 2676 O O . ILE B 1 34 ? -2.771 -29.736 22.414 1.00 54.80 14 ILE B O 1
ATOM 2681 N N . ILE B 1 35 ? -3.454 -27.721 21.699 1.00 48.02 15 ILE B N 1
ATOM 2682 C CA . ILE B 1 35 ? -4.848 -28.117 21.566 1.00 47.27 15 ILE B CA 1
ATOM 2683 C C . ILE B 1 35 ? -5.159 -28.483 20.129 1.00 47.30 15 ILE B C 1
ATOM 2684 O O . ILE B 1 35 ? -4.397 -28.170 19.213 1.00 50.12 15 ILE B O 1
ATOM 2689 N N . GLU B 1 36 ? -6.296 -29.131 19.926 1.00 42.34 16 GLU B N 1
ATOM 2690 C CA . GLU B 1 36 ? -6.721 -29.470 18.578 1.00 45.38 16 GLU B CA 1
ATOM 2691 C C . GLU B 1 36 ? -7.914 -28.628 18.143 1.00 44.83 16 GLU B C 1
ATOM 2692 O O . GLU B 1 36 ? -8.890 -28.482 18.881 1.00 47.10 16 GLU B O 1
ATOM 2698 N N . ARG B 1 37 ? -7.828 -28.077 16.937 1.00 38.39 17 ARG B N 1
ATOM 2699 C CA . ARG B 1 37 ? -8.849 -27.172 16.441 1.00 39.02 17 ARG B CA 1
ATOM 2700 C C . ARG B 1 37 ? -9.252 -27.542 15.034 1.00 39.54 17 ARG B C 1
ATOM 2701 O O . ARG B 1 37 ? -8.505 -28.210 14.316 1.00 38.66 17 ARG B O 1
ATOM 2709 N N . GLU B 1 38 ? -10.447 -27.107 14.657 1.00 37.14 18 GLU B N 1
ATOM 2710 C CA . GLU B 1 38 ? -10.903 -27.181 13.280 1.00 41.44 18 GLU B CA 1
ATOM 2711 C C . GLU B 1 38 ? -9.993 -26.353 12.384 1.00 43.98 18 GLU B C 1
ATOM 2712 O O . GLU B 1 38 ? -9.565 -25.259 12.759 1.00 40.06 18 GLU B O 1
ATOM 2718 N N . ILE B 1 39 ? -9.696 -26.869 11.199 1.00 44.25 19 ILE B N 1
ATOM 2719 C CA . ILE B 1 39 ? -8.960 -26.083 10.230 1.00 38.45 19 ILE B CA 1
ATOM 2720 C C . ILE B 1 39 ? -9.838 -24.914 9.807 1.00 41.68 19 ILE B C 1
ATOM 2721 O O . ILE B 1 39 ? -10.989 -25.108 9.411 1.00 34.91 19 ILE B O 1
ATOM 2726 N N . PRO B 1 40 ? -9.304 -23.691 9.920 1.00 38.19 20 PRO B N 1
ATOM 2727 C CA . PRO B 1 40 ? -10.072 -22.475 9.646 1.00 35.46 20 PRO B CA 1
ATOM 2728 C C . PRO B 1 40 ? -10.261 -22.221 8.162 1.00 33.23 20 PRO B C 1
ATOM 2729 O O . PRO B 1 40 ? -9.426 -22.602 7.338 1.00 38.11 20 PRO B O 1
ATOM 2733 N N . THR B 1 41 ? -11.367 -21.567 7.840 1.00 30.81 21 THR B N 1
ATOM 2734 C CA . THR B 1 41 ? -11.691 -21.181 6.480 1.00 33.48 21 THR B CA 1
ATOM 2735 C C . THR B 1 41 ? -11.426 -19.691 6.332 1.00 37.65 21 THR B C 1
ATOM 2736 O O . THR B 1 41 ? -11.837 -18.900 7.192 1.00 36.76 21 THR B O 1
ATOM 2740 N N . PRO B 1 42 ? -10.742 -19.293 5.245 1.00 33.54 22 PRO B N 1
ATOM 2741 C CA . PRO B 1 42 ? -10.501 -17.858 5.081 1.00 37.59 22 PRO B CA 1
ATOM 2742 C C . PRO B 1 42 ? -11.733 -17.136 4.549 1.00 40.32 22 PRO B C 1
ATOM 2743 O O . PRO B 1 42 ? -12.366 -17.613 3.605 1.00 38.83 22 PRO B O 1
ATOM 2747 N N . SER B 1 43 ? -12.063 -16.006 5.170 1.00 34.71 23 SER B N 1
ATOM 2748 C CA . SER B 1 43 ? -13.142 -15.144 4.705 1.00 38.68 23 SER B CA 1
ATOM 2749 C C . SER B 1 43 ? -12.635 -14.260 3.587 1.00 34.62 23 SER B C 1
ATOM 2750 O O . SER B 1 43 ? -11.499 -14.419 3.130 1.00 37.97 23 SER B O 1
ATOM 2753 N N . ALA B 1 44 ? -13.473 -13.321 3.156 1.00 30.15 24 ALA B N 1
ATOM 2754 C CA . ALA B 1 44 ? -13.110 -12.419 2.073 1.00 37.27 24 ALA B CA 1
ATOM 2755 C C . ALA B 1 44 ? -11.798 -11.716 2.386 1.00 28.17 24 ALA B C 1
ATOM 2756 O O . ALA B 1 44 ? -11.561 -11.323 3.524 1.00 34.82 24 ALA B O 1
ATOM 2758 N N . GLY B 1 45 ? -10.952 -11.576 1.375 1.00 28.81 25 GLY B N 1
ATOM 2759 C CA . GLY B 1 45 ? -9.681 -10.890 1.514 1.00 28.48 25 GLY B CA 1
ATOM 2760 C C . GLY B 1 45 ? -8.634 -11.613 2.341 1.00 32.07 25 GLY B C 1
ATOM 2761 O O . GLY B 1 45 ? -7.577 -11.043 2.624 1.00 33.62 25 GLY B O 1
ATOM 2762 N N . GLU B 1 46 ? -8.920 -12.855 2.734 1.00 26.53 26 GLU B N 1
ATOM 2763 C CA . GLU B 1 46 ? -7.984 -13.653 3.532 1.00 26.82 26 GLU B CA 1
ATOM 2764 C C . GLU B 1 46 ? -7.413 -14.836 2.750 1.00 27.56 26 GLU B C 1
ATOM 2765 O O . GLU B 1 46 ? -7.963 -15.226 1.726 1.00 25.63 26 GLU B O 1
ATOM 2771 N N . VAL B 1 47 ? -6.290 -15.373 3.229 1.00 29.53 27 VAL B N 1
ATOM 2772 C CA . VAL B 1 47 ? -5.768 -16.658 2.780 1.00 21.38 27 VAL B CA 1
ATOM 2773 C C . VAL B 1 47 ? -5.486 -17.535 3.983 1.00 22.12 27 VAL B C 1
ATOM 2774 O O . VAL B 1 47 ? -5.379 -17.049 5.112 1.00 25.21 27 VAL B O 1
ATOM 2778 N N . ARG B 1 48 ? -5.380 -18.835 3.741 1.00 29.49 28 ARG B N 1
ATOM 2779 C CA . ARG B 1 48 ? -4.945 -19.771 4.764 1.00 21.10 28 ARG B CA 1
ATOM 2780 C C . ARG B 1 48 ? -3.543 -20.248 4.439 1.00 22.62 28 ARG B C 1
ATOM 2781 O O . ARG B 1 48 ? -3.248 -20.617 3.301 1.00 24.64 28 ARG B O 1
ATOM 2789 N N . VAL B 1 49 ? -2.685 -20.246 5.448 1.00 24.28 29 VAL B N 1
ATOM 2790 C CA . VAL B 1 49 ? -1.313 -20.702 5.280 1.00 30.50 29 VAL B CA 1
ATOM 2791 C C . VAL B 1 49 ? -1.085 -21.980 6.071 1.00 28.74 29 VAL B C 1
ATOM 2792 O O . VAL B 1 49 ? -1.340 -22.028 7.264 1.00 27.25 29 VAL B O 1
ATOM 2796 N N . LYS B 1 50 ? -0.597 -23.005 5.390 1.00 29.23 30 LYS B N 1
ATOM 2797 C CA . LYS B 1 50 ? -0.124 -24.211 6.040 1.00 31.62 30 LYS B CA 1
ATOM 2798 C C . LYS B 1 50 ? 1.317 -23.908 6.446 1.00 30.78 30 LYS B C 1
ATOM 2799 O O . LYS B 1 50 ? 2.200 -23.752 5.596 1.00 29.90 30 LYS B O 1
ATOM 2805 N N . VAL B 1 51 ? 1.551 -23.803 7.748 1.00 29.23 31 VAL B N 1
ATOM 2806 C CA . VAL B 1 51 ? 2.817 -23.256 8.244 1.00 31.09 31 VAL B CA 1
ATOM 2807 C C . VAL B 1 51 ? 3.966 -24.259 8.158 1.00 28.95 31 VAL B C 1
ATOM 2808 O O . VAL B 1 51 ? 3.793 -25.430 8.474 1.00 31.75 31 VAL B O 1
ATOM 2812 N N . LYS B 1 52 ? 5.128 -23.787 7.709 1.00 26.90 32 LYS B N 1
ATOM 2813 C CA . LYS B 1 52 ? 6.346 -24.592 7.648 1.00 33.07 32 LYS B CA 1
ATOM 2814 C C . LYS B 1 52 ? 7.305 -24.296 8.801 1.00 33.51 32 LYS B C 1
ATOM 2815 O O . LYS B 1 52 ? 7.860 -25.209 9.420 1.00 33.70 32 LYS B O 1
ATOM 2821 N N . LEU B 1 53 ? 7.508 -23.010 9.071 1.00 26.69 33 LEU B N 1
ATOM 2822 C CA . LEU B 1 53 ? 8.424 -22.572 10.114 1.00 28.40 33 LEU B CA 1
ATOM 2823 C C . LEU B 1 53 ? 7.846 -21.408 10.887 1.00 29.58 33 LEU B C 1
ATOM 2824 O O . LEU B 1 53 ? 7.143 -20.555 10.338 1.00 32.68 33 LEU B O 1
ATOM 2829 N N . ALA B 1 54 ? 8.164 -21.354 12.165 1.00 25.28 34 ALA B N 1
ATOM 2830 C CA . ALA B 1 54 ? 7.824 -20.191 12.955 1.00 28.93 34 ALA B CA 1
ATOM 2831 C C . ALA B 1 54 ? 9.028 -19.864 13.820 1.00 33.19 34 ALA B C 1
ATOM 2832 O O . ALA B 1 54 ? 9.815 -20.753 14.138 1.00 30.14 34 ALA B O 1
ATOM 2834 N N . GLY B 1 55 ? 9.197 -18.592 14.169 1.00 34.45 35 GLY B N 1
ATOM 2835 C CA . GLY B 1 55 ? 10.294 -18.191 15.034 1.00 30.08 35 GLY B CA 1
ATOM 2836 C C . GLY B 1 55 ? 9.827 -17.820 16.431 1.00 31.44 35 GLY B C 1
ATOM 2837 O O . GLY B 1 55 ? 8.689 -17.393 16.623 1.00 31.05 35 GLY B O 1
ATOM 2838 N N . ILE B 1 56 ? 10.716 -17.966 17.407 1.00 26.68 36 ILE B N 1
ATOM 2839 C CA . ILE B 1 56 ? 10.406 -17.591 18.771 1.00 29.95 36 ILE B CA 1
ATOM 2840 C C . ILE B 1 56 ? 11.002 -16.230 19.096 1.00 29.84 36 ILE B C 1
ATOM 2841 O O . ILE B 1 56 ? 12.188 -15.997 18.866 1.00 30.38 36 ILE B O 1
ATOM 2846 N N . CYS B 1 57 ? 10.176 -15.330 19.618 1.00 27.42 37 CYS B N 1
ATOM 2847 C CA . CYS B 1 57 ? 10.636 -13.993 19.979 1.00 27.93 37 CYS B CA 1
ATOM 2848 C C . CYS B 1 57 ? 10.333 -13.696 21.445 1.00 34.03 37 CYS B C 1
ATOM 2849 O O . CYS B 1 57 ? 9.551 -14.405 22.083 1.00 30.57 37 CYS B O 1
ATOM 2852 N N . GLY B 1 58 ? 10.954 -12.641 21.967 1.00 40.37 38 GLY B N 1
ATOM 2853 C CA . GLY B 1 58 ? 10.685 -12.180 23.315 1.00 41.30 38 GLY B CA 1
ATOM 2854 C C . GLY B 1 58 ? 9.209 -12.030 23.622 1.00 47.35 38 GLY B C 1
ATOM 2855 O O . GLY B 1 58 ? 8.753 -12.426 24.693 1.00 45.78 38 GLY B O 1
ATOM 2856 N N . SER B 1 59 ? 8.453 -11.475 22.679 1.00 49.35 39 SER B N 1
ATOM 2857 C CA . SER B 1 59 ? 7.024 -11.251 22.890 1.00 50.15 39 SER B CA 1
ATOM 2858 C C . SER B 1 59 ? 6.264 -12.564 23.125 1.00 45.08 39 SER B C 1
ATOM 2859 O O . SER B 1 59 ? 5.245 -12.594 23.809 1.00 40.98 39 SER B O 1
ATOM 2862 N N . ASP B 1 60 ? 6.760 -13.651 22.548 1.00 37.05 40 ASP B N 1
ATOM 2863 C CA . ASP B 1 60 ? 6.146 -14.950 22.766 1.00 28.97 40 ASP B CA 1
ATOM 2864 C C . ASP B 1 60 ? 6.356 -15.357 24.215 1.00 39.23 40 ASP B C 1
ATOM 2865 O O . ASP B 1 60 ? 5.419 -15.776 24.898 1.00 43.26 40 ASP B O 1
ATOM 2870 N N . SER B 1 61 ? 7.594 -15.207 24.671 1.00 34.10 41 SER B N 1
ATOM 2871 C CA . SER B 1 61 ? 7.961 -15.508 26.043 1.00 44.73 41 SER B CA 1
ATOM 2872 C C . SER B 1 61 ? 7.129 -14.685 27.028 1.00 46.23 41 SER B C 1
ATOM 2873 O O . SER B 1 61 ? 6.581 -15.227 27.986 1.00 47.43 41 SER B O 1
ATOM 2876 N N . HIS B 1 62 ? 7.016 -13.385 26.767 1.00 41.63 42 HIS B N 1
ATOM 2877 C CA . HIS B 1 62 ? 6.310 -12.467 27.663 1.00 43.75 42 HIS B CA 1
ATOM 2878 C C . HIS B 1 62 ? 4.825 -12.778 27.799 1.00 45.16 42 HIS B C 1
ATOM 2879 O O . HIS B 1 62 ? 4.232 -12.538 28.846 1.00 45.45 42 HIS B O 1
ATOM 2886 N N . ILE B 1 63 ? 4.220 -13.289 26.731 1.00 44.43 43 ILE B N 1
ATOM 2887 C CA . ILE B 1 63 ? 2.809 -13.658 26.759 1.00 44.52 43 ILE B CA 1
ATOM 2888 C C . ILE B 1 63 ? 2.634 -14.975 27.505 1.00 46.59 43 ILE B C 1
ATOM 2889 O O . ILE B 1 63 ? 1.730 -15.127 28.327 1.00 50.15 43 ILE B O 1
ATOM 2894 N N . TYR B 1 64 ? 3.503 -15.926 27.187 1.00 39.33 44 TYR B N 1
ATOM 2895 C CA . TYR B 1 64 ? 3.556 -17.207 27.873 1.00 43.71 44 TYR B CA 1
ATOM 2896 C C . TYR B 1 64 ? 3.702 -16.978 29.380 1.00 47.85 44 TYR B C 1
ATOM 2897 O O . TYR B 1 64 ? 2.867 -17.437 30.163 1.00 42.09 44 TYR B O 1
ATOM 2906 N N . ARG B 1 65 ? 4.739 -16.239 29.776 1.00 45.38 45 ARG B N 1
ATOM 2907 C CA . ARG B 1 65 ? 4.974 -15.934 31.188 1.00 52.07 45 ARG B CA 1
ATOM 2908 C C . ARG B 1 65 ? 4.050 -14.823 31.711 1.00 60.34 45 ARG B C 1
ATOM 2909 O O . ARG B 1 65 ? 4.265 -14.289 32.797 1.00 62.40 45 ARG B O 1
ATOM 2917 N N . GLY B 1 66 ? 3.035 -14.479 30.922 1.00 58.35 46 GLY B N 1
ATOM 2918 C CA . GLY B 1 66 ? 1.966 -13.585 31.342 1.00 58.41 46 GLY B CA 1
ATOM 2919 C C . GLY B 1 66 ? 2.358 -12.223 31.887 1.00 57.53 46 GLY B C 1
ATOM 2920 O O . GLY B 1 66 ? 1.844 -11.791 32.915 1.00 56.19 46 GLY B O 1
ATOM 2921 N N . HIS B 1 67 ? 3.245 -11.529 31.187 1.00 61.14 47 HIS B N 1
ATOM 2922 C CA . HIS B 1 67 ? 3.765 -10.261 31.679 1.00 69.01 47 HIS B CA 1
ATOM 2923 C C . HIS B 1 67 ? 2.908 -9.042 31.309 1.00 80.18 47 HIS B C 1
ATOM 2924 O O . HIS B 1 67 ? 3.222 -7.920 31.711 1.00 86.21 47 HIS B O 1
ATOM 2931 N N . ASN B 1 68 ? 1.830 -9.251 30.556 1.00 82.02 48 ASN B N 1
ATOM 2932 C CA . ASN B 1 68 ? 1.027 -8.127 30.066 1.00 78.61 48 ASN B CA 1
ATOM 2933 C C . ASN B 1 68 ? -0.411 -8.093 30.587 1.00 83.06 48 ASN B C 1
ATOM 2934 O O . ASN B 1 68 ? -1.235 -7.300 30.117 1.00 83.10 48 ASN B O 1
ATOM 2939 N N . LYS B 1 72 ? -4.626 -10.794 26.522 1.00 54.11 52 LYS B N 1
ATOM 2940 C CA . LYS B 1 72 ? -5.920 -11.462 26.451 1.00 58.08 52 LYS B CA 1
ATOM 2941 C C . LYS B 1 72 ? -5.741 -12.953 26.189 1.00 59.15 52 LYS B C 1
ATOM 2942 O O . LYS B 1 72 ? -4.940 -13.349 25.341 1.00 57.30 52 LYS B O 1
ATOM 2948 N N . TYR B 1 73 ? -6.503 -13.771 26.910 1.00 54.99 53 TYR B N 1
ATOM 2949 C CA . TYR B 1 73 ? -6.343 -15.219 26.859 1.00 54.32 53 TYR B CA 1
ATOM 2950 C C . TYR B 1 73 ? -7.658 -15.919 26.539 1.00 57.54 53 TYR B C 1
ATOM 2951 O O . TYR B 1 73 ? -8.729 -15.411 26.868 1.00 63.34 53 TYR B O 1
ATOM 2960 N N . PRO B 1 74 ? -7.583 -17.080 25.870 1.00 54.84 54 PRO B N 1
ATOM 2961 C CA . PRO B 1 74 ? -6.352 -17.740 25.424 1.00 50.63 54 PRO B CA 1
ATOM 2962 C C . PRO B 1 74 ? -5.851 -17.155 24.100 1.00 44.94 54 PRO B C 1
ATOM 2963 O O . PRO B 1 74 ? -6.594 -16.446 23.420 1.00 38.95 54 PRO B O 1
ATOM 2967 N N . ARG B 1 75 ? -4.605 -17.446 23.744 1.00 34.34 55 ARG B N 1
ATOM 2968 C CA . ARG B 1 75 ? -3.999 -16.848 22.555 1.00 34.04 55 ARG B CA 1
ATOM 2969 C C . ARG B 1 75 ? -2.990 -17.792 21.938 1.00 36.31 55 ARG B C 1
ATOM 2970 O O . ARG B 1 75 ? -2.076 -18.258 22.618 1.00 39.35 55 ARG B O 1
ATOM 2978 N N . VAL B 1 76 ? -3.138 -18.095 20.658 1.00 31.37 56 VAL B N 1
ATOM 2979 C CA . VAL B 1 76 ? -2.034 -18.773 20.006 1.00 34.92 56 VAL B CA 1
ATOM 2980 C C . VAL B 1 76 ? -1.011 -17.735 19.539 1.00 36.12 56 VAL B C 1
ATOM 2981 O O . VAL B 1 76 ? -1.319 -16.790 18.799 1.00 33.04 56 VAL B O 1
ATOM 2985 N N . ILE B 1 77 ? 0.207 -17.907 20.025 1.00 30.34 57 ILE B N 1
ATOM 2986 C CA . ILE B 1 77 ? 1.263 -16.936 19.816 1.00 29.99 57 ILE B CA 1
ATOM 2987 C C . ILE B 1 77 ? 2.010 -17.191 18.502 1.00 30.27 57 ILE B C 1
ATOM 2988 O O . ILE B 1 77 ? 1.593 -18.026 17.691 1.00 26.21 57 ILE B O 1
ATOM 2993 N N . GLY B 1 78 ? 3.100 -16.454 18.287 1.00 27.11 58 GLY B N 1
ATOM 2994 C CA . GLY B 1 78 ? 3.891 -16.585 17.078 1.00 27.85 58 GLY B CA 1
ATOM 2995 C C . GLY B 1 78 ? 3.563 -15.536 16.032 1.00 21.86 58 GLY B C 1
ATOM 2996 O O . GLY B 1 78 ? 2.515 -15.590 15.400 1.00 23.88 58 GLY B O 1
ATOM 2997 N N . HIS B 1 79 ? 4.465 -14.581 15.844 1.00 19.01 59 HIS B N 1
ATOM 2998 C CA . HIS B 1 79 ? 4.255 -13.508 14.876 1.00 21.40 59 HIS B CA 1
ATOM 2999 C C . HIS B 1 79 ? 5.321 -13.569 13.791 1.00 24.42 59 HIS B C 1
ATOM 3000 O O . HIS B 1 79 ? 5.344 -12.745 12.881 1.00 26.27 59 HIS B O 1
ATOM 3007 N N . GLU B 1 80 ? 6.207 -14.548 13.907 1.00 20.57 60 GLU B N 1
ATOM 3008 C CA . GLU B 1 80 ? 7.238 -14.776 12.912 1.00 19.61 60 GLU B CA 1
ATOM 3009 C C . GLU B 1 80 ? 6.945 -16.109 12.264 1.00 22.96 60 GLU B C 1
ATOM 3010 O O . GLU B 1 80 ? 7.238 -17.152 12.834 1.00 26.28 60 GLU B O 1
ATOM 3016 N N . PHE B 1 81 ? 6.344 -16.098 11.084 1.00 23.95 61 PHE B N 1
ATOM 3017 C CA . PHE B 1 81 ? 6.025 -17.375 10.464 1.00 21.06 61 PHE B CA 1
ATOM 3018 C C . PHE B 1 81 ? 5.999 -17.359 8.959 1.00 25.79 61 PHE B C 1
ATOM 3019 O O . PHE B 1 81 ? 5.819 -16.314 8.335 1.00 19.72 61 PHE B O 1
ATOM 3027 N N . PHE B 1 82 ? 6.208 -18.547 8.401 1.00 24.13 62 PHE B N 1
ATOM 3028 C CA . PHE B 1 82 ? 6.404 -18.756 6.979 1.00 27.31 62 PHE B CA 1
ATOM 3029 C C . PHE B 1 82 ? 5.725 -20.062 6.573 1.00 23.00 62 PHE B C 1
ATOM 3030 O O . PHE B 1 82 ? 5.766 -21.045 7.311 1.00 24.25 62 PHE B O 1
ATOM 3038 N N . GLY B 1 83 ? 5.097 -20.077 5.407 1.00 25.79 63 GLY B N 1
ATOM 3039 C CA . GLY B 1 83 ? 4.487 -21.302 4.926 1.00 26.77 63 GLY B CA 1
ATOM 3040 C C . GLY B 1 83 ? 3.966 -21.200 3.507 1.00 25.15 63 GLY B C 1
ATOM 3041 O O . GLY B 1 83 ? 4.454 -20.407 2.710 1.00 28.85 63 GLY B O 1
ATOM 3042 N N . VAL B 1 84 ? 2.967 -22.015 3.196 1.00 27.44 64 VAL B N 1
ATOM 3043 C CA . VAL B 1 84 ? 2.455 -22.114 1.837 1.00 31.52 64 VAL B CA 1
ATOM 3044 C C . VAL B 1 84 ? 0.959 -21.876 1.830 1.00 27.96 64 VAL B C 1
ATOM 3045 O O . VAL B 1 84 ? 0.231 -22.487 2.605 1.00 27.10 64 VAL B O 1
ATOM 3049 N N . ILE B 1 85 ? 0.491 -20.990 0.962 1.00 27.48 65 ILE B N 1
ATOM 3050 C CA . ILE B 1 85 ? -0.951 -20.774 0.857 1.00 25.46 65 ILE B CA 1
ATOM 3051 C C . ILE B 1 85 ? -1.642 -22.026 0.320 1.00 31.74 65 ILE B C 1
ATOM 3052 O O . ILE B 1 85 ? -1.364 -22.471 -0.800 1.00 28.11 65 ILE B O 1
ATOM 3057 N N . ASP B 1 86 ? -2.535 -22.603 1.115 1.00 31.69 66 ASP B N 1
ATOM 3058 C CA . ASP B 1 86 ? -3.267 -23.783 0.655 1.00 38.24 66 ASP B CA 1
ATOM 3059 C C . ASP B 1 86 ? -4.702 -23.453 0.213 1.00 35.71 66 ASP B C 1
ATOM 3060 O O . ASP B 1 86 ? -5.308 -24.206 -0.541 1.00 38.07 66 ASP B O 1
ATOM 3065 N N . ALA B 1 87 ? -5.232 -22.321 0.672 1.00 34.94 67 ALA B N 1
ATOM 3066 C CA . ALA B 1 87 ? -6.565 -21.882 0.267 1.00 32.86 67 ALA B CA 1
ATOM 3067 C C . ALA B 1 87 ? -6.685 -20.368 0.342 1.00 34.47 67 ALA B C 1
ATOM 3068 O O . ALA B 1 87 ? -6.049 -19.723 1.183 1.00 30.65 67 ALA B O 1
ATOM 3070 N N . VAL B 1 88 ? -7.511 -19.812 -0.538 1.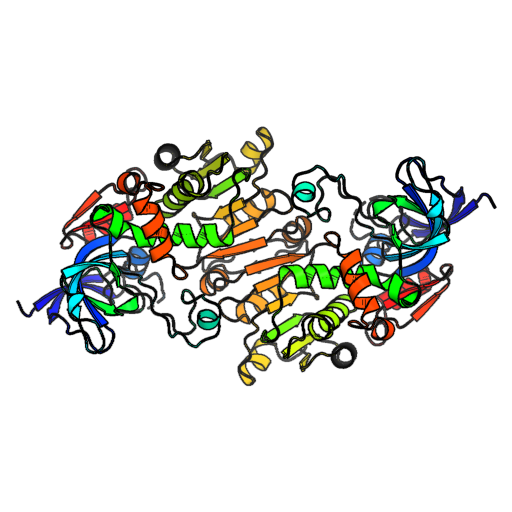00 29.19 68 VAL B N 1
ATOM 3071 C CA . VAL B 1 88 ? -7.746 -18.379 -0.584 1.00 29.99 68 VAL B CA 1
ATOM 3072 C C . VAL B 1 88 ? -9.201 -18.059 -0.316 1.00 36.13 68 VAL B C 1
ATOM 3073 O O . VAL B 1 88 ? -10.091 -18.865 -0.583 1.00 37.88 68 VAL B O 1
ATOM 3077 N N . GLY B 1 89 ? -9.436 -16.874 0.222 1.00 34.25 69 GLY B N 1
ATOM 3078 C CA . GLY B 1 89 ? -10.778 -16.451 0.537 1.00 37.69 69 GLY B CA 1
ATOM 3079 C C . GLY B 1 89 ? -11.371 -15.755 -0.669 1.00 37.50 69 GLY B C 1
ATOM 3080 O O . GLY B 1 89 ? -10.709 -15.571 -1.693 1.00 33.26 69 GLY B O 1
ATOM 3081 N N . GLU B 1 90 ? -12.630 -15.368 -0.540 1.00 36.85 70 GLU B N 1
ATOM 3082 C CA . GLU B 1 90 ? -13.357 -14.717 -1.614 1.00 39.20 70 GLU B CA 1
ATOM 3083 C C . GLU B 1 90 ? -12.709 -13.384 -1.995 1.00 43.45 70 GLU B C 1
ATOM 3084 O O . GLU B 1 90 ? -12.289 -12.615 -1.127 1.00 40.11 70 GLU B O 1
ATOM 3090 N N . GLY B 1 91 ? -12.592 -13.131 -3.295 1.00 42.67 71 GLY B N 1
ATOM 3091 C CA . GLY B 1 91 ? -11.968 -11.910 -3.775 1.00 46.27 71 GLY B CA 1
ATOM 3092 C C . GLY B 1 91 ? -10.461 -12.022 -3.923 1.00 49.22 71 GLY B C 1
ATOM 3093 O O . GLY B 1 91 ? -9.802 -11.076 -4.353 1.00 47.88 71 GLY B O 1
ATOM 3094 N N . VAL B 1 92 ? -9.915 -13.180 -3.569 1.00 41.87 72 VAL B N 1
ATOM 3095 C CA . VAL B 1 92 ? -8.480 -13.433 -3.700 1.00 37.31 72 VAL B CA 1
ATOM 3096 C C . VAL B 1 92 ? -8.229 -14.369 -4.886 1.00 35.02 72 VAL B C 1
ATOM 3097 O O . VAL B 1 92 ? -8.927 -15.363 -5.040 1.00 40.92 72 VAL B O 1
ATOM 3101 N N . GLU B 1 93 ? -7.236 -14.050 -5.713 1.00 39.93 73 GLU B N 1
ATOM 3102 C CA . GLU B 1 93 ? -6.906 -14.869 -6.883 1.00 39.12 73 GLU B CA 1
ATOM 3103 C C . GLU B 1 93 ? -6.506 -16.280 -6.477 1.00 40.71 73 GLU B C 1
ATOM 3104 O O . GLU B 1 93 ? -5.557 -16.468 -5.709 1.00 40.59 73 GLU B O 1
ATOM 3110 N N . SER B 1 94 ? -7.215 -17.279 -6.994 1.00 36.81 74 SER B N 1
ATOM 3111 C CA . SER B 1 94 ? -6.935 -18.661 -6.609 1.00 35.18 74 SER B CA 1
ATOM 3112 C C . SER B 1 94 ? -5.582 -19.139 -7.127 1.00 34.73 74 SER B C 1
ATOM 3113 O O . SER B 1 94 ? -5.075 -20.176 -6.687 1.00 34.71 74 SER B O 1
ATOM 3116 N N . ALA B 1 95 ? -4.993 -18.374 -8.045 1.00 32.72 75 ALA B N 1
ATOM 3117 C CA . ALA B 1 95 ? -3.631 -18.652 -8.503 1.00 39.04 75 ALA B CA 1
ATOM 3118 C C . ALA B 1 95 ? -2.631 -18.614 -7.344 1.00 42.32 75 ALA B C 1
ATOM 3119 O O . ALA B 1 95 ? -1.552 -19.212 -7.411 1.00 42.78 75 ALA B O 1
ATOM 3121 N N . ARG B 1 96 ? -3.005 -17.911 -6.279 1.00 42.89 76 ARG B N 1
ATOM 3122 C CA . ARG B 1 96 ? -2.135 -17.721 -5.124 1.00 39.46 76 ARG B CA 1
ATOM 3123 C C . ARG B 1 96 ? -1.943 -19.001 -4.327 1.00 37.16 76 ARG B C 1
ATOM 3124 O O . ARG B 1 96 ? -0.964 -19.142 -3.593 1.00 36.42 76 ARG B O 1
ATOM 3132 N N . VAL B 1 97 ? -2.881 -19.933 -4.453 1.00 29.92 77 VAL B N 1
ATOM 3133 C CA . VAL B 1 97 ? -2.704 -21.229 -3.815 1.00 30.00 77 VAL B CA 1
ATOM 3134 C C . VAL B 1 97 ? -1.385 -21.849 -4.291 1.00 34.13 77 VAL B C 1
ATOM 3135 O O . VAL B 1 97 ? -1.105 -21.899 -5.482 1.00 30.38 77 VAL B O 1
ATOM 3139 N N . GLY B 1 98 ? -0.550 -22.265 -3.350 1.00 36.37 78 GLY B N 1
ATOM 3140 C CA . GLY B 1 98 ? 0.732 -22.840 -3.698 1.00 35.07 78 GLY B CA 1
ATOM 3141 C C . GLY B 1 98 ? 1.907 -21.910 -3.462 1.00 39.62 78 GLY B C 1
ATOM 3142 O O . GLY B 1 98 ? 3.058 -22.340 -3.491 1.00 37.16 78 GLY B O 1
ATOM 3143 N N . GLU B 1 99 ? 1.636 -20.629 -3.241 1.00 37.37 79 GLU B N 1
ATOM 3144 C CA . GLU B 1 99 ? 2.725 -19.676 -3.035 1.00 36.11 79 GLU B CA 1
ATOM 3145 C C . GLU B 1 99 ? 3.457 -19.902 -1.714 1.00 32.40 79 GLU B C 1
ATOM 3146 O O . GLU B 1 99 ? 2.842 -20.219 -0.704 1.00 29.86 79 GLU B O 1
ATOM 3152 N N . ARG B 1 100 ? 4.775 -19.746 -1.741 1.00 28.24 80 ARG B N 1
ATOM 3153 C CA . ARG B 1 100 ? 5.578 -19.694 -0.527 1.00 33.01 80 ARG B CA 1
ATOM 3154 C C . ARG B 1 100 ? 5.482 -18.270 -0.002 1.00 29.28 80 ARG B C 1
ATOM 3155 O O . ARG B 1 100 ? 5.767 -17.325 -0.742 1.00 33.00 80 ARG B O 1
ATOM 3163 N N . VAL B 1 101 ? 5.072 -18.109 1.255 1.00 25.88 81 VAL B N 1
ATOM 3164 C CA . VAL B 1 101 ? 4.813 -16.782 1.808 1.00 23.90 81 VAL B CA 1
ATOM 3165 C C . VAL B 1 101 ? 5.355 -16.597 3.232 1.00 31.18 81 VAL B C 1
ATOM 3166 O O . VAL B 1 101 ? 5.257 -17.497 4.072 1.00 26.27 81 VAL B O 1
ATOM 3170 N N . ALA B 1 102 ? 5.916 -15.417 3.497 1.00 25.49 82 ALA B N 1
ATOM 3171 C CA . ALA B 1 102 ? 6.145 -14.980 4.874 1.00 25.67 82 ALA B CA 1
ATOM 3172 C C . ALA B 1 102 ? 5.032 -14.003 5.246 1.00 26.86 82 ALA B C 1
ATOM 3173 O O . ALA B 1 102 ? 4.595 -13.200 4.419 1.00 22.22 82 ALA B O 1
ATOM 3175 N N . VAL B 1 103 ? 4.567 -14.071 6.485 1.00 24.58 83 VAL B N 1
ATOM 3176 C CA . VAL B 1 103 ? 3.426 -13.272 6.893 1.00 20.70 83 VAL B CA 1
ATOM 3177 C C . VAL B 1 103 ? 3.787 -12.061 7.763 1.00 17.74 83 VAL B C 1
ATOM 3178 O O . VAL B 1 103 ? 4.411 -12.187 8.821 1.00 21.73 83 VAL B O 1
ATOM 3182 N N . ASP B 1 104 ? 3.396 -10.882 7.299 1.00 17.39 84 ASP B N 1
ATOM 3183 C CA . ASP B 1 104 ? 3.514 -9.671 8.102 1.00 20.58 84 ASP B CA 1
ATOM 3184 C C . ASP B 1 104 ? 2.416 -9.740 9.169 1.00 20.47 84 ASP B C 1
ATOM 3185 O O . ASP B 1 104 ? 1.234 -9.824 8.847 1.00 18.41 84 ASP B O 1
ATOM 3190 N N . PRO B 1 105 ? 2.814 -9.745 10.449 1.00 23.37 85 PRO B N 1
ATOM 3191 C CA . PRO B 1 105 ? 1.838 -9.907 11.526 1.00 24.05 85 PRO B CA 1
ATOM 3192 C C . PRO B 1 105 ? 1.076 -8.620 11.823 1.00 22.89 85 PRO B C 1
ATOM 3193 O O . PRO B 1 105 ? 0.076 -8.654 12.538 1.00 21.69 85 PRO B O 1
ATOM 3197 N N . VAL B 1 106 ? 1.541 -7.497 11.295 1.00 22.02 86 VAL B N 1
ATOM 3198 C CA . VAL B 1 106 ? 0.856 -6.230 11.530 1.00 20.69 86 VAL B CA 1
ATOM 3199 C C . VAL B 1 106 ? -0.444 -6.154 10.722 1.00 23.75 86 VAL B C 1
ATOM 3200 O O . VAL B 1 106 ? -0.403 -6.003 9.500 1.00 19.42 86 VAL B O 1
ATOM 3204 N N . VAL B 1 107 ? -1.588 -6.263 11.397 1.00 17.09 87 VAL B N 1
ATOM 3205 C CA . VAL B 1 107 ? -2.881 -6.113 10.726 1.00 19.21 87 VAL B CA 1
ATOM 3206 C C . VAL B 1 107 ? -3.456 -4.733 10.971 1.00 19.96 87 VAL B C 1
ATOM 3207 O O . VAL B 1 107 ? -3.676 -4.334 12.112 1.00 22.83 87 VAL B O 1
ATOM 3211 N N . SER B 1 108 ? -3.667 -3.988 9.890 1.00 18.79 88 SER B N 1
ATOM 3212 C CA . SER B 1 108 ? -4.073 -2.589 9.997 1.00 21.30 88 SER B CA 1
ATOM 3213 C C . SER B 1 108 ? -5.361 -2.311 9.238 1.00 22.25 88 SER B C 1
ATOM 3214 O O . SER B 1 108 ? -5.722 -3.051 8.326 1.00 31.35 88 SER B O 1
ATOM 3217 N N . CYS B 1 109 ? -6.034 -1.225 9.600 1.00 25.90 89 CYS B N 1
ATOM 3218 C CA . CYS B 1 109 ? -7.345 -0.914 9.048 1.00 27.97 89 CYS B CA 1
ATOM 3219 C C . CYS B 1 109 ? -7.238 -0.228 7.680 1.00 35.95 89 CYS B C 1
ATOM 3220 O O . CYS B 1 109 ? -8.142 -0.333 6.842 1.00 28.08 89 CYS B O 1
ATOM 3223 N N . GLY B 1 110 ? -6.123 0.470 7.466 1.00 26.71 90 GLY B N 1
ATOM 3224 C CA . GLY B 1 110 ? -5.832 1.089 6.192 1.00 24.91 90 GLY B CA 1
ATOM 3225 C C . GLY B 1 110 ? -6.451 2.455 5.955 1.00 32.36 90 GLY B C 1
ATOM 3226 O O . GLY B 1 110 ? -6.256 3.021 4.884 1.00 34.58 90 GLY B O 1
ATOM 3227 N N . HIS B 1 111 ? -7.186 2.985 6.931 1.00 30.00 91 HIS B N 1
ATOM 3228 C CA . HIS B 1 111 ? -7.884 4.261 6.750 1.00 27.09 91 HIS B CA 1
ATOM 3229 C C . HIS B 1 111 ? -7.731 5.268 7.903 1.00 30.56 91 HIS B C 1
ATOM 3230 O O . HIS B 1 111 ? -8.139 6.410 7.757 1.00 31.01 91 HIS B O 1
ATOM 3237 N N . CYS B 1 112 ? -7.160 4.871 9.039 1.00 22.74 92 CYS B N 1
ATOM 3238 C CA . CYS B 1 112 ? -7.025 5.813 10.156 1.00 23.57 92 CYS B CA 1
ATOM 3239 C C . CYS B 1 112 ? -5.875 6.791 9.881 1.00 29.67 92 CYS B C 1
ATOM 3240 O O . CYS B 1 112 ? -5.211 6.698 8.839 1.00 28.88 92 CYS B O 1
ATOM 3243 N N . TYR B 1 113 ? -5.648 7.734 10.794 1.00 25.25 93 TYR B N 1
ATOM 3244 C CA . TYR B 1 113 ? -4.559 8.700 10.604 1.00 26.64 93 TYR B CA 1
ATOM 3245 C C . TYR B 1 113 ? -3.188 8.006 10.374 1.00 26.03 93 TYR B C 1
ATOM 3246 O O . TYR B 1 113 ? -2.588 8.203 9.326 1.00 19.62 93 TYR B O 1
ATOM 3255 N N . PRO B 1 114 ? -2.725 7.162 11.323 1.00 26.47 94 PRO B N 1
ATOM 3256 C CA . PRO B 1 114 ? -1.429 6.485 11.110 1.00 23.77 94 PRO B CA 1
ATOM 3257 C C . PRO B 1 114 ? -1.378 5.704 9.799 1.00 23.72 94 PRO B C 1
ATOM 3258 O O . PRO B 1 114 ? -0.391 5.761 9.055 1.00 16.44 94 PRO B O 1
ATOM 3262 N N . CYS B 1 115 ? -2.450 4.987 9.499 1.00 23.75 95 CYS B N 1
ATOM 3263 C CA . CYS B 1 115 ? -2.490 4.252 8.244 1.00 20.17 95 CYS B CA 1
ATOM 3264 C C . CYS B 1 115 ? -2.388 5.147 7.019 1.00 21.16 95 CYS B C 1
ATOM 3265 O O . CYS B 1 115 ? -1.774 4.776 6.021 1.00 24.37 95 CYS B O 1
ATOM 3268 N N . SER B 1 116 ? -2.987 6.325 7.092 1.00 21.04 96 SER B N 1
ATOM 3269 C CA . SER B 1 116 ? -3.017 7.231 5.948 1.00 25.11 96 SER B CA 1
ATOM 3270 C C . SER B 1 116 ? -1.645 7.846 5.659 1.00 27.16 96 SER B C 1
ATOM 3271 O O . SER B 1 116 ? -1.407 8.364 4.569 1.00 29.58 96 SER B O 1
ATOM 3274 N N . ILE B 1 117 ? -0.746 7.811 6.634 1.00 23.90 97 ILE B N 1
ATOM 3275 C CA . ILE B 1 117 ? 0.584 8.365 6.410 1.00 22.60 97 ILE B CA 1
ATOM 3276 C C . ILE B 1 117 ? 1.629 7.273 6.338 1.00 23.71 97 ILE B C 1
ATOM 3277 O O . ILE B 1 117 ? 2.834 7.517 6.503 1.00 22.30 97 ILE B O 1
ATOM 3282 N N . GLY B 1 118 ? 1.153 6.062 6.079 1.00 23.46 98 GLY B N 1
ATOM 3283 C CA . GLY B 1 118 ? 2.030 4.931 5.863 1.00 23.25 98 GLY B CA 1
ATOM 3284 C C . GLY B 1 118 ? 2.622 4.347 7.128 1.00 22.81 98 GLY B C 1
ATOM 3285 O O . GLY B 1 118 ? 3.703 3.770 7.085 1.00 17.26 98 GLY B O 1
ATOM 3286 N N . LYS B 1 119 ? 1.904 4.470 8.242 1.00 19.02 99 LYS B N 1
ATOM 3287 C CA . LYS B 1 119 ? 2.333 3.882 9.513 1.00 18.60 99 LYS B CA 1
ATOM 3288 C C . LYS B 1 119 ? 1.328 2.866 10.072 1.00 15.28 99 LYS B C 1
ATOM 3289 O O . LYS B 1 119 ? 0.808 3.063 11.161 1.00 19.19 99 LYS B O 1
ATOM 3295 N N . PRO B 1 120 ? 1.076 1.764 9.342 1.00 18.92 100 PRO B N 1
ATOM 3296 C CA . PRO B 1 120 ? 0.099 0.771 9.804 1.00 19.56 100 PRO B CA 1
ATOM 3297 C C . PRO B 1 120 ? 0.528 0.126 11.114 1.00 21.47 100 PRO B C 1
ATOM 3298 O O . PRO B 1 120 ? -0.314 -0.401 11.854 1.00 20.54 100 PRO B O 1
ATOM 3302 N N . ASN B 1 121 ? 1.827 0.183 11.397 1.00 16.74 101 ASN B N 1
ATOM 3303 C CA . ASN B 1 121 ? 2.380 -0.358 12.640 1.00 20.05 101 ASN B CA 1
ATOM 3304 C C . ASN B 1 121 ? 1.876 0.318 13.920 1.00 18.17 101 ASN B C 1
ATOM 3305 O O . ASN B 1 121 ? 2.064 -0.222 15.006 1.00 19.47 101 ASN B O 1
ATOM 3310 N N . VAL B 1 122 ? 1.270 1.502 13.799 1.00 17.97 102 VAL B N 1
ATOM 3311 C CA . VAL B 1 122 ? 0.598 2.124 14.951 1.00 18.88 102 VAL B CA 1
ATOM 3312 C C . VAL B 1 122 ? -0.866 2.478 14.608 1.00 18.79 102 VAL B C 1
ATOM 3313 O O . VAL B 1 122 ? -1.422 3.449 15.105 1.00 20.67 102 VAL B O 1
ATOM 3317 N N . CYS B 1 123 ? -1.460 1.684 13.725 1.00 18.89 103 CYS B N 1
ATOM 3318 C CA . CYS B 1 123 ? -2.891 1.791 13.400 1.00 23.28 103 CYS B CA 1
ATOM 3319 C C . CYS B 1 123 ? -3.763 1.869 14.668 1.00 26.28 103 CYS B C 1
ATOM 3320 O O . CYS B 1 123 ? -3.507 1.165 15.645 1.00 22.25 103 CYS B O 1
ATOM 3323 N N . THR B 1 124 ? -4.789 2.719 14.652 1.00 23.01 104 THR B N 1
ATOM 3324 C CA . THR B 1 124 ? -5.637 2.898 15.834 1.00 27.33 104 THR B CA 1
ATOM 3325 C C . THR B 1 124 ? -6.335 1.612 16.264 1.00 23.65 104 THR B C 1
ATOM 3326 O O . THR B 1 124 ? -6.734 1.478 17.412 1.00 30.54 104 THR B O 1
ATOM 3330 N N . THR B 1 125 ? -6.492 0.674 15.342 1.00 25.13 105 THR B N 1
ATOM 3331 C CA . THR B 1 125 ? -7.082 -0.623 15.680 1.00 26.13 105 THR B CA 1
ATOM 3332 C C . THR B 1 125 ? -6.128 -1.756 15.306 1.00 30.22 105 THR B C 1
ATOM 3333 O O . THR B 1 125 ? -6.542 -2.844 14.882 1.00 27.02 105 THR B O 1
ATOM 3337 N N . LEU B 1 126 ? -4.836 -1.470 15.467 1.00 25.84 106 LEU B N 1
ATOM 3338 C CA . LEU B 1 126 ? -3.780 -2.436 15.228 1.00 20.93 106 LEU B CA 1
ATOM 3339 C C . LEU B 1 126 ? -4.095 -3.769 15.885 1.00 25.31 106 LEU B C 1
ATOM 3340 O O . LEU B 1 126 ? -4.491 -3.813 17.044 1.00 23.68 106 LEU B O 1
ATOM 3345 N N . ALA B 1 127 ? -3.908 -4.852 15.138 1.00 19.30 107 ALA B N 1
ATOM 3346 C CA . ALA B 1 127 ? -3.856 -6.183 15.724 1.00 23.56 107 ALA B CA 1
ATOM 3347 C C . ALA B 1 127 ? -2.601 -6.876 15.200 1.00 22.89 107 ALA B C 1
ATOM 3348 O O . ALA B 1 127 ? -2.359 -6.915 13.993 1.00 23.13 107 ALA B O 1
ATOM 3350 N N . VAL B 1 128 ? -1.795 -7.398 16.112 1.00 19.55 108 VAL B N 1
ATOM 3351 C CA . VAL B 1 128 ? -0.618 -8.156 15.734 1.00 23.40 108 VAL B CA 1
ATOM 3352 C C . VAL B 1 128 ? -0.924 -9.640 15.879 1.00 28.49 108 VAL B C 1
ATOM 3353 O O . VAL B 1 128 ? -1.300 -10.100 16.957 1.00 25.94 108 VAL B O 1
ATOM 3357 N N . LEU B 1 129 ? -0.790 -10.380 14.781 1.00 22.21 109 LEU B N 1
ATOM 3358 C CA . LEU B 1 129 ? -0.953 -11.822 14.815 1.00 23.73 109 LEU B CA 1
ATOM 3359 C C . LEU B 1 129 ? 0.055 -12.424 15.784 1.00 27.92 109 LEU B C 1
ATOM 3360 O O . LEU B 1 129 ? 1.233 -12.067 15.759 1.00 26.12 109 LEU B O 1
ATOM 3365 N N . GLY B 1 130 ? -0.406 -13.331 16.639 1.00 30.10 110 GLY B N 1
ATOM 3366 C CA . GLY B 1 130 ? 0.456 -13.929 17.645 1.00 30.36 110 GLY B CA 1
ATOM 3367 C C . GLY B 1 130 ? 0.576 -13.063 18.884 1.00 29.14 110 GLY B C 1
ATOM 3368 O O . GLY B 1 130 ? 1.314 -13.392 19.822 1.00 30.89 110 GLY B O 1
ATOM 3369 N N . VAL B 1 131 ? -0.153 -11.950 18.891 1.00 26.93 111 VAL B N 1
ATOM 3370 C CA . VAL B 1 131 ? -0.214 -11.071 20.055 1.00 27.73 111 VAL B CA 1
ATOM 3371 C C . VAL B 1 131 ? -1.671 -10.734 20.414 1.00 31.74 111 VAL B C 1
ATOM 3372 O O . VAL B 1 131 ? -2.186 -11.214 21.424 1.00 36.36 111 VAL B O 1
ATOM 3376 N N . HIS B 1 132 ? -2.332 -9.929 19.582 1.00 27.21 112 HIS B N 1
ATOM 3377 C CA . HIS B 1 132 ? -3.720 -9.524 19.830 1.00 27.00 112 HIS B CA 1
ATOM 3378 C C . HIS B 1 132 ? -4.721 -10.446 19.142 1.00 35.66 112 HIS B C 1
ATOM 3379 O O . HIS B 1 132 ? -5.922 -10.376 19.401 1.00 33.69 112 HIS B O 1
ATOM 3386 N N . ALA B 1 133 ? -4.221 -11.286 18.243 1.00 29.32 113 ALA B N 1
ATOM 3387 C CA . ALA B 1 133 ? -5.050 -12.244 17.538 1.00 26.04 113 ALA B CA 1
ATOM 3388 C C . ALA B 1 133 ? -4.214 -13.493 17.352 1.00 25.86 113 ALA B C 1
ATOM 3389 O O . ALA B 1 133 ? -2.988 -13.444 17.483 1.00 25.59 113 ALA B O 1
ATOM 3391 N N . ASP B 1 134 ? -4.865 -14.612 17.056 1.00 24.78 114 ASP B N 1
ATOM 3392 C CA . ASP B 1 134 ? -4.160 -15.886 16.945 1.00 27.80 114 ASP B CA 1
ATOM 3393 C C . ASP B 1 134 ? -3.134 -15.858 15.818 1.00 27.16 114 ASP B C 1
ATOM 3394 O O . ASP B 1 134 ? -3.394 -15.320 14.737 1.00 27.77 114 ASP B O 1
ATOM 3399 N N . GLY B 1 135 ? -1.970 -16.441 16.079 1.00 23.49 115 GLY B N 1
ATOM 3400 C CA . GLY B 1 135 ? -0.845 -16.337 15.170 1.00 23.91 115 GLY B CA 1
ATOM 3401 C C . GLY B 1 135 ? -0.347 -17.631 14.562 1.00 27.95 115 GLY B C 1
ATOM 3402 O O . GLY B 1 135 ? -1.134 -18.543 14.257 1.00 26.43 115 GLY B O 1
ATOM 3403 N N . GLY B 1 136 ? 0.972 -17.708 14.392 1.00 22.92 116 GLY B N 1
ATOM 3404 C CA . GLY B 1 136 ? 1.594 -18.741 13.585 1.00 23.45 116 GLY B CA 1
ATOM 3405 C C . GLY B 1 136 ? 2.062 -20.030 14.245 1.00 29.88 116 GLY B C 1
ATOM 3406 O O . GLY B 1 136 ? 2.478 -20.959 13.551 1.00 31.73 116 GLY B O 1
ATOM 3407 N N . PHE B 1 137 ? 2.000 -20.114 15.568 1.00 27.34 117 PHE B N 1
ATOM 3408 C CA . PHE B 1 137 ? 2.327 -21.376 16.236 1.00 29.15 117 PHE B CA 1
ATOM 3409 C C . PHE B 1 137 ? 1.153 -22.332 16.058 1.00 31.83 117 PHE B C 1
ATOM 3410 O O . PHE B 1 137 ? 0.453 -22.678 17.014 1.00 32.41 117 PHE B O 1
ATOM 3418 N N . SER B 1 138 ? 0.941 -22.749 14.817 1.00 31.62 118 SER B N 1
ATOM 3419 C CA . SER B 1 138 ? -0.260 -23.486 14.451 1.00 34.15 118 SER B CA 1
ATOM 3420 C C . SER B 1 138 ? -0.052 -24.064 13.064 1.00 34.30 118 SER B C 1
ATOM 3421 O O . SER B 1 138 ? 0.554 -23.426 12.209 1.00 33.08 118 SER B O 1
ATOM 3424 N N . GLU B 1 139 ? -0.544 -25.275 12.839 1.00 28.96 119 GLU B N 1
ATOM 3425 C CA . GLU B 1 139 ? -0.322 -25.950 11.566 1.00 30.13 119 GLU B CA 1
ATOM 3426 C C . GLU B 1 139 ? -0.957 -25.198 10.405 1.00 32.43 119 GLU B C 1
ATOM 3427 O O . GLU B 1 139 ? -0.485 -25.278 9.269 1.00 32.07 119 GLU B O 1
ATOM 3433 N N . TYR B 1 140 ? -2.031 -24.475 10.694 1.00 29.90 120 TYR B N 1
ATOM 3434 C CA . TYR B 1 140 ? -2.634 -23.568 9.724 1.00 32.68 120 TYR B CA 1
ATOM 3435 C C . TYR B 1 140 ? -2.975 -22.260 10.412 1.00 31.89 120 TYR B C 1
ATOM 3436 O O . TYR B 1 140 ? -3.391 -22.252 11.571 1.00 35.66 120 TYR B O 1
ATOM 3445 N N . ALA B 1 141 ? -2.822 -21.164 9.677 1.00 31.17 121 ALA B N 1
ATOM 3446 C CA . ALA B 1 141 ? -3.229 -19.849 10.144 1.00 29.41 121 ALA B CA 1
ATOM 3447 C C . ALA B 1 141 ? -3.971 -19.132 9.029 1.00 27.20 121 ALA B C 1
ATOM 3448 O O . ALA B 1 141 ? -3.583 -19.201 7.859 1.00 31.64 121 ALA B O 1
ATOM 3450 N N . VAL B 1 142 ? -5.043 -18.444 9.385 1.00 25.80 122 VAL B N 1
ATOM 3451 C CA . VAL B 1 142 ? -5.732 -17.596 8.422 1.00 25.70 122 VAL B CA 1
ATOM 3452 C C . VAL B 1 142 ? -5.228 -16.156 8.590 1.00 29.24 122 VAL B C 1
ATOM 3453 O O . VAL B 1 142 ? -5.107 -15.658 9.708 1.00 26.61 122 VAL B O 1
ATOM 3457 N N . VAL B 1 143 ? -4.877 -15.512 7.483 1.00 28.10 123 VAL B N 1
ATOM 3458 C CA . VAL B 1 143 ? -4.286 -14.178 7.537 1.00 26.41 123 VAL B CA 1
ATOM 3459 C C . VAL B 1 143 ? -4.835 -13.309 6.404 1.00 24.34 123 VAL B C 1
ATOM 3460 O O . VAL B 1 143 ? -5.322 -13.834 5.402 1.00 25.66 123 VAL B O 1
ATOM 3464 N N . PRO B 1 144 ? -4.750 -11.972 6.552 1.00 26.85 124 PRO B N 1
ATOM 3465 C CA . PRO B 1 144 ? -5.132 -11.136 5.407 1.00 26.30 124 PRO B CA 1
ATOM 3466 C C . PRO B 1 144 ? -4.250 -11.418 4.184 1.00 29.03 124 PRO B C 1
ATOM 3467 O O . PRO B 1 144 ? -3.024 -11.587 4.306 1.00 26.12 124 PRO B O 1
ATOM 3471 N N . ALA B 1 145 ? -4.885 -11.476 3.017 1.00 25.03 125 ALA B N 1
ATOM 3472 C CA . ALA B 1 145 ? -4.197 -11.796 1.775 1.00 26.41 125 ALA B CA 1
ATOM 3473 C C . ALA B 1 145 ? -3.024 -10.856 1.544 1.00 28.46 125 ALA B C 1
ATOM 3474 O O . ALA B 1 145 ? -1.953 -11.272 1.111 1.00 27.29 125 ALA B O 1
ATOM 3476 N N . LYS B 1 146 ? -3.231 -9.583 1.856 1.00 23.44 126 LYS B N 1
ATOM 3477 C CA . LYS B 1 146 ? -2.218 -8.572 1.605 1.00 32.09 126 LYS B CA 1
ATOM 3478 C C . LYS B 1 146 ? -1.026 -8.726 2.554 1.00 29.37 126 LYS B C 1
ATOM 3479 O O . LYS B 1 146 ? 0.044 -8.177 2.303 1.00 28.40 126 LYS B O 1
ATOM 3485 N N . ASN B 1 147 ? -1.215 -9.486 3.629 1.00 23.29 127 ASN B N 1
ATOM 3486 C CA . ASN B 1 147 ? -0.155 -9.704 4.610 1.00 26.15 127 ASN B CA 1
ATOM 3487 C C . ASN B 1 147 ? 0.741 -10.891 4.274 1.00 25.35 127 ASN B C 1
ATOM 3488 O O . ASN B 1 147 ? 1.788 -11.100 4.908 1.00 23.60 127 ASN B O 1
ATOM 3493 N N . ALA B 1 148 ? 0.318 -11.681 3.291 1.00 21.08 128 ALA B N 1
ATOM 3494 C CA . ALA B 1 148 ? 1.093 -12.846 2.880 1.00 25.74 128 ALA B CA 1
ATOM 3495 C C . ALA B 1 148 ? 1.951 -12.477 1.693 1.00 27.14 128 ALA B C 1
ATOM 3496 O O . ALA B 1 148 ? 1.437 -12.226 0.600 1.00 25.01 128 ALA B O 1
ATOM 3498 N N . TRP B 1 149 ? 3.261 -12.438 1.915 1.00 24.65 129 TRP B N 1
ATOM 3499 C CA . TRP B 1 149 ? 4.201 -11.969 0.901 1.00 26.85 129 TRP B CA 1
ATOM 3500 C C . TRP B 1 149 ? 4.954 -13.108 0.217 1.00 27.87 129 TRP B C 1
ATOM 3501 O O . TRP B 1 149 ? 5.632 -13.890 0.872 1.00 25.46 129 TRP B O 1
ATOM 3512 N N . LYS B 1 150 ? 4.845 -13.187 -1.107 1.00 33.46 130 LYS B N 1
ATOM 3513 C CA . LYS B 1 150 ? 5.474 -14.274 -1.861 1.00 27.77 130 LYS B CA 1
ATOM 3514 C C . LYS B 1 150 ? 7.005 -14.234 -1.770 1.00 28.76 130 LYS B C 1
ATOM 3515 O O . LYS B 1 150 ? 7.628 -13.199 -1.997 1.00 26.47 130 LYS B O 1
ATOM 3521 N N . ILE B 1 151 ? 7.601 -15.362 -1.410 1.00 26.87 131 ILE B N 1
ATOM 3522 C CA . ILE B 1 151 ? 9.050 -15.467 -1.328 1.00 22.46 131 ILE B CA 1
ATOM 3523 C C . ILE B 1 151 ? 9.638 -16.090 -2.605 1.00 29.75 131 ILE B C 1
ATOM 3524 O O . ILE B 1 151 ? 9.212 -17.164 -3.018 1.00 32.87 131 ILE B O 1
ATOM 3529 N N . PRO B 1 152 ? 10.631 -15.423 -3.220 1.00 33.15 132 PRO B N 1
ATOM 3530 C CA . PRO B 1 152 ? 11.326 -15.961 -4.400 1.00 34.16 132 PRO B CA 1
ATOM 3531 C C . PRO B 1 152 ? 11.936 -17.322 -4.108 1.00 34.34 132 PRO B C 1
ATOM 3532 O O . PRO B 1 152 ? 12.409 -17.566 -2.990 1.00 26.04 132 PRO B O 1
ATOM 3536 N N . GLU B 1 153 ? 11.927 -18.198 -5.108 1.00 30.62 133 GLU B N 1
ATOM 3537 C CA . GLU B 1 153 ? 12.431 -19.553 -4.933 1.00 31.85 133 GLU B CA 1
ATOM 3538 C C . GLU B 1 153 ? 13.867 -19.609 -4.399 1.00 32.35 133 GLU B C 1
ATOM 3539 O O . GLU B 1 153 ? 14.200 -20.495 -3.606 1.00 33.80 133 GLU B O 1
ATOM 3545 N N . ALA B 1 154 ? 14.713 -18.665 -4.819 1.00 34.72 134 ALA B N 1
ATOM 3546 C CA . ALA B 1 154 ? 16.127 -18.666 -4.412 1.00 31.87 134 ALA B CA 1
ATOM 3547 C C . ALA B 1 154 ? 16.314 -18.387 -2.918 1.00 34.69 134 ALA B C 1
ATOM 3548 O O . ALA B 1 154 ? 17.359 -18.697 -2.337 1.00 36.11 134 ALA B O 1
ATOM 3550 N N . VAL B 1 155 ? 15.298 -17.795 -2.299 1.00 28.30 135 VAL B N 1
ATOM 3551 C CA . VAL B 1 155 ? 15.371 -17.466 -0.888 1.00 29.68 135 VAL B CA 1
ATOM 3552 C C . VAL B 1 155 ? 14.887 -18.661 -0.067 1.00 31.38 135 VAL B C 1
ATOM 3553 O O . VAL B 1 155 ? 13.730 -19.072 -0.163 1.00 33.38 135 VAL B O 1
ATOM 3557 N N . ALA B 1 156 ? 15.797 -19.225 0.720 1.00 30.09 136 ALA B N 1
ATOM 3558 C CA . ALA B 1 156 ? 15.519 -20.418 1.514 1.00 31.79 136 ALA B CA 1
ATOM 3559 C C . ALA B 1 156 ? 14.456 -20.202 2.593 1.00 31.70 136 ALA B C 1
ATOM 3560 O O . ALA B 1 156 ? 14.306 -19.092 3.120 1.00 27.14 136 ALA B O 1
ATOM 3562 N N . ASP B 1 157 ? 13.742 -21.280 2.922 1.00 28.50 137 ASP B N 1
ATOM 3563 C CA . ASP B 1 157 ? 12.687 -21.259 3.936 1.00 29.99 137 ASP B CA 1
ATOM 3564 C C . ASP B 1 157 ? 13.167 -20.645 5.242 1.00 34.39 137 ASP B C 1
ATOM 3565 O O . ASP B 1 157 ? 12.468 -19.837 5.846 1.00 34.01 137 ASP B O 1
ATOM 3570 N N . GLN B 1 158 ? 14.357 -21.043 5.681 1.00 34.06 138 GLN B N 1
ATOM 3571 C CA . GLN B 1 158 ? 14.874 -20.591 6.967 1.00 36.83 138 GLN B CA 1
ATOM 3572 C C . GLN B 1 158 ? 15.204 -19.106 6.970 1.00 31.00 138 GLN B C 1
ATOM 3573 O O . GLN B 1 158 ? 15.164 -18.451 8.012 1.00 33.72 138 GLN B O 1
ATOM 3579 N N . TYR B 1 159 ? 15.523 -18.568 5.801 1.00 30.38 139 TYR B N 1
ATOM 3580 C CA . TYR B 1 159 ? 15.793 -17.140 5.714 1.00 28.46 139 TYR B CA 1
ATOM 3581 C C . TYR B 1 159 ? 14.458 -16.403 5.680 1.00 28.57 139 TYR B C 1
ATOM 3582 O O . TYR B 1 159 ? 14.316 -15.346 6.290 1.00 28.59 139 TYR B O 1
ATOM 3591 N N . ALA B 1 160 ? 13.486 -16.982 4.974 1.00 23.75 140 ALA B N 1
ATOM 3592 C CA . ALA B 1 160 ? 12.146 -16.400 4.867 1.00 23.77 140 ALA B CA 1
ATOM 3593 C C . ALA B 1 160 ? 11.462 -16.212 6.215 1.00 24.21 140 ALA B C 1
ATOM 3594 O O . ALA B 1 160 ? 10.877 -15.163 6.480 1.00 25.23 140 ALA B O 1
ATOM 3596 N N . VAL B 1 161 ? 11.544 -17.221 7.079 1.00 26.86 141 VAL B N 1
ATOM 3597 C CA . VAL B 1 161 ? 10.945 -17.116 8.412 1.00 25.91 141 VAL B CA 1
ATOM 3598 C C . VAL B 1 161 ? 11.549 -15.962 9.216 1.00 22.42 141 VAL B C 1
ATOM 3599 O O . VAL B 1 161 ? 10.906 -15.416 10.104 1.00 24.28 141 VAL B O 1
ATOM 3603 N N . MET B 1 162 ? 12.769 -15.564 8.857 1.00 24.50 142 MET B N 1
ATOM 3604 C CA . MET B 1 162 ? 13.486 -14.481 9.537 1.00 22.14 142 MET B CA 1
ATOM 3605 C C . MET B 1 162 ? 13.154 -13.076 9.008 1.00 24.58 142 MET B C 1
ATOM 3606 O O . MET B 1 162 ? 13.729 -12.072 9.455 1.00 20.31 142 MET B O 1
ATOM 3611 N N . ILE B 1 163 ? 12.242 -12.991 8.056 1.00 22.38 143 ILE B N 1
ATOM 3612 C CA . ILE B 1 163 ? 11.930 -11.680 7.489 1.00 25.41 143 ILE B CA 1
ATOM 3613 C C . ILE B 1 163 ? 11.388 -10.717 8.547 1.00 24.95 143 ILE B C 1
ATOM 3614 O O . ILE B 1 163 ? 11.819 -9.560 8.628 1.00 21.02 143 ILE B O 1
ATOM 3619 N N . GLU B 1 164 ? 10.480 -11.212 9.385 1.00 21.06 144 GLU B N 1
ATOM 3620 C CA . GLU B 1 164 ? 9.878 -10.348 10.394 1.00 20.36 144 GLU B CA 1
ATOM 3621 C C . GLU B 1 164 ? 10.922 -9.718 11.329 1.00 17.16 144 GLU B C 1
ATOM 3622 O O . GLU B 1 164 ? 10.872 -8.516 11.544 1.00 18.63 144 GLU B O 1
ATOM 3628 N N . PRO B 1 165 ? 11.864 -10.516 11.878 1.00 21.68 145 PRO B N 1
ATOM 3629 C CA . PRO B 1 165 ? 12.940 -9.890 12.660 1.00 24.83 145 PRO B CA 1
ATOM 3630 C C . PRO B 1 165 ? 13.726 -8.839 11.874 1.00 23.60 145 PRO B C 1
ATOM 3631 O O . PRO B 1 165 ? 14.022 -7.770 12.404 1.00 22.83 145 PRO B O 1
ATOM 3635 N N . PHE B 1 166 ? 14.063 -9.133 10.625 1.00 21.75 146 PHE B N 1
ATOM 3636 C CA . PHE B 1 166 ? 14.787 -8.151 9.817 1.00 19.14 146 PHE B CA 1
ATOM 3637 C C . PHE B 1 166 ? 13.937 -6.914 9.472 1.00 21.81 146 PHE B C 1
ATOM 3638 O O . PHE B 1 166 ? 14.490 -5.836 9.206 1.00 19.84 146 PHE B O 1
ATOM 3646 N N . THR B 1 167 ? 12.604 -7.036 9.510 1.00 15.25 147 THR B N 1
ATOM 3647 C CA . THR B 1 167 ? 11.776 -5.853 9.252 1.00 18.13 147 THR B CA 1
ATOM 3648 C C . THR B 1 167 ? 11.847 -4.894 10.436 1.00 19.07 147 THR B C 1
ATOM 3649 O O . THR B 1 167 ? 11.661 -3.687 10.281 1.00 19.51 147 THR B O 1
ATOM 3653 N N . ILE B 1 168 ? 12.112 -5.439 11.620 1.00 16.93 148 ILE B N 1
ATOM 3654 C CA . ILE B 1 168 ? 12.380 -4.590 12.775 1.00 16.21 148 ILE B CA 1
ATOM 3655 C C . ILE B 1 168 ? 13.648 -3.762 12.488 1.00 18.71 148 ILE B C 1
ATOM 3656 O O . ILE B 1 168 ? 13.635 -2.542 12.603 1.00 17.60 148 ILE B O 1
ATOM 3661 N N . ALA B 1 169 ? 14.719 -4.428 12.065 1.00 19.05 149 ALA B N 1
ATOM 3662 C CA . ALA B 1 169 ? 15.942 -3.723 11.650 1.00 19.21 149 ALA B CA 1
ATOM 3663 C C . ALA B 1 169 ? 15.687 -2.691 10.542 1.00 16.12 149 ALA B C 1
ATOM 3664 O O . ALA B 1 169 ? 16.197 -1.573 10.593 1.00 18.15 149 ALA B O 1
ATOM 3666 N N . ALA B 1 170 ? 14.888 -3.068 9.552 1.00 18.28 150 ALA B N 1
ATOM 3667 C CA . ALA B 1 170 ? 14.563 -2.180 8.440 1.00 16.51 150 ALA B CA 1
ATOM 3668 C C . ALA B 1 170 ? 13.810 -0.948 8.928 1.00 20.11 150 ALA B C 1
ATOM 3669 O O . ALA B 1 170 ? 14.059 0.172 8.463 1.00 19.75 150 ALA B O 1
ATOM 3671 N N . ASN B 1 171 ? 12.885 -1.163 9.862 1.00 15.65 151 ASN B N 1
ATOM 3672 C CA . ASN B 1 171 ? 12.087 -0.068 10.398 1.00 18.53 151 ASN B CA 1
ATOM 3673 C C . ASN B 1 171 ? 12.965 0.884 11.196 1.00 18.26 151 ASN B C 1
ATOM 3674 O O . ASN B 1 171 ? 12.885 2.099 11.033 1.00 16.04 151 ASN B O 1
ATOM 3679 N N . VAL B 1 172 ? 13.800 0.319 12.066 1.00 18.75 152 VAL B N 1
ATOM 3680 C CA . VAL B 1 172 ? 14.743 1.101 12.879 1.00 17.81 152 VAL B CA 1
ATOM 3681 C C . VAL B 1 172 ? 15.705 1.929 12.036 1.00 21.06 152 VAL B C 1
ATOM 3682 O O . VAL B 1 172 ? 15.891 3.130 12.274 1.00 20.27 152 VAL B O 1
ATOM 3686 N N . THR B 1 173 ? 16.329 1.287 11.050 1.00 25.97 153 THR B N 1
ATOM 3687 C CA . THR B 1 173 ? 17.279 1.988 10.196 1.00 22.76 153 THR B CA 1
ATOM 3688 C C . THR B 1 173 ? 16.560 2.977 9.295 1.00 25.80 153 THR B C 1
ATOM 3689 O O . THR B 1 173 ? 17.130 3.990 8.895 1.00 23.16 153 THR B O 1
ATOM 3693 N N . GLY B 1 174 ? 15.302 2.687 8.976 1.00 22.55 154 GLY B N 1
ATOM 3694 C CA . GLY B 1 174 ? 14.523 3.614 8.180 1.00 20.63 154 GLY B CA 1
ATOM 3695 C C . GLY B 1 174 ? 14.344 4.945 8.889 1.00 19.78 154 GLY B C 1
ATOM 3696 O O . GLY B 1 174 ? 14.346 5.994 8.255 1.00 26.21 154 GLY B O 1
ATOM 3697 N N . HIS B 1 175 ? 14.183 4.909 10.212 1.00 18.15 155 HIS B N 1
ATOM 3698 C CA . HIS B 1 175 ? 14.118 6.139 11.002 1.00 20.98 155 HIS B CA 1
ATOM 3699 C C . HIS B 1 175 ? 15.491 6.820 11.077 1.00 20.72 155 HIS B C 1
ATOM 3700 O O . HIS B 1 175 ? 15.600 8.025 10.917 1.00 19.08 155 HIS B O 1
ATOM 3707 N N . GLY B 1 176 ? 16.528 6.034 11.333 1.00 20.22 156 GLY B N 1
ATOM 3708 C CA . GLY B 1 176 ? 17.866 6.570 11.524 1.00 19.87 156 GLY B CA 1
ATOM 3709 C C . GLY B 1 176 ? 18.563 7.090 10.266 1.00 24.85 156 GLY B C 1
ATOM 3710 O O . GLY B 1 176 ? 19.462 7.924 10.363 1.00 23.29 156 GLY B O 1
ATOM 3711 N N . GLN B 1 177 ? 18.180 6.581 9.093 1.00 18.83 157 GLN B N 1
ATOM 3712 C CA . GLN B 1 177 ? 18.790 6.997 7.810 1.00 20.10 157 GLN B CA 1
ATOM 3713 C C . GLN B 1 177 ? 20.335 6.896 7.808 1.00 18.47 157 GLN B C 1
ATOM 3714 O O . GLN B 1 177 ? 21.024 7.889 7.640 1.00 18.69 157 GLN B O 1
ATOM 3720 N N . PRO B 1 178 ? 20.876 5.694 8.021 1.00 19.36 158 PRO B N 1
ATOM 3721 C CA . PRO B 1 178 ? 22.327 5.622 8.214 1.00 18.32 158 PRO B CA 1
ATOM 3722 C C . PRO B 1 178 ? 23.057 5.995 6.920 1.00 25.26 158 PRO B C 1
ATOM 3723 O O . PRO B 1 178 ? 22.593 5.616 5.842 1.00 17.70 158 PRO B O 1
ATOM 3727 N N . THR B 1 179 ? 24.163 6.722 7.038 1.00 17.97 159 THR B N 1
ATOM 3728 C CA . THR B 1 179 ? 25.029 7.015 5.892 1.00 22.09 159 THR B CA 1
ATOM 3729 C C . THR B 1 179 ? 26.324 6.189 5.997 1.00 21.24 159 THR B C 1
ATOM 3730 O O . THR B 1 179 ? 26.646 5.645 7.062 1.00 19.46 159 THR B O 1
ATOM 3734 N N . GLU B 1 180 ? 27.074 6.098 4.902 1.00 20.82 160 GLU B N 1
ATOM 3735 C CA . GLU B 1 180 ? 28.298 5.294 4.913 1.00 22.83 160 GLU B CA 1
ATOM 3736 C C . GLU B 1 180 ? 29.290 5.873 5.908 1.00 20.10 160 GLU B C 1
ATOM 3737 O O . GLU B 1 180 ? 30.059 5.147 6.530 1.00 23.04 160 GLU B O 1
ATOM 3743 N N . ASN B 1 181 ? 29.213 7.181 6.109 1.00 18.43 161 ASN B N 1
ATOM 3744 C CA . ASN B 1 181 ? 30.158 7.865 6.982 1.00 25.73 161 ASN B CA 1
ATOM 3745 C C . ASN B 1 181 ? 29.707 8.046 8.424 1.00 23.21 161 ASN B C 1
ATOM 3746 O O . ASN B 1 181 ? 30.427 8.637 9.228 1.00 21.96 161 ASN B O 1
ATOM 3751 N N . ASP B 1 182 ? 28.524 7.530 8.751 1.00 20.59 162 ASP B N 1
ATOM 3752 C CA . ASP B 1 182 ? 28.013 7.604 10.123 1.00 20.95 162 ASP B CA 1
ATOM 3753 C C . ASP B 1 182 ? 28.901 6.825 11.081 1.00 22.16 162 ASP B C 1
ATOM 3754 O O . ASP B 1 182 ? 29.452 5.798 10.722 1.00 25.85 162 ASP B O 1
ATOM 3759 N N . THR B 1 183 ? 29.019 7.313 12.304 1.00 18.20 163 THR B N 1
ATOM 3760 C CA . THR B 1 183 ? 29.557 6.497 13.378 1.00 23.18 163 THR B CA 1
ATOM 3761 C C . THR B 1 183 ? 28.366 5.993 14.179 1.00 15.72 163 THR B C 1
ATOM 3762 O O . THR B 1 183 ? 27.681 6.765 14.838 1.00 18.80 163 THR B O 1
ATOM 3766 N N . VAL B 1 184 ? 28.104 4.698 14.080 1.00 20.01 164 VAL B N 1
ATOM 3767 C CA . VAL B 1 184 ? 26.876 4.123 14.617 1.00 23.92 164 VAL B CA 1
ATOM 3768 C C . VAL B 1 184 ? 27.127 3.279 15.877 1.00 20.38 164 VAL B C 1
ATOM 3769 O O . VAL B 1 184 ? 27.942 2.363 15.877 1.00 24.34 164 VAL B O 1
ATOM 3773 N N . LEU B 1 185 ? 26.441 3.624 16.955 1.00 19.19 165 LEU B N 1
ATOM 3774 C CA . LEU B 1 185 ? 26.475 2.813 18.164 1.00 22.94 165 LEU B CA 1
ATOM 3775 C C . LEU B 1 185 ? 25.181 2.025 18.280 1.00 24.42 165 LEU B C 1
ATOM 3776 O O . LEU B 1 185 ? 24.102 2.611 18.251 1.00 19.19 165 LEU B O 1
ATOM 3781 N N . VAL B 1 186 ? 25.287 0.701 18.391 1.00 22.32 166 VAL B N 1
ATOM 3782 C CA . VAL B 1 186 ? 24.121 -0.127 18.704 1.00 24.84 166 VAL B CA 1
ATOM 3783 C C . VAL B 1 186 ? 24.244 -0.732 20.112 1.00 24.83 166 VAL B C 1
ATOM 3784 O O . VAL B 1 186 ? 25.147 -1.528 20.376 1.00 19.71 166 VAL B O 1
ATOM 3788 N N . TYR B 1 187 ? 23.335 -0.354 21.006 1.00 18.06 167 TYR B N 1
ATOM 3789 C CA . TYR B 1 187 ? 23.259 -0.990 22.312 1.00 19.39 167 TYR B CA 1
ATOM 3790 C C . TYR B 1 187 ? 22.578 -2.326 22.166 1.00 23.07 167 TYR B C 1
ATOM 3791 O O . TYR B 1 187 ? 21.427 -2.374 21.728 1.00 22.14 167 TYR B O 1
ATOM 3800 N N . GLY B 1 188 ? 23.259 -3.401 22.560 1.00 21.17 168 GLY B N 1
ATOM 3801 C CA . GLY B 1 188 ? 22.645 -4.716 22.611 1.00 21.26 168 GLY B CA 1
ATOM 3802 C C . GLY B 1 188 ? 23.024 -5.619 21.456 1.00 23.48 168 GLY B C 1
ATOM 3803 O O . GLY B 1 188 ? 22.908 -5.240 20.297 1.00 19.80 168 GLY B O 1
ATOM 3804 N N . ALA B 1 189 ? 23.493 -6.819 21.780 1.00 21.76 169 ALA B N 1
ATOM 3805 C CA . ALA B 1 189 ? 23.896 -7.780 20.769 1.00 21.72 169 ALA B CA 1
ATOM 3806 C C . ALA B 1 189 ? 23.074 -9.057 20.864 1.00 21.04 169 ALA B C 1
ATOM 3807 O O . ALA B 1 189 ? 23.569 -10.133 20.548 1.00 26.23 169 ALA B O 1
ATOM 3809 N N . GLY B 1 190 ? 21.828 -8.938 21.310 1.00 24.42 170 GLY B N 1
ATOM 3810 C CA . GLY B 1 190 ? 20.857 -10.011 21.161 1.00 21.13 170 GLY B CA 1
ATOM 3811 C C . GLY B 1 190 ? 20.406 -10.106 19.711 1.00 26.52 170 GLY B C 1
ATOM 3812 O O . GLY B 1 190 ? 20.927 -9.375 18.856 1.00 23.74 170 GLY B O 1
ATOM 3813 N N . PRO B 1 191 ? 19.441 -11.007 19.419 1.00 25.98 171 PRO B N 1
ATOM 3814 C CA . PRO B 1 191 ? 18.892 -11.213 18.076 1.00 25.45 171 PRO B CA 1
ATOM 3815 C C . PRO B 1 191 ? 18.596 -9.895 17.381 1.00 22.75 171 PRO B C 1
ATOM 3816 O O . PRO B 1 191 ? 18.960 -9.730 16.228 1.00 21.92 171 PRO B O 1
ATOM 3820 N N . ILE B 1 192 ? 17.973 -8.965 18.097 1.00 21.10 172 ILE B N 1
ATOM 3821 C CA . ILE B 1 192 ? 17.478 -7.738 17.492 1.00 23.92 172 ILE B CA 1
ATOM 3822 C C . ILE B 1 192 ? 18.642 -6.852 17.075 1.00 19.39 172 ILE B C 1
ATOM 3823 O O . ILE B 1 192 ? 18.745 -6.442 15.920 1.00 18.35 172 ILE B O 1
ATOM 3828 N N . GLY B 1 193 ? 19.511 -6.574 18.037 1.00 21.14 173 GLY B N 1
ATOM 3829 C CA . GLY B 1 193 ? 20.732 -5.833 17.790 1.00 16.42 173 GLY B CA 1
ATOM 3830 C C . GLY B 1 193 ? 21.510 -6.406 16.615 1.00 18.44 173 GLY B C 1
ATOM 3831 O O . GLY B 1 193 ? 22.037 -5.661 15.802 1.00 17.74 173 GLY B O 1
ATOM 3832 N N . LEU B 1 194 ? 21.559 -7.727 16.500 1.00 22.72 174 LEU B N 1
ATOM 3833 C CA . LEU B 1 194 ? 22.351 -8.352 15.435 1.00 25.41 174 LEU B CA 1
ATOM 3834 C C . LEU B 1 194 ? 21.771 -8.168 14.038 1.00 21.57 174 LEU B C 1
ATOM 3835 O O . LEU B 1 194 ? 22.524 -7.942 13.084 1.00 20.30 174 LEU B O 1
ATOM 3840 N N . THR B 1 195 ? 20.448 -8.267 13.905 1.00 17.51 175 THR B N 1
ATOM 3841 C CA . THR B 1 195 ? 19.832 -8.001 12.615 1.00 18.78 175 THR B CA 1
ATOM 3842 C C . THR B 1 195 ? 20.155 -6.572 12.209 1.00 17.32 175 THR B C 1
ATOM 3843 O O . THR B 1 195 ? 20.375 -6.283 11.036 1.00 20.10 175 THR B O 1
ATOM 3847 N N . ILE B 1 196 ? 20.215 -5.684 13.194 1.00 19.13 176 ILE B N 1
ATOM 3848 C CA . ILE B 1 196 ? 20.501 -4.288 12.922 1.00 14.05 176 ILE B CA 1
ATOM 3849 C C . ILE B 1 196 ? 21.946 -4.083 12.430 1.00 18.61 176 ILE B C 1
ATOM 3850 O O . ILE B 1 196 ? 22.179 -3.377 11.455 1.00 21.41 176 ILE B O 1
ATOM 3855 N N . VAL B 1 197 ? 22.899 -4.717 13.101 1.00 19.17 177 VAL B N 1
ATOM 3856 C CA . VAL B 1 197 ? 24.295 -4.726 12.637 1.00 19.05 177 VAL B CA 1
ATOM 3857 C C . VAL B 1 197 ? 24.407 -5.177 11.181 1.00 23.04 177 VAL B C 1
ATOM 3858 O O . VAL B 1 197 ? 25.057 -4.515 10.365 1.00 21.10 177 VAL B O 1
ATOM 3862 N N . GLN B 1 198 ? 23.751 -6.290 10.859 1.00 21.85 178 GLN B N 1
ATOM 3863 C CA . GLN B 1 198 ? 23.706 -6.797 9.496 1.00 21.31 178 GLN B CA 1
ATOM 3864 C C . GLN B 1 198 ? 23.146 -5.797 8.479 1.00 19.86 178 GLN B C 1
ATOM 3865 O O . GLN B 1 198 ? 23.691 -5.657 7.382 1.00 19.77 178 GLN B O 1
ATOM 3871 N N . VAL B 1 199 ? 22.066 -5.104 8.824 1.00 20.12 179 VAL B N 1
ATOM 3872 C CA . VAL B 1 199 ? 21.500 -4.130 7.891 1.00 18.66 179 VAL B CA 1
ATOM 3873 C C . VAL B 1 199 ? 22.417 -2.910 7.733 1.00 20.74 179 VAL B C 1
ATOM 3874 O O . VAL B 1 199 ? 22.604 -2.396 6.628 1.00 18.04 179 VAL B O 1
ATOM 3878 N N . LEU B 1 200 ? 22.976 -2.456 8.852 1.00 21.27 180 LEU B N 1
ATOM 3879 C CA . LEU B 1 200 ? 23.915 -1.345 8.851 1.00 22.96 180 LEU B CA 1
ATOM 3880 C C . LEU B 1 200 ? 25.114 -1.643 7.941 1.00 22.72 180 LEU B C 1
ATOM 3881 O O . LEU B 1 200 ? 25.480 -0.819 7.103 1.00 22.64 180 LEU B O 1
ATOM 3886 N N . LYS B 1 201 ? 25.703 -2.826 8.095 1.00 19.28 181 LYS B N 1
ATOM 3887 C CA . LYS B 1 201 ? 26.873 -3.188 7.296 1.00 19.79 181 LYS B CA 1
ATOM 3888 C C . LYS B 1 201 ? 26.531 -3.521 5.857 1.00 20.90 181 LYS B C 1
ATOM 3889 O O . LYS B 1 201 ? 27.128 -2.976 4.931 1.00 26.94 181 LYS B O 1
ATOM 3895 N N . GLY B 1 202 ? 25.562 -4.409 5.671 1.00 21.69 182 GLY B N 1
ATOM 3896 C CA . GLY B 1 202 ? 25.312 -5.000 4.369 1.00 23.76 182 GLY B CA 1
ATOM 3897 C C . GLY B 1 202 ? 24.409 -4.218 3.445 1.00 24.66 182 GLY B C 1
ATOM 3898 O O . GLY B 1 202 ? 24.528 -4.338 2.236 1.00 22.89 182 GLY B O 1
ATOM 3899 N N . VAL B 1 203 ? 23.504 -3.420 4.012 1.00 25.26 183 VAL B N 1
ATOM 3900 C CA . VAL B 1 203 ? 22.571 -2.628 3.209 1.00 21.72 183 VAL B CA 1
ATOM 3901 C C . VAL B 1 203 ? 23.069 -1.195 3.092 1.00 23.26 183 VAL B C 1
ATOM 3902 O O . VAL B 1 203 ? 23.082 -0.614 2.003 1.00 24.73 183 VAL B O 1
ATOM 3906 N N . TYR B 1 204 ? 23.467 -0.622 4.222 1.00 17.42 184 TYR B N 1
ATOM 3907 C CA . TYR B 1 204 ? 23.846 0.781 4.252 1.00 19.41 184 TYR B CA 1
ATOM 3908 C C . TYR B 1 204 ? 25.359 1.028 4.149 1.00 23.39 184 TYR B C 1
ATOM 3909 O O . TYR B 1 204 ? 25.799 2.173 4.055 1.00 26.51 184 TYR B O 1
ATOM 3918 N N . ASN B 1 205 ? 26.143 -0.046 4.176 1.00 26.03 185 ASN B N 1
ATOM 3919 C CA . ASN B 1 205 ? 27.607 0.054 4.086 1.00 27.48 185 ASN B CA 1
ATOM 3920 C C . ASN B 1 205 ? 28.192 1.087 5.037 1.00 21.70 185 ASN B C 1
ATOM 3921 O O . ASN B 1 205 ? 29.134 1.805 4.693 1.00 21.24 185 ASN B O 1
ATOM 3926 N N . VAL B 1 206 ? 27.614 1.173 6.228 1.00 18.01 186 VAL B N 1
ATOM 3927 C CA . VAL B 1 206 ? 28.189 1.993 7.281 1.00 21.02 186 VAL B CA 1
ATOM 3928 C C . VAL B 1 206 ? 29.610 1.515 7.598 1.00 23.34 186 VAL B C 1
ATOM 3929 O O . VAL B 1 206 ? 29.833 0.328 7.828 1.00 17.37 186 VAL B O 1
ATOM 3933 N N . LYS B 1 207 ? 30.562 2.442 7.590 1.00 19.32 187 LYS B N 1
ATOM 3934 C CA . LYS B 1 207 ? 31.975 2.091 7.739 1.00 30.84 187 LYS B CA 1
ATOM 3935 C C . LYS B 1 207 ? 32.351 1.734 9.169 1.00 31.97 187 LYS B C 1
ATOM 3936 O O . LYS B 1 207 ? 33.266 0.946 9.401 1.00 25.33 187 LYS B O 1
ATOM 3942 N N . ASN B 1 208 ? 31.655 2.337 10.123 1.00 23.11 188 ASN B N 1
ATOM 3943 C CA . ASN B 1 208 ? 32.016 2.181 11.518 1.00 25.62 188 ASN B CA 1
ATOM 3944 C C . ASN B 1 208 ? 30.802 1.841 12.378 1.00 24.24 188 ASN B C 1
ATOM 3945 O O . ASN B 1 208 ? 30.071 2.726 12.825 1.00 23.31 188 ASN B O 1
ATOM 3950 N N . VAL B 1 209 ? 30.583 0.553 12.588 1.00 22.91 189 VAL B N 1
ATOM 3951 C CA . VAL B 1 209 ? 29.496 0.103 13.435 1.00 20.37 189 VAL B CA 1
ATOM 3952 C C . VAL B 1 209 ? 30.059 -0.381 14.763 1.00 22.22 189 VAL B C 1
ATOM 3953 O O . VAL B 1 209 ? 30.869 -1.306 14.807 1.00 26.70 189 VAL B O 1
ATOM 3957 N N . ILE B 1 210 ? 29.652 0.287 15.839 1.00 21.53 190 ILE B N 1
ATOM 3958 C CA . ILE B 1 210 ? 30.070 -0.057 17.182 1.00 22.23 190 ILE B CA 1
ATOM 3959 C C . ILE B 1 210 ? 28.913 -0.719 17.911 1.00 20.36 190 ILE B C 1
ATOM 3960 O O . ILE B 1 210 ? 27.790 -0.215 17.869 1.00 20.58 190 ILE B O 1
ATOM 3965 N N . VAL B 1 211 ? 29.188 -1.845 18.568 1.00 16.95 191 VAL B N 1
ATOM 3966 C CA . VAL B 1 211 ? 28.159 -2.585 19.302 1.00 19.16 191 VAL B CA 1
ATOM 3967 C C . VAL B 1 211 ? 28.543 -2.791 20.764 1.00 25.06 191 VAL B C 1
ATOM 3968 O O . VAL B 1 211 ? 29.671 -3.205 21.073 1.00 24.74 191 VAL B O 1
ATOM 3972 N N . ALA B 1 212 ? 27.601 -2.506 21.659 1.00 21.26 192 ALA B N 1
ATOM 3973 C CA . ALA B 1 212 ? 27.846 -2.595 23.088 1.00 16.34 192 ALA B CA 1
ATOM 3974 C C . ALA B 1 212 ? 26.980 -3.667 23.748 1.00 24.72 192 ALA B C 1
ATOM 3975 O O . ALA B 1 212 ? 25.791 -3.818 23.448 1.00 22.87 192 ALA B O 1
ATOM 3977 N N . ASP B 1 213 ? 27.593 -4.426 24.642 1.00 25.08 193 ASP B N 1
ATOM 3978 C CA . ASP B 1 213 ? 26.871 -5.440 25.396 1.00 25.26 193 ASP B CA 1
ATOM 3979 C C . ASP B 1 213 ? 27.730 -5.795 26.614 1.00 29.33 193 ASP B C 1
ATOM 3980 O O . ASP B 1 213 ? 28.834 -5.259 26.778 1.00 29.54 193 ASP B O 1
ATOM 3985 N N . ARG B 1 214 ? 27.231 -6.695 27.455 1.00 26.24 194 ARG B N 1
ATOM 3986 C CA . ARG B 1 214 ? 27.960 -7.117 28.653 1.00 25.56 194 ARG B CA 1
ATOM 3987 C C . ARG B 1 214 ? 28.419 -8.565 28.542 1.00 26.70 194 ARG B C 1
ATOM 3988 O O . ARG B 1 214 ? 29.206 -9.040 29.361 1.00 32.07 194 ARG B O 1
ATOM 3996 N N . ILE B 1 215 ? 27.926 -9.248 27.513 1.00 24.96 195 ILE B N 1
ATOM 3997 C CA . ILE B 1 215 ? 28.180 -10.664 27.299 1.00 26.97 195 ILE B CA 1
ATOM 3998 C C . ILE B 1 215 ? 29.153 -10.899 26.138 1.00 38.09 195 ILE B C 1
ATOM 3999 O O . ILE B 1 215 ? 28.828 -10.641 24.965 1.00 25.84 195 ILE B O 1
ATOM 4004 N N . ASP B 1 216 ? 30.343 -11.398 26.466 1.00 29.57 196 ASP B N 1
ATOM 4005 C CA . ASP B 1 216 ? 31.401 -11.520 25.470 1.00 31.13 196 ASP B CA 1
ATOM 4006 C C . ASP B 1 216 ? 31.035 -12.402 24.286 1.00 28.40 196 ASP B C 1
ATOM 4007 O O . ASP B 1 216 ? 31.494 -12.162 23.174 1.00 28.41 196 ASP B O 1
ATOM 4012 N N . GLU B 1 217 ? 30.213 -13.419 24.520 1.00 23.87 197 GLU B N 1
ATOM 4013 C CA . GLU B 1 217 ? 29.858 -14.339 23.452 1.00 27.82 197 GLU B CA 1
ATOM 4014 C C . GLU B 1 217 ? 28.951 -13.657 22.443 1.00 29.54 197 GLU B C 1
ATOM 4015 O O . GLU B 1 217 ? 28.948 -13.997 21.269 1.00 28.36 197 GLU B O 1
ATOM 4021 N N . ARG B 1 218 ? 28.156 -12.708 22.908 1.00 27.44 198 ARG B N 1
ATOM 4022 C CA . ARG B 1 218 ? 27.269 -11.994 21.998 1.00 23.22 198 ARG B CA 1
ATOM 4023 C C . ARG B 1 218 ? 28.065 -10.956 21.207 1.00 21.46 198 ARG B C 1
ATOM 4024 O O . ARG B 1 218 ? 27.793 -10.709 20.038 1.00 22.16 198 ARG B O 1
ATOM 4032 N N . LEU B 1 219 ? 29.061 -10.368 21.854 1.00 25.62 199 LEU B N 1
ATOM 4033 C CA . LEU B 1 219 ? 29.940 -9.423 21.180 1.00 26.47 199 LEU B CA 1
ATOM 4034 C C . LEU B 1 219 ? 30.696 -10.120 20.063 1.00 27.73 199 LEU B C 1
ATOM 4035 O O . LEU B 1 219 ? 30.885 -9.550 18.991 1.00 28.74 199 LEU B O 1
ATOM 4040 N N . GLU B 1 220 ? 31.113 -11.360 20.304 1.00 27.36 200 GLU B N 1
ATOM 4041 C CA . GLU B 1 220 ? 31.780 -12.138 19.265 1.00 30.32 200 GLU B CA 1
ATOM 4042 C C . GLU B 1 220 ? 30.822 -12.370 18.118 1.00 28.00 200 GLU B C 1
ATOM 4043 O O . GLU B 1 220 ? 31.203 -12.315 16.948 1.00 24.76 200 GLU B O 1
ATOM 4049 N N . LYS B 1 221 ? 29.569 -12.636 18.461 1.00 24.16 201 LYS B N 1
ATOM 4050 C CA . LYS B 1 221 ? 28.556 -12.845 17.441 1.00 27.82 201 LYS B CA 1
ATOM 4051 C C . LYS B 1 221 ? 28.320 -11.542 16.656 1.00 25.47 201 LYS B C 1
ATOM 4052 O O . LYS B 1 221 ? 28.034 -11.558 15.457 1.00 25.00 201 LYS B O 1
ATOM 4058 N N . ALA B 1 222 ? 28.474 -10.413 17.330 1.00 23.29 202 ALA B N 1
ATOM 4059 C CA . ALA B 1 222 ? 28.284 -9.115 16.678 1.00 30.22 202 ALA B CA 1
ATOM 4060 C C . ALA B 1 222 ? 29.376 -8.903 15.636 1.00 27.18 202 ALA B C 1
ATOM 4061 O O . ALA B 1 222 ? 29.104 -8.471 14.514 1.00 21.72 202 ALA B O 1
ATOM 4063 N N . LYS B 1 223 ? 30.610 -9.224 16.018 1.00 24.93 203 LYS B N 1
ATOM 4064 C CA . LYS B 1 223 ? 31.738 -9.176 15.095 1.00 24.51 203 LYS B CA 1
ATOM 4065 C C . LYS B 1 223 ? 31.458 -10.047 13.884 1.00 25.05 203 LYS B C 1
ATOM 4066 O O . LYS B 1 223 ? 31.654 -9.629 12.748 1.00 29.68 203 LYS B O 1
ATOM 4072 N N . GLU B 1 224 ? 30.993 -11.266 14.131 1.00 27.58 204 GLU B N 1
ATOM 4073 C CA . GLU B 1 224 ? 30.733 -12.216 13.056 1.00 29.18 204 GLU B CA 1
ATOM 4074 C C . GLU B 1 224 ? 29.657 -11.697 12.113 1.00 33.70 204 GLU B C 1
ATOM 4075 O O . GLU B 1 224 ? 29.634 -12.049 10.930 1.00 29.12 204 GLU B O 1
ATOM 4081 N N . SER B 1 225 ? 28.767 -10.855 12.638 1.00 29.45 205 SER B N 1
ATOM 4082 C CA . SER B 1 225 ? 27.705 -10.257 11.825 1.00 30.05 205 SER B CA 1
ATOM 4083 C C . SER B 1 225 ? 28.129 -8.931 11.191 1.00 32.46 205 SER B C 1
ATOM 4084 O O . SER B 1 225 ? 27.398 -8.357 10.385 1.00 26.99 205 SER B O 1
ATOM 4087 N N . GLY B 1 226 ? 29.313 -8.456 11.558 1.00 28.36 206 GLY B N 1
ATOM 4088 C CA . GLY B 1 226 ? 29.943 -7.382 10.818 1.00 27.52 206 GLY B CA 1
ATOM 4089 C C . GLY B 1 226 ? 30.299 -6.153 11.626 1.00 25.49 206 GLY B C 1
ATOM 4090 O O . GLY B 1 226 ? 30.740 -5.163 11.048 1.00 27.47 206 GLY B O 1
ATOM 4091 N N . ALA B 1 227 ? 30.105 -6.202 12.943 1.00 21.63 207 ALA B N 1
ATOM 4092 C CA . ALA B 1 227 ? 30.457 -5.072 13.800 1.00 24.56 207 ALA B CA 1
ATOM 4093 C C . ALA B 1 227 ? 31.941 -4.765 13.684 1.00 26.01 207 ALA B C 1
ATOM 4094 O O . ALA B 1 227 ? 32.762 -5.684 13.635 1.00 25.34 207 ALA B O 1
ATOM 4096 N N . ASP B 1 228 ? 32.279 -3.481 13.676 1.00 23.00 208 ASP B N 1
ATOM 4097 C CA . ASP B 1 228 ? 33.677 -3.047 13.588 1.00 27.41 208 ASP B CA 1
ATOM 4098 C C . ASP B 1 228 ? 34.362 -2.965 14.933 1.00 27.89 208 ASP B C 1
ATOM 4099 O O . ASP B 1 228 ? 35.577 -3.121 15.040 1.00 27.57 208 ASP B O 1
ATOM 4104 N N . TRP B 1 229 ? 33.575 -2.696 15.961 1.00 25.67 209 TRP B N 1
ATOM 4105 C CA . TRP B 1 229 ? 34.094 -2.606 17.310 1.00 26.45 209 TRP B CA 1
ATOM 4106 C C . TRP B 1 229 ? 33.030 -3.141 18.247 1.00 29.85 209 TRP B C 1
ATOM 4107 O O . TRP B 1 229 ? 31.928 -2.585 18.336 1.00 25.31 209 TRP B O 1
ATOM 4118 N N . ALA B 1 230 ? 33.348 -4.246 18.913 1.00 25.68 210 ALA B N 1
ATOM 4119 C CA . ALA B 1 230 ? 32.438 -4.836 19.883 1.00 25.94 210 ALA B CA 1
ATOM 4120 C C . ALA B 1 230 ? 32.975 -4.508 21.268 1.00 32.21 210 ALA B C 1
ATOM 4121 O O . ALA B 1 230 ? 34.038 -4.989 21.659 1.00 35.83 210 ALA B O 1
ATOM 4123 N N . ILE B 1 231 ? 32.259 -3.655 21.993 1.00 26.87 211 ILE B N 1
ATOM 4124 C CA . ILE B 1 231 ? 32.756 -3.117 23.250 1.00 22.95 211 ILE B CA 1
ATOM 4125 C C . ILE B 1 231 ? 31.904 -3.591 24.428 1.00 30.00 211 ILE B C 1
ATOM 4126 O O . ILE B 1 231 ? 30.686 -3.418 24.440 1.00 31.55 211 ILE B O 1
ATOM 4131 N N . ASN B 1 232 ? 32.551 -4.238 25.392 1.00 25.74 212 ASN B N 1
ATOM 4132 C CA . ASN B 1 232 ? 31.890 -4.665 26.617 1.00 24.03 212 ASN B CA 1
ATOM 4133 C C . ASN B 1 232 ? 31.812 -3.490 27.577 1.00 27.92 212 ASN B C 1
ATOM 4134 O O . ASN B 1 232 ? 32.828 -2.862 27.878 1.00 24.81 212 ASN B O 1
ATOM 4139 N N . ASN B 1 233 ? 30.604 -3.158 28.032 1.00 22.26 213 ASN B N 1
ATOM 4140 C CA . ASN B 1 233 ? 30.455 -2.068 28.981 1.00 25.73 213 ASN B CA 1
ATOM 4141 C C . ASN B 1 233 ? 29.951 -2.535 30.347 1.00 26.21 213 ASN B C 1
ATOM 4142 O O . ASN B 1 233 ? 29.347 -1.757 31.090 1.00 25.40 213 ASN B O 1
ATOM 4147 N N . SER B 1 234 ? 30.203 -3.798 30.677 1.00 24.89 214 SER B N 1
ATOM 4148 C CA . SER B 1 234 ? 29.800 -4.339 31.978 1.00 28.18 214 SER B CA 1
ATOM 4149 C C . SER B 1 234 ? 30.674 -3.813 33.120 1.00 28.56 214 SER B C 1
ATOM 4150 O O . SER B 1 234 ? 30.266 -3.823 34.295 1.00 26.61 214 SER B O 1
ATOM 4153 N N . GLN B 1 235 ? 31.878 -3.356 32.772 1.00 27.50 215 GLN B N 1
ATOM 4154 C CA . GLN B 1 235 ? 32.839 -2.884 33.767 1.00 30.97 215 GLN B CA 1
ATOM 4155 C C . GLN B 1 235 ? 33.317 -1.456 33.515 1.00 36.85 215 GLN B C 1
ATOM 4156 O O . GLN B 1 235 ? 33.298 -0.624 34.412 1.00 43.74 215 GLN B O 1
ATOM 4162 N N . THR B 1 236 ? 33.738 -1.164 32.295 1.00 29.62 216 THR B N 1
ATOM 4163 C CA . THR B 1 236 ? 34.087 0.207 31.958 1.00 27.88 216 THR B CA 1
ATOM 4164 C C . THR B 1 236 ? 32.919 0.818 31.197 1.00 26.88 216 THR B C 1
ATOM 4165 O O . THR B 1 236 ? 32.418 0.213 30.238 1.00 25.51 216 THR B O 1
ATOM 4169 N N . PRO B 1 237 ? 32.459 1.996 31.633 1.00 26.51 217 PRO B N 1
ATOM 4170 C CA . PRO B 1 237 ? 31.348 2.633 30.924 1.00 24.01 217 PRO B CA 1
ATOM 4171 C C . PRO B 1 237 ? 31.805 3.110 29.544 1.00 26.94 217 PRO B C 1
ATOM 4172 O O . PRO B 1 237 ? 33.001 3.365 29.319 1.00 25.34 217 PRO B O 1
ATOM 4176 N N . LEU B 1 238 ? 30.851 3.188 28.619 1.00 22.76 218 LEU B N 1
ATOM 4177 C CA . LEU B 1 238 ? 31.126 3.536 27.237 1.00 21.26 218 LEU B CA 1
ATOM 4178 C C . LEU B 1 238 ? 31.780 4.912 27.157 1.00 21.09 218 LEU B C 1
ATOM 4179 O O . LEU B 1 238 ? 32.647 5.139 26.325 1.00 21.41 218 LEU B O 1
ATOM 4184 N N . GLY B 1 239 ? 31.371 5.817 28.039 1.00 22.89 219 GLY B N 1
ATOM 4185 C CA . GLY B 1 239 ? 31.938 7.152 28.081 1.00 20.37 219 GLY B CA 1
ATOM 4186 C C . GLY B 1 239 ? 33.457 7.160 28.184 1.00 26.50 219 GLY B C 1
ATOM 4187 O O . GLY B 1 239 ? 34.126 7.928 27.487 1.00 25.56 219 GLY B O 1
ATOM 4188 N N . GLU B 1 240 ? 34.003 6.293 29.033 1.00 28.06 220 GLU B N 1
ATOM 4189 C CA . GLU B 1 240 ? 35.458 6.188 29.170 1.00 28.14 220 GLU B CA 1
ATOM 4190 C C . GLU B 1 240 ? 36.085 5.582 27.933 1.00 28.32 220 GLU B C 1
ATOM 4191 O O . GLU B 1 240 ? 37.056 6.124 27.403 1.00 31.88 220 GLU B O 1
ATOM 4197 N N . SER B 1 241 ? 35.525 4.458 27.483 1.00 23.77 221 SER B N 1
ATOM 4198 C CA . SER B 1 241 ? 35.981 3.806 26.266 1.00 28.07 221 SER B CA 1
ATOM 4199 C C . SER B 1 241 ? 35.952 4.762 25.076 1.00 29.54 221 SER B C 1
ATOM 4200 O O . SER B 1 241 ? 36.905 4.805 24.306 1.00 27.93 221 SER B O 1
ATOM 4203 N N 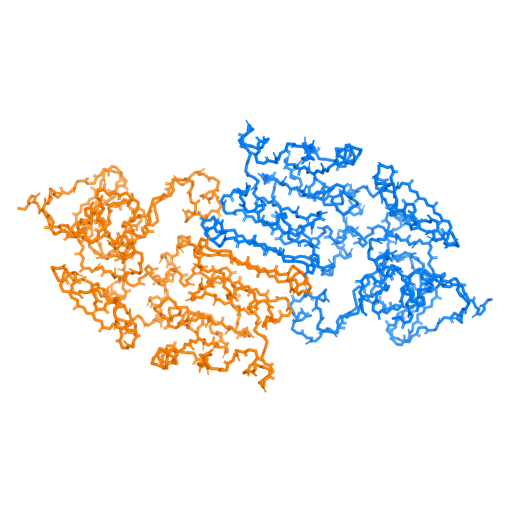. PHE B 1 242 ? 34.875 5.530 24.927 1.00 27.24 222 PHE B N 1
ATOM 4204 C CA . PHE B 1 242 ? 34.767 6.450 23.790 1.00 25.44 222 PHE B CA 1
ATOM 4205 C C . PHE B 1 242 ? 35.686 7.667 23.922 1.00 22.92 222 PHE B C 1
ATOM 4206 O O . PHE B 1 242 ? 36.236 8.136 22.936 1.00 25.98 222 PHE B O 1
ATOM 4214 N N . ALA B 1 243 ? 35.822 8.187 25.136 1.00 27.55 223 ALA B N 1
ATOM 4215 C CA . ALA B 1 243 ? 36.666 9.348 25.375 1.00 32.33 223 ALA B CA 1
ATOM 4216 C C . ALA B 1 243 ? 38.089 9.022 24.953 1.00 35.71 223 ALA B C 1
ATOM 4217 O O . ALA B 1 243 ? 38.797 9.864 24.400 1.00 30.92 223 ALA B O 1
ATOM 4219 N N . GLU B 1 244 ? 38.480 7.775 25.176 1.00 32.31 224 GLU B N 1
ATOM 4220 C CA . GLU B 1 244 ? 39.831 7.337 24.864 1.00 44.26 224 GLU B CA 1
ATOM 4221 C C . GLU B 1 244 ? 40.085 7.293 23.362 1.00 39.08 224 GLU B C 1
ATOM 4222 O O . GLU B 1 244 ? 41.185 7.609 22.905 1.00 32.36 224 GLU B O 1
ATOM 4228 N N . LYS B 1 245 ? 39.070 6.912 22.593 1.00 26.23 225 LYS B N 1
ATOM 4229 C CA . LYS B 1 245 ? 39.238 6.834 21.147 1.00 32.71 225 LYS B CA 1
ATOM 4230 C C . LYS B 1 245 ? 38.798 8.104 20.430 1.00 35.16 225 LYS B C 1
ATOM 4231 O O . LYS B 1 245 ? 38.967 8.219 19.218 1.00 38.52 225 LYS B O 1
ATOM 4237 N N . GLY B 1 246 ? 38.225 9.045 21.174 1.00 27.24 226 GLY B N 1
ATOM 4238 C CA . GLY B 1 246 ? 37.663 10.250 20.584 1.00 35.68 226 GLY B CA 1
ATOM 4239 C C . GLY B 1 246 ? 36.385 9.993 19.789 1.00 40.72 226 GLY B C 1
ATOM 4240 O O . GLY B 1 246 ? 36.106 10.676 18.803 1.00 35.62 226 GLY B O 1
ATOM 4241 N N . ILE B 1 247 ? 35.605 9.003 20.219 1.00 32.01 227 ILE B N 1
ATOM 4242 C CA . ILE B 1 247 ? 34.404 8.606 19.487 1.00 31.95 227 ILE B CA 1
ATOM 4243 C C . ILE B 1 247 ? 33.173 9.337 20.001 1.00 30.63 227 ILE B C 1
ATOM 4244 O O . ILE B 1 247 ? 32.913 9.358 21.204 1.00 26.73 227 ILE B O 1
ATOM 4249 N N . LYS B 1 248 ? 32.431 9.945 19.076 1.00 23.19 228 LYS B N 1
ATOM 4250 C CA . LYS B 1 248 ? 31.141 10.560 19.374 1.00 28.75 228 LYS B CA 1
ATOM 4251 C C . LYS B 1 248 ? 30.133 10.125 18.297 1.00 30.33 228 LYS B C 1
ATOM 4252 O O . LYS B 1 248 ? 30.148 10.639 17.174 1.00 27.75 228 LYS B O 1
ATOM 4258 N N . PRO B 1 249 ? 29.283 9.133 18.626 1.00 21.27 229 PRO B N 1
ATOM 4259 C CA . PRO B 1 249 ? 28.379 8.526 17.641 1.00 18.93 229 PRO B CA 1
ATOM 4260 C C . PRO B 1 249 ? 27.401 9.530 17.046 1.00 19.30 229 PRO B C 1
ATOM 4261 O O . PRO B 1 249 ? 26.894 10.393 17.757 1.00 18.12 229 PRO B O 1
ATOM 4265 N N . THR B 1 250 ? 27.156 9.402 15.746 1.00 20.42 230 THR B N 1
ATOM 4266 C CA . THR B 1 250 ? 26.241 10.284 15.027 1.00 18.65 230 THR B CA 1
ATOM 4267 C C . THR B 1 250 ? 24.858 9.635 14.890 1.00 18.85 230 THR B C 1
ATOM 4268 O O . THR B 1 250 ? 23.867 10.318 14.607 1.00 18.68 230 THR B O 1
ATOM 4272 N N . LEU B 1 251 ? 24.806 8.319 15.082 1.00 16.86 231 LEU B N 1
ATOM 4273 C CA . LEU B 1 251 ? 23.536 7.579 15.110 1.00 17.82 231 LEU B CA 1
ATOM 4274 C C . LEU B 1 251 ? 23.610 6.534 16.209 1.00 18.56 231 LEU B C 1
ATOM 4275 O O . LEU B 1 251 ? 24.547 5.735 16.250 1.00 18.40 231 LEU B O 1
ATOM 4280 N N . ILE B 1 252 ? 22.640 6.558 17.111 1.00 14.76 232 ILE B N 1
ATOM 4281 C CA . ILE B 1 252 ? 22.628 5.635 18.242 1.00 18.63 232 ILE B CA 1
ATOM 4282 C C . ILE B 1 252 ? 21.305 4.877 18.274 1.00 20.45 232 ILE B C 1
ATOM 4283 O O . ILE B 1 252 ? 20.232 5.486 18.267 1.00 17.05 232 ILE B O 1
ATOM 4288 N N . ILE B 1 253 ? 21.396 3.552 18.309 1.00 19.60 233 ILE B N 1
ATOM 4289 C CA . ILE B 1 253 ? 20.216 2.689 18.257 1.00 19.88 233 ILE B CA 1
ATOM 4290 C C . ILE B 1 253 ? 20.142 1.852 19.525 1.00 20.85 233 ILE B C 1
ATOM 4291 O O . ILE B 1 253 ? 21.060 1.096 19.839 1.00 21.15 233 ILE B O 1
ATOM 4296 N N . ASP B 1 254 ? 19.055 2.003 20.265 1.00 18.23 234 ASP B N 1
ATOM 4297 C CA . ASP B 1 254 ? 18.913 1.261 21.508 1.00 15.96 234 ASP B CA 1
ATOM 4298 C C . ASP B 1 254 ? 18.144 -0.024 21.304 1.00 22.44 234 ASP B C 1
ATOM 4299 O O . ASP B 1 254 ? 16.902 -0.034 21.339 1.00 21.11 234 ASP B O 1
ATOM 4304 N N . ALA B 1 255 ? 18.897 -1.100 21.089 1.00 19.01 235 ALA B N 1
ATOM 4305 C CA . ALA B 1 255 ? 18.350 -2.439 21.021 1.00 13.53 235 ALA B CA 1
ATOM 4306 C C . ALA B 1 255 ? 18.605 -3.242 22.306 1.00 23.48 235 ALA B C 1
ATOM 4307 O O . ALA B 1 255 ? 18.680 -4.474 22.276 1.00 24.25 235 ALA B O 1
ATOM 4309 N N . ALA B 1 256 ? 18.743 -2.542 23.426 1.00 23.23 236 ALA B N 1
ATOM 4310 C CA . ALA B 1 256 ? 18.859 -3.175 24.742 1.00 19.99 236 ALA B CA 1
ATOM 4311 C C . ALA B 1 256 ? 17.655 -2.768 25.586 1.00 23.13 236 ALA B C 1
ATOM 4312 O O . ALA B 1 256 ? 17.015 -3.613 26.188 1.00 23.90 236 ALA B O 1
ATOM 4314 N N . CYS B 1 257 ? 17.396 -1.460 25.646 1.00 22.23 237 CYS B N 1
ATOM 4315 C CA . CYS B 1 257 ? 16.102 -0.905 26.068 1.00 22.23 237 CYS B CA 1
ATOM 4316 C C . CYS B 1 257 ? 15.843 -0.667 27.567 1.00 26.26 237 CYS B C 1
ATOM 4317 O O . CYS B 1 257 ? 14.726 -0.297 27.943 1.00 25.64 237 CYS B O 1
ATOM 4320 N N . HIS B 1 258 ? 16.850 -0.874 28.416 1.00 25.12 238 HIS B N 1
ATOM 4321 C CA . HIS B 1 258 ? 16.706 -0.496 29.816 1.00 19.60 238 HIS B CA 1
ATOM 4322 C C . HIS B 1 258 ? 16.497 1.016 29.790 1.00 25.16 238 HIS B C 1
ATOM 4323 O O . HIS B 1 258 ? 17.153 1.718 29.018 1.00 21.20 238 HIS B O 1
ATOM 4330 N N . PRO B 1 259 ? 15.557 1.522 30.602 1.00 23.12 239 PRO B N 1
ATOM 4331 C CA . PRO B 1 259 ? 15.169 2.936 30.515 1.00 22.59 239 PRO B CA 1
ATOM 4332 C C . PRO B 1 259 ? 16.297 3.927 30.823 1.00 27.87 239 PRO B C 1
ATOM 4333 O O . PRO B 1 259 ? 16.180 5.094 30.446 1.00 26.78 239 PRO B O 1
ATOM 4337 N N . SER B 1 260 ? 17.378 3.473 31.457 1.00 21.62 240 SER B N 1
ATOM 4338 C CA . SER B 1 260 ? 18.480 4.366 31.810 1.00 18.04 240 SER B CA 1
ATOM 4339 C C . SER B 1 260 ? 19.401 4.659 30.617 1.00 21.04 240 SER B C 1
ATOM 4340 O O . SER B 1 260 ? 20.240 5.554 30.663 1.00 22.19 240 SER B O 1
ATOM 4343 N N . ILE B 1 261 ? 19.234 3.892 29.553 1.00 21.63 241 ILE B N 1
ATOM 4344 C CA . ILE B 1 261 ? 20.099 3.990 28.394 1.00 21.14 241 ILE B CA 1
ATOM 4345 C C . ILE B 1 261 ? 19.992 5.331 27.665 1.00 23.50 241 ILE B C 1
ATOM 4346 O O . ILE B 1 261 ? 21.006 5.938 27.344 1.00 19.89 241 ILE B O 1
ATOM 4351 N N . LEU B 1 262 ? 18.768 5.794 27.432 1.00 20.95 242 LEU B N 1
ATOM 4352 C CA . LEU B 1 262 ? 18.529 7.035 26.701 1.00 16.87 242 LEU B CA 1
ATOM 4353 C C . LEU B 1 262 ? 19.362 8.214 27.206 1.00 21.44 242 LEU B C 1
ATOM 4354 O O . LEU B 1 262 ? 19.970 8.943 26.419 1.00 20.67 242 LEU B O 1
ATOM 4359 N N . LYS B 1 263 ? 19.389 8.396 28.520 1.00 21.73 243 LYS B N 1
ATOM 4360 C CA . LYS B 1 263 ? 20.178 9.454 29.144 1.00 22.48 243 LYS B CA 1
ATOM 4361 C C . LYS B 1 263 ? 21.687 9.329 28.836 1.00 20.55 243 LYS B C 1
ATOM 4362 O O . LYS B 1 263 ? 22.357 10.320 28.545 1.00 25.94 243 LYS B O 1
ATOM 4368 N N . GLU B 1 264 ? 22.216 8.116 28.871 1.00 20.93 244 GLU B N 1
ATOM 4369 C CA . GLU B 1 264 ? 23.622 7.919 28.507 1.00 23.93 244 GLU B CA 1
ATOM 4370 C C . GLU B 1 264 ? 23.831 8.211 27.012 1.00 25.01 244 GLU B C 1
ATOM 4371 O O . GLU B 1 264 ? 24.786 8.876 26.636 1.00 20.65 244 GLU B O 1
ATOM 4377 N N . ALA B 1 265 ? 22.927 7.714 26.169 1.00 18.21 245 ALA B N 1
ATOM 4378 C CA . ALA B 1 265 ? 23.038 7.917 24.724 1.00 18.23 245 ALA B CA 1
ATOM 4379 C C . ALA B 1 265 ? 23.129 9.403 24.404 1.00 20.50 245 ALA B C 1
ATOM 4380 O O . ALA B 1 265 ? 23.919 9.822 23.550 1.00 20.49 245 ALA B O 1
ATOM 4382 N N . VAL B 1 266 ? 22.338 10.193 25.122 1.00 18.66 246 VAL B N 1
ATOM 4383 C CA . VAL B 1 266 ? 22.328 11.635 24.937 1.00 21.43 246 VAL B CA 1
ATOM 4384 C C . VAL B 1 266 ? 23.703 12.239 25.237 1.00 20.25 246 VAL B C 1
ATOM 4385 O O . VAL B 1 266 ? 24.204 13.060 24.472 1.00 23.44 246 VAL B O 1
ATOM 4389 N N . THR B 1 267 ? 24.309 11.810 26.337 1.00 19.62 247 THR B N 1
ATOM 4390 C CA . THR B 1 267 ? 25.652 12.256 26.697 1.00 21.24 247 THR B CA 1
ATOM 4391 C C . THR B 1 267 ? 26.689 11.852 25.656 1.00 21.45 247 THR B C 1
ATOM 4392 O O . THR B 1 267 ? 27.530 12.657 25.265 1.00 24.50 247 THR B O 1
ATOM 4396 N 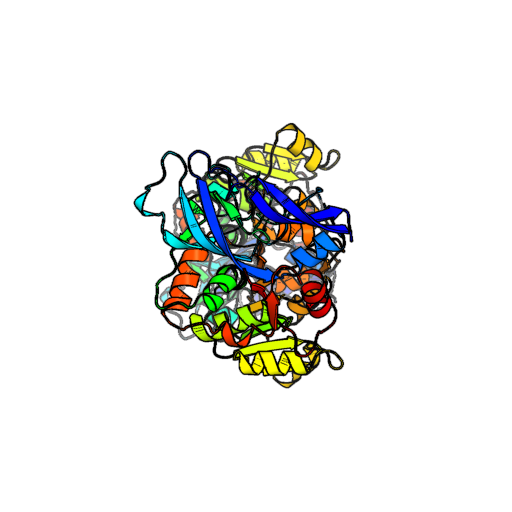N . LEU B 1 268 ? 26.611 10.610 25.189 1.00 20.85 248 LEU B N 1
ATOM 4397 C CA . LEU B 1 268 ? 27.589 10.085 24.240 1.00 22.14 248 LEU B CA 1
ATOM 4398 C C . LEU B 1 268 ? 27.492 10.736 22.865 1.00 24.28 248 LEU B C 1
ATOM 4399 O O . LEU B 1 268 ? 28.475 10.795 22.137 1.00 20.59 248 LEU B O 1
ATOM 4404 N N . ALA B 1 269 ? 26.300 11.205 22.518 1.00 18.86 249 ALA B N 1
ATOM 4405 C CA . ALA B 1 269 ? 25.995 11.605 21.152 1.00 20.99 249 ALA B CA 1
ATOM 4406 C C . ALA B 1 269 ? 26.812 12.797 20.643 1.00 22.22 249 ALA B C 1
ATOM 4407 O O . ALA B 1 269 ? 27.078 13.749 21.370 1.00 21.80 249 ALA B O 1
ATOM 4409 N N . SER B 1 270 ? 27.192 12.743 19.378 1.00 23.99 250 SER B N 1
ATOM 4410 C CA . SER B 1 270 ? 27.690 13.932 18.713 1.00 23.20 250 SER B CA 1
ATOM 4411 C C . SER B 1 270 ? 26.577 14.965 18.699 1.00 23.32 250 SER B C 1
ATOM 4412 O O . SER B 1 270 ? 25.404 14.606 18.706 1.00 20.31 250 SER B O 1
ATOM 4415 N N . PRO B 1 271 ? 26.940 16.250 18.692 1.00 23.37 251 PRO B N 1
ATOM 4416 C CA . PRO B 1 271 ? 25.978 17.277 18.299 1.00 23.15 251 PRO B CA 1
ATOM 4417 C C . PRO B 1 271 ? 25.345 16.883 16.975 1.00 23.62 251 PRO B C 1
ATOM 4418 O O . PRO B 1 271 ? 26.026 16.305 16.120 1.00 20.59 251 PRO B O 1
ATOM 4422 N N . ALA B 1 272 ? 24.059 17.185 16.823 1.00 18.41 252 ALA B N 1
ATOM 4423 C CA . ALA B 1 272 ? 23.306 16.910 15.588 1.00 23.49 252 ALA B CA 1
ATOM 4424 C C . ALA B 1 272 ? 23.054 15.426 15.324 1.00 22.53 252 ALA B C 1
ATOM 4425 O O . ALA B 1 272 ? 22.585 15.068 14.250 1.00 19.95 252 ALA B O 1
ATOM 4427 N N . ALA B 1 273 ? 23.335 14.571 16.311 1.00 16.91 253 ALA B N 1
ATOM 4428 C CA . ALA B 1 273 ? 23.113 13.137 16.145 1.00 16.86 253 ALA B CA 1
ATOM 4429 C C . ALA B 1 273 ? 21.623 12.755 16.223 1.00 21.25 253 ALA B C 1
ATOM 4430 O O . ALA B 1 273 ? 20.781 13.551 16.621 1.00 17.95 253 ALA B O 1
ATOM 4432 N N . ARG B 1 274 ? 21.298 11.532 15.826 1.00 20.90 254 ARG B N 1
ATOM 4433 C CA . ARG B 1 274 ? 19.960 11.035 16.104 1.00 22.26 254 ARG B CA 1
ATOM 4434 C C . ARG B 1 274 ? 19.996 9.692 16.843 1.00 21.02 254 ARG B C 1
ATOM 4435 O O . ARG B 1 274 ? 20.962 8.931 16.747 1.00 18.52 254 ARG B O 1
ATOM 4443 N N . ILE B 1 275 ? 18.957 9.462 17.629 1.00 15.04 255 ILE B N 1
ATOM 4444 C CA . ILE B 1 275 ? 18.830 8.294 18.470 1.00 18.43 255 ILE B CA 1
ATOM 4445 C C . ILE B 1 275 ? 17.536 7.576 18.106 1.00 19.90 255 ILE B C 1
ATOM 4446 O O . ILE B 1 275 ? 16.511 8.229 17.900 1.00 19.11 255 ILE B O 1
ATOM 4451 N N . VAL B 1 276 ? 17.588 6.249 18.007 1.00 19.41 256 VAL B N 1
ATOM 4452 C CA . VAL B 1 276 ? 16.372 5.463 17.786 1.00 18.87 256 VAL B CA 1
ATOM 4453 C C . VAL B 1 276 ? 16.109 4.526 18.965 1.00 21.73 256 VAL B C 1
ATOM 4454 O O . VAL B 1 276 ? 16.908 3.633 19.257 1.00 22.94 256 VAL B O 1
ATOM 4458 N N . LEU B 1 277 ? 14.985 4.738 19.637 1.00 14.56 257 LEU B N 1
ATOM 4459 C CA . LEU B 1 277 ? 14.572 3.872 20.735 1.00 19.42 257 LEU B CA 1
ATOM 4460 C C . LEU B 1 277 ? 13.714 2.700 20.262 1.00 22.31 257 LEU B C 1
ATOM 4461 O O . LEU B 1 277 ? 12.876 2.863 19.375 1.00 21.07 257 LEU B O 1
ATOM 4466 N N . MET B 1 278 ? 13.877 1.541 20.894 1.00 18.31 258 MET B N 1
ATOM 4467 C CA . MET B 1 278 ? 13.054 0.376 20.564 1.00 20.95 258 MET B CA 1
ATOM 4468 C C . MET B 1 278 ? 12.278 -0.179 21.766 1.00 24.62 258 MET B C 1
ATOM 4469 O O . MET B 1 278 ? 11.493 -1.126 21.626 1.00 26.03 258 MET B O 1
ATOM 4474 N N . GLY B 1 279 ? 12.503 0.413 22.935 1.00 15.95 259 GLY B N 1
ATOM 4475 C CA . GLY B 1 279 ? 12.073 -0.172 24.189 1.00 18.17 259 GLY B CA 1
ATOM 4476 C C . GLY B 1 279 ? 10.661 0.212 24.594 1.00 21.72 259 GLY B C 1
ATOM 4477 O O . GLY B 1 279 ? 10.141 1.248 24.176 1.00 20.83 259 GLY B O 1
ATOM 4478 N N . PHE B 1 280 ? 10.050 -0.615 25.433 1.00 20.07 260 PHE B N 1
ATOM 4479 C CA . PHE B 1 280 ? 8.672 -0.391 25.858 1.00 25.31 260 PHE B CA 1
ATOM 4480 C C . PHE B 1 280 ? 8.556 -0.277 27.376 1.00 26.47 260 PHE B C 1
ATOM 4481 O O . PHE B 1 280 ? 7.501 -0.546 27.943 1.00 26.86 260 PHE B O 1
ATOM 4489 N N . SER B 1 281 ? 9.641 0.115 28.029 1.00 26.08 261 SER B N 1
ATOM 4490 C CA . SER B 1 281 ? 9.651 0.166 29.487 1.00 30.77 261 SER B CA 1
ATOM 4491 C C . SER B 1 281 ? 8.524 1.032 30.056 1.00 31.29 261 SER B C 1
ATOM 4492 O O . SER B 1 281 ? 8.308 2.166 29.608 1.00 22.26 261 SER B O 1
ATOM 4495 N N . SER B 1 282 ? 7.818 0.492 31.050 1.00 26.56 262 SER B N 1
ATOM 4496 C CA . SER B 1 282 ? 6.815 1.264 31.782 1.00 26.50 262 SER B CA 1
ATOM 4497 C C . SER B 1 282 ? 7.476 2.067 32.896 1.00 28.74 262 SER B C 1
ATOM 4498 O O . SER B 1 282 ? 6.837 2.890 33.546 1.00 31.25 262 SER B O 1
ATOM 4501 N N . GLU B 1 283 ? 8.766 1.823 33.106 1.00 33.72 263 GLU B N 1
ATOM 4502 C CA . GLU B 1 283 ? 9.563 2.590 34.061 1.00 29.72 263 GLU B CA 1
ATOM 4503 C C . GLU B 1 283 ? 10.077 3.886 33.425 1.00 35.18 263 GLU B C 1
ATOM 4504 O O . GLU B 1 283 ? 10.387 3.915 32.235 1.00 34.61 263 GLU B O 1
ATOM 4510 N N . PRO B 1 284 ? 10.191 4.960 34.221 1.00 30.37 264 PRO B N 1
ATOM 4511 C CA . PRO B 1 284 ? 10.594 6.271 33.701 1.00 29.66 264 PRO B CA 1
ATOM 4512 C C . PRO B 1 284 ? 12.040 6.340 33.215 1.00 28.24 264 PRO B C 1
ATOM 4513 O O . PRO B 1 284 ? 12.950 5.807 33.855 1.00 26.12 264 PRO B O 1
ATOM 4517 N N . SER B 1 285 ? 12.232 6.996 32.078 1.00 30.25 265 SER B N 1
ATOM 4518 C CA . SER B 1 285 ? 13.549 7.427 31.650 1.00 27.41 265 SER B CA 1
ATOM 4519 C C . SER B 1 285 ? 13.701 8.884 32.052 1.00 32.98 265 SER B C 1
ATOM 4520 O O . SER B 1 285 ? 12.850 9.715 31.731 1.00 36.14 265 SER B O 1
ATOM 4523 N N . GLU B 1 286 ? 14.779 9.193 32.760 1.00 25.53 266 GLU B N 1
ATOM 4524 C CA . GLU B 1 286 ? 15.062 10.569 33.124 1.00 25.45 266 GLU B CA 1
ATOM 4525 C C . GLU B 1 286 ? 16.002 11.209 32.103 1.00 28.54 266 GLU B C 1
ATOM 4526 O O . GLU B 1 286 ? 17.069 10.671 31.822 1.00 29.97 266 GLU B O 1
ATOM 4532 N N . VAL B 1 287 ? 15.601 12.344 31.535 1.00 31.35 267 VAL B N 1
ATOM 4533 C CA . VAL B 1 287 ? 16.472 13.086 30.628 1.00 24.64 267 VAL B CA 1
ATOM 4534 C C . VAL B 1 287 ? 16.525 14.554 30.995 1.00 28.67 267 VAL B C 1
ATOM 4535 O O . VAL B 1 287 ? 15.621 15.076 31.649 1.00 27.98 267 VAL B O 1
ATOM 4539 N N . ILE B 1 288 ? 17.596 15.220 30.572 1.00 24.28 268 ILE B N 1
ATOM 4540 C CA . ILE B 1 288 ? 17.761 16.645 30.804 1.00 18.52 268 ILE B CA 1
ATOM 4541 C C . ILE B 1 288 ? 17.722 17.303 29.448 1.00 23.02 268 ILE B C 1
ATOM 4542 O O . ILE B 1 288 ? 18.584 17.035 28.622 1.00 22.23 268 ILE B O 1
ATOM 4547 N N . GLN B 1 289 ? 16.740 18.165 29.204 1.00 23.62 269 GLN B N 1
ATOM 4548 C CA . GLN B 1 289 ? 16.567 18.730 27.863 1.00 21.72 269 GLN B CA 1
ATOM 4549 C C . GLN B 1 289 ? 17.717 19.625 27.429 1.00 21.29 269 GLN B C 1
ATOM 4550 O O . GLN B 1 289 ? 18.010 19.741 26.232 1.00 22.55 269 GLN B O 1
ATOM 4556 N N . GLN B 1 290 ? 18.369 20.261 28.394 1.00 20.30 270 GLN B N 1
ATOM 4557 C CA . GLN B 1 290 ? 19.603 20.978 28.103 1.00 23.01 270 GLN B CA 1
ATOM 4558 C C . GLN B 1 290 ? 20.568 20.122 27.279 1.00 26.24 270 GLN B C 1
ATOM 4559 O O . GLN B 1 290 ? 21.155 20.602 26.326 1.00 27.47 270 GLN B O 1
ATOM 4565 N N . GLY B 1 291 ? 20.708 18.852 27.631 1.00 23.02 271 GLY B N 1
ATOM 4566 C CA . GLY B 1 291 ? 21.629 17.979 26.920 1.00 22.18 271 GLY B CA 1
ATOM 4567 C C . GLY B 1 291 ? 21.127 17.575 25.541 1.00 25.82 271 GLY B C 1
ATOM 4568 O O . GLY B 1 291 ? 21.909 17.164 24.663 1.00 22.13 271 GLY B O 1
ATOM 4569 N N . ILE B 1 292 ? 19.817 17.676 25.348 1.00 21.42 272 ILE B N 1
ATOM 4570 C CA . ILE B 1 292 ? 19.208 17.241 24.098 1.00 20.89 272 ILE B CA 1
ATOM 4571 C C . ILE B 1 292 ? 19.164 18.398 23.120 1.00 22.58 272 ILE B C 1
ATOM 4572 O O . ILE B 1 292 ? 19.765 18.362 22.041 1.00 18.49 272 ILE B O 1
ATOM 4577 N N . THR B 1 293 ? 18.447 19.437 23.516 1.00 20.88 273 THR B N 1
ATOM 4578 C CA . THR B 1 293 ? 18.287 20.608 22.681 1.00 22.35 273 THR B CA 1
ATOM 4579 C C . THR B 1 293 ? 19.636 21.287 22.418 1.00 24.88 273 THR B C 1
ATOM 4580 O O . THR B 1 293 ? 19.878 21.781 21.318 1.00 21.68 273 THR B O 1
ATOM 4584 N N . GLY B 1 294 ? 20.520 21.283 23.416 1.00 21.38 274 GLY B N 1
ATOM 4585 C CA . GLY B 1 294 ? 21.860 21.831 23.237 1.00 19.73 274 GLY B CA 1
ATOM 4586 C C . GLY B 1 294 ? 22.645 21.215 22.090 1.00 22.97 274 GLY B C 1
ATOM 4587 O O . GLY B 1 294 ? 23.485 21.883 21.483 1.00 26.31 274 GLY B O 1
ATOM 4588 N N . LYS B 1 295 ? 22.369 19.945 21.788 1.00 21.11 275 LYS B N 1
ATOM 4589 C CA . LYS B 1 295 ? 22.990 19.225 20.666 1.00 20.81 275 LYS B CA 1
ATOM 4590 C C . LYS B 1 295 ? 22.045 19.072 19.469 1.00 18.44 275 LYS B C 1
ATOM 4591 O O . LYS B 1 295 ? 22.391 18.435 18.463 1.00 19.79 275 LYS B O 1
ATOM 4597 N N . GLU B 1 296 ? 20.865 19.670 19.588 1.00 15.57 276 GLU B N 1
ATOM 4598 C CA . GLU B 1 296 ? 19.781 19.483 18.629 1.00 16.75 276 GLU B CA 1
ATOM 4599 C C . GLU B 1 296 ? 19.661 18.009 18.207 1.00 19.11 276 GLU B C 1
ATOM 4600 O O . GLU B 1 296 ? 19.645 17.684 17.027 1.00 20.66 276 GLU B O 1
ATOM 4606 N N . LEU B 1 297 ? 19.603 17.124 19.196 1.00 18.33 277 LEU B N 1
ATOM 4607 C CA . LEU B 1 297 ? 19.423 15.702 18.948 1.00 17.63 277 LEU B CA 1
ATOM 4608 C C . LEU B 1 297 ? 18.019 15.395 18.421 1.00 20.62 277 LEU B C 1
ATOM 4609 O O . LEU B 1 297 ? 17.074 16.127 18.693 1.00 21.97 277 LEU B O 1
ATOM 4614 N N . SER B 1 298 ? 17.902 14.320 17.651 1.00 20.59 278 SER B N 1
ATOM 4615 C CA . SER B 1 298 ? 16.597 13.811 17.249 1.00 20.30 278 SER B CA 1
ATOM 4616 C C . SER B 1 298 ? 16.409 12.475 17.921 1.00 24.83 278 SER B C 1
ATOM 4617 O O . SER B 1 298 ? 17.308 11.648 17.898 1.00 19.55 278 SER B O 1
ATOM 4620 N N . ILE B 1 299 ? 15.253 12.265 18.541 1.00 21.26 279 ILE B N 1
ATOM 4621 C CA . ILE B 1 299 ? 14.990 10.977 19.155 1.00 19.05 279 ILE B CA 1
ATOM 4622 C C . ILE B 1 299 ? 13.789 10.319 18.494 1.00 21.27 279 ILE B C 1
ATOM 4623 O O . ILE B 1 299 ? 12.648 10.729 18.704 1.00 21.02 279 ILE B O 1
ATOM 4628 N N . PHE B 1 300 ? 14.070 9.303 17.690 1.00 16.90 280 PHE B N 1
ATOM 4629 C CA . PHE B 1 300 ? 13.045 8.525 17.029 1.00 19.24 280 PHE B CA 1
ATOM 4630 C C . PHE B 1 300 ? 12.689 7.314 17.878 1.00 22.38 280 PHE B C 1
ATOM 4631 O O . PHE B 1 300 ? 13.442 6.921 18.789 1.00 20.35 280 PHE B O 1
ATOM 4639 N N . SER B 1 301 ? 11.516 6.746 17.611 1.00 19.59 281 SER B N 1
ATOM 4640 C CA . SER B 1 301 ? 11.193 5.433 18.152 1.00 17.47 281 SER B CA 1
ATOM 4641 C C . SER B 1 301 ? 10.749 4.522 17.016 1.00 21.66 281 SER B C 1
ATOM 4642 O O . SER B 1 301 ? 10.448 4.978 15.912 1.00 21.28 281 SER B O 1
ATOM 4645 N N . SER B 1 302 ? 10.737 3.226 17.278 1.00 17.81 282 SER B N 1
ATOM 4646 C CA . SER B 1 302 ? 10.457 2.268 16.233 1.00 18.56 282 SER B CA 1
ATOM 4647 C C . SER B 1 302 ? 9.594 1.187 16.841 1.00 17.14 282 SER B C 1
ATOM 4648 O O . SER B 1 302 ? 9.940 0.641 17.889 1.00 20.39 282 SER B O 1
ATOM 4651 N N . ARG B 1 303 ? 8.468 0.896 16.199 1.00 18.03 283 ARG B N 1
ATOM 4652 C CA . ARG B 1 303 ? 7.573 -0.169 16.642 1.00 13.89 283 ARG B CA 1
ATOM 4653 C C . ARG B 1 303 ? 7.207 -1.055 15.471 1.00 18.85 283 ARG B C 1
ATOM 4654 O O . ARG B 1 303 ? 6.704 -0.555 14.455 1.00 17.10 283 ARG B O 1
ATOM 4662 N N . LEU B 1 304 ? 7.462 -2.359 15.609 1.00 14.74 284 LEU B N 1
ATOM 4663 C CA . LEU B 1 304 ? 7.070 -3.330 14.598 1.00 20.12 284 LEU B CA 1
ATOM 4664 C C . LEU B 1 304 ? 7.632 -2.896 13.237 1.00 23.26 284 LEU B C 1
ATOM 4665 O O . LEU B 1 304 ? 8.766 -2.433 13.173 1.00 16.67 284 LEU B O 1
ATOM 4670 N N . ASN B 1 305 ? 6.844 -3.009 12.169 1.00 17.07 285 ASN B N 1
ATOM 4671 C CA . ASN B 1 305 ? 7.316 -2.572 10.852 1.00 23.12 285 ASN B CA 1
ATOM 4672 C C . ASN B 1 305 ? 6.246 -1.843 10.046 1.00 21.84 285 ASN B C 1
ATOM 4673 O O . ASN B 1 305 ? 5.075 -2.235 10.044 1.00 18.92 285 ASN B O 1
ATOM 4678 N N . ALA B 1 306 ? 6.647 -0.767 9.381 1.00 16.56 286 ALA B N 1
ATOM 4679 C CA . ALA B 1 306 ? 5.744 -0.085 8.462 1.00 20.78 286 ALA B CA 1
ATOM 4680 C C . ALA B 1 306 ? 5.911 -0.649 7.050 1.00 21.95 286 ALA B C 1
ATOM 4681 O O . ALA B 1 306 ? 6.694 -0.121 6.248 1.00 23.19 286 ALA B O 1
ATOM 4683 N N . ASN B 1 307 ? 5.175 -1.722 6.762 1.00 17.62 287 ASN B N 1
ATOM 4684 C CA . ASN B 1 307 ? 5.264 -2.426 5.476 1.00 15.53 287 ASN B CA 1
ATOM 4685 C C . ASN B 1 307 ? 6.690 -2.635 4.968 1.00 15.20 287 ASN B C 1
ATOM 4686 O O . ASN B 1 307 ? 7.028 -2.230 3.858 1.00 17.63 287 ASN B O 1
ATOM 4691 N N . LYS B 1 308 ? 7.520 -3.271 5.779 1.00 19.26 288 LYS B N 1
ATOM 4692 C CA . LYS B 1 308 ? 8.913 -3.476 5.405 1.00 18.63 288 LYS B CA 1
ATOM 4693 C C . LYS B 1 308 ? 9.154 -4.828 4.739 1.00 21.92 288 LYS B C 1
ATOM 4694 O O . LYS B 1 308 ? 10.268 -5.124 4.350 1.00 17.73 288 LYS B O 1
ATOM 4700 N N . PHE B 1 309 ? 8.121 -5.657 4.628 1.00 18.30 289 PHE B N 1
ATOM 4701 C CA . PHE B 1 309 ? 8.332 -6.997 4.067 1.00 18.36 289 PHE B CA 1
ATOM 4702 C C . PHE B 1 309 ? 8.938 -6.999 2.642 1.00 21.55 289 PHE B C 1
ATOM 4703 O O . PHE B 1 309 ? 9.890 -7.745 2.385 1.00 20.57 289 PHE B O 1
ATOM 4711 N N . PRO B 1 310 ? 8.406 -6.163 1.724 1.00 22.97 290 PRO B N 1
ATOM 4712 C CA . PRO B 1 310 ? 8.998 -6.092 0.378 1.00 23.39 290 PRO B CA 1
ATOM 4713 C C . PRO B 1 310 ? 10.488 -5.744 0.380 1.00 21.75 290 PRO B C 1
ATOM 4714 O O . PRO B 1 310 ? 11.258 -6.419 -0.309 1.00 20.48 290 PRO B O 1
ATOM 4718 N N . VAL B 1 311 ? 10.898 -4.727 1.132 1.00 18.21 291 VAL B N 1
ATOM 4719 C CA . VAL B 1 311 ? 12.307 -4.334 1.081 1.00 19.92 291 VAL B CA 1
ATOM 4720 C C . VAL B 1 311 ? 13.227 -5.415 1.676 1.00 23.84 291 VAL B C 1
ATOM 4721 O O . VAL B 1 311 ? 14.315 -5.680 1.159 1.00 23.77 291 VAL B O 1
ATOM 4725 N N . VAL B 1 312 ? 12.777 -6.080 2.730 1.00 19.93 292 VAL B N 1
ATOM 4726 C CA . VAL B 1 312 ? 13.603 -7.123 3.313 1.00 20.75 292 VAL B CA 1
ATOM 4727 C C . VAL B 1 312 ? 13.724 -8.312 2.366 1.00 21.66 292 VAL B C 1
ATOM 4728 O O . VAL B 1 312 ? 14.804 -8.883 2.209 1.00 20.25 292 VAL B O 1
ATOM 4732 N N . ILE B 1 313 ? 12.622 -8.671 1.718 1.00 21.45 293 ILE B N 1
ATOM 4733 C CA . ILE B 1 313 ? 12.655 -9.726 0.705 1.00 22.15 293 ILE B CA 1
ATOM 4734 C C . ILE B 1 313 ? 13.646 -9.328 -0.395 1.00 30.14 293 ILE B C 1
ATOM 4735 O O . ILE B 1 313 ? 14.401 -10.164 -0.888 1.00 27.88 293 ILE B O 1
ATOM 4740 N N . ASP B 1 314 ? 13.667 -8.048 -0.752 1.00 21.12 294 ASP B N 1
ATOM 4741 C CA . ASP B 1 314 ? 14.659 -7.559 -1.716 1.00 23.51 294 ASP B CA 1
ATOM 4742 C C . ASP B 1 314 ? 16.095 -7.782 -1.217 1.00 26.67 294 ASP B C 1
ATOM 4743 O O . ASP B 1 314 ? 16.964 -8.234 -1.976 1.00 31.82 294 ASP B O 1
ATOM 4748 N N . TRP B 1 315 ? 16.341 -7.454 0.051 1.00 23.50 295 TRP B N 1
ATOM 4749 C CA . TRP B 1 315 ? 17.665 -7.640 0.651 1.00 26.38 295 TRP B CA 1
ATOM 4750 C C . TRP B 1 315 ? 18.083 -9.110 0.616 1.00 28.28 295 TRP B C 1
ATOM 4751 O O . TRP B 1 315 ? 19.248 -9.442 0.349 1.00 24.77 295 TRP B O 1
ATOM 4762 N N . LEU B 1 316 ? 17.125 -9.984 0.903 1.00 23.69 296 LEU B N 1
ATOM 4763 C CA . LEU B 1 316 ? 17.382 -11.414 0.900 1.00 29.49 296 LEU B CA 1
ATOM 4764 C C . LEU B 1 316 ? 17.748 -11.876 -0.502 1.00 26.18 296 LEU B C 1
ATOM 4765 O O . LEU B 1 316 ? 18.699 -12.632 -0.674 1.00 27.65 296 LEU B O 1
ATOM 4770 N N . SER B 1 317 ? 17.009 -11.395 -1.500 1.00 24.07 297 SER B N 1
ATOM 4771 C CA . SER B 1 317 ? 17.310 -11.700 -2.899 1.00 29.89 297 SER B CA 1
ATOM 4772 C C . SER B 1 317 ? 18.723 -11.312 -3.296 1.00 30.74 297 SER B C 1
ATOM 4773 O O . SER B 1 317 ? 19.335 -11.950 -4.150 1.00 32.72 297 SER B O 1
ATOM 4776 N N . LYS B 1 318 ? 19.227 -10.243 -2.696 1.00 26.76 298 LYS B N 1
ATOM 4777 C CA . LYS B 1 318 ? 20.509 -9.685 -3.093 1.00 30.57 298 LYS B CA 1
ATOM 4778 C C . LYS B 1 318 ? 21.645 -10.155 -2.199 1.00 30.85 298 LYS B C 1
ATOM 4779 O O . LYS B 1 318 ? 22.803 -9.788 -2.410 1.00 35.67 298 LYS B O 1
ATOM 4785 N N . GLY B 1 319 ? 21.302 -10.962 -1.200 1.00 29.16 299 GLY B N 1
ATOM 4786 C CA . GLY B 1 319 ? 22.268 -11.500 -0.262 1.00 30.30 299 GLY B CA 1
ATOM 4787 C C . GLY B 1 319 ? 22.897 -10.438 0.615 1.00 32.68 299 GLY B C 1
ATOM 4788 O O . GLY B 1 319 ? 24.044 -10.570 1.037 1.00 29.43 299 GLY B O 1
ATOM 4789 N N . LEU B 1 320 ? 22.144 -9.382 0.897 1.00 27.20 300 LEU B N 1
ATOM 4790 C CA . LEU B 1 320 ? 22.672 -8.280 1.692 1.00 23.86 300 LEU B CA 1
ATOM 4791 C C . LEU B 1 320 ? 22.674 -8.577 3.195 1.00 25.35 300 LEU B C 1
ATOM 4792 O O . LEU B 1 320 ? 23.409 -7.959 3.940 1.00 26.72 300 LEU B O 1
ATOM 4797 N N . ILE B 1 321 ? 21.836 -9.512 3.632 1.00 30.10 301 ILE B N 1
ATOM 4798 C CA . ILE B 1 321 ? 21.794 -9.908 5.038 1.00 24.20 301 ILE B CA 1
ATOM 4799 C C . ILE B 1 321 ? 22.000 -11.418 5.111 1.00 27.20 301 ILE B C 1
ATOM 4800 O O . ILE B 1 321 ? 21.885 -12.092 4.092 1.00 31.54 301 ILE B O 1
ATOM 4805 N N . LYS B 1 322 ? 22.302 -11.944 6.299 1.00 24.14 302 LYS B N 1
ATOM 4806 C CA . LYS B 1 322 ? 22.714 -13.343 6.449 1.00 28.60 302 LYS B CA 1
ATOM 4807 C C . LYS B 1 322 ? 22.031 -14.013 7.634 1.00 22.37 302 LYS B C 1
ATOM 4808 O O . LYS B 1 322 ? 22.645 -14.175 8.684 1.00 23.62 302 LYS B O 1
ATOM 4814 N N . PRO B 1 323 ? 20.766 -14.428 7.469 1.00 25.42 303 PRO B N 1
ATOM 4815 C CA . PRO B 1 323 ? 20.029 -15.013 8.597 1.00 25.64 303 PRO B CA 1
ATOM 4816 C C . PRO B 1 323 ? 20.686 -16.267 9.187 1.00 29.95 303 PRO B C 1
ATOM 4817 O O . PRO B 1 323 ? 20.481 -16.548 10.368 1.00 28.60 303 PRO B O 1
ATOM 4821 N N . GLU B 1 324 ? 21.456 -17.007 8.391 1.00 29.99 304 GLU B N 1
ATOM 4822 C CA . GLU B 1 324 ? 22.061 -18.244 8.886 1.00 36.36 304 GLU B CA 1
ATOM 4823 C C . GLU B 1 324 ? 22.965 -17.973 10.074 1.00 37.87 304 GLU B C 1
ATOM 4824 O O . GLU B 1 324 ? 23.143 -18.837 10.935 1.00 38.90 304 GLU B O 1
ATOM 4830 N N . LYS B 1 325 ? 23.515 -16.763 10.128 1.00 29.41 305 LYS B N 1
ATOM 4831 C CA . LYS B 1 325 ? 24.387 -16.369 11.223 1.00 33.99 305 LYS B CA 1
ATOM 4832 C C . LYS B 1 325 ? 23.650 -16.299 12.558 1.00 32.67 305 LYS B C 1
ATOM 4833 O O . LYS B 1 325 ? 24.274 -16.361 13.615 1.00 36.43 305 LYS B O 1
ATOM 4839 N N . LEU B 1 326 ? 22.329 -16.147 12.518 1.00 28.61 306 LEU B N 1
ATOM 4840 C CA . LEU B 1 326 ? 21.581 -15.859 13.738 1.00 25.31 306 LEU B CA 1
ATOM 4841 C C . LEU B 1 326 ? 20.768 -17.045 14.237 1.00 32.31 306 LEU B C 1
ATOM 4842 O O . LEU B 1 326 ? 20.442 -17.123 15.416 1.00 32.01 306 LEU B O 1
ATOM 4847 N N . ILE B 1 327 ? 20.426 -17.956 13.333 1.00 30.51 307 ILE B N 1
ATOM 4848 C CA . ILE B 1 327 ? 19.638 -19.128 13.700 1.00 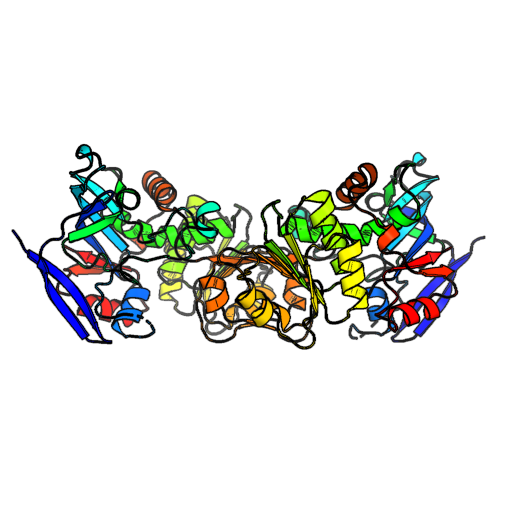34.29 307 ILE B CA 1
ATOM 4849 C C . ILE B 1 327 ? 20.556 -20.127 14.380 1.00 31.26 307 ILE B C 1
ATOM 4850 O O . ILE B 1 327 ? 21.545 -20.556 13.796 1.00 30.17 307 ILE B O 1
ATOM 4855 N N . THR B 1 328 ? 20.252 -20.474 15.620 1.00 36.81 308 THR B N 1
ATOM 4856 C CA . THR B 1 328 ? 21.113 -21.397 16.349 1.00 41.76 308 THR B CA 1
ATOM 4857 C C . THR B 1 328 ? 20.464 -22.764 16.625 1.00 45.04 308 THR B C 1
ATOM 4858 O O . THR B 1 328 ? 21.156 -23.784 16.656 1.00 42.21 308 THR B O 1
ATOM 4862 N N . HIS B 1 329 ? 19.143 -22.790 16.807 1.00 42.45 309 HIS B N 1
ATOM 4863 C CA . HIS B 1 329 ? 18.445 -24.031 17.150 1.00 34.88 309 HIS B CA 1
ATOM 4864 C C . HIS B 1 329 ? 17.136 -24.206 16.382 1.00 35.77 309 HIS B C 1
ATOM 4865 O O . HIS B 1 329 ? 16.490 -23.226 15.989 1.00 33.07 309 HIS B O 1
ATOM 4872 N N . THR B 1 330 ? 16.744 -25.461 16.186 1.00 38.60 310 THR B N 1
ATOM 4873 C CA . THR B 1 330 ? 15.482 -25.793 15.536 1.00 39.57 310 THR B CA 1
ATOM 4874 C C . THR B 1 330 ? 14.799 -26.955 16.254 1.00 45.26 310 THR B C 1
ATOM 4875 O O . THR B 1 330 ? 15.375 -28.040 16.364 1.00 48.59 310 THR B O 1
ATOM 4879 N N . PHE B 1 331 ? 13.580 -26.717 16.740 1.00 32.69 311 PHE B N 1
ATOM 4880 C CA . PHE B 1 331 ? 12.778 -27.734 17.420 1.00 35.41 311 PHE B CA 1
ATOM 4881 C C . PHE B 1 331 ? 11.534 -28.027 16.611 1.00 41.22 311 PHE B C 1
ATOM 4882 O O . PHE B 1 331 ? 11.002 -27.141 15.935 1.00 34.45 311 PHE B O 1
ATOM 4890 N N . ASP B 1 332 ? 11.047 -29.260 16.691 1.00 37.82 312 ASP B N 1
ATOM 4891 C CA . ASP B 1 332 ? 9.723 -29.535 16.167 1.00 43.01 312 ASP B CA 1
ATOM 4892 C C . ASP B 1 332 ? 8.742 -28.786 17.054 1.00 41.84 312 ASP B C 1
ATOM 4893 O O . ASP B 1 332 ? 9.027 -28.549 18.230 1.00 43.55 312 ASP B O 1
ATOM 4898 N N . PHE B 1 333 ? 7.605 -28.384 16.493 1.00 34.67 313 PHE B N 1
ATOM 4899 C CA . PHE B 1 333 ? 6.673 -27.525 17.226 1.00 39.69 313 PHE B CA 1
ATOM 4900 C C . PHE B 1 333 ? 6.086 -28.178 18.478 1.00 40.40 313 PHE B C 1
ATOM 4901 O O . PHE B 1 333 ? 5.689 -27.482 19.416 1.00 41.24 313 PHE B O 1
ATOM 4909 N N . GLN B 1 334 ? 6.043 -29.508 18.497 1.00 38.37 314 GLN B N 1
ATOM 4910 C CA . GLN B 1 334 ? 5.556 -30.227 19.670 1.00 43.41 314 GLN B CA 1
ATOM 4911 C C . GLN B 1 334 ? 6.457 -29.978 20.874 1.00 42.61 314 GLN B C 1
ATOM 4912 O O . GLN B 1 334 ? 6.015 -30.048 22.018 1.00 43.18 314 GLN B O 1
ATOM 4918 N N . HIS B 1 335 ? 7.718 -29.650 20.607 1.00 49.76 315 HIS B N 1
ATOM 4919 C CA . HIS B 1 335 ? 8.686 -29.400 21.673 1.00 54.21 315 HIS B CA 1
ATOM 4920 C C . HIS B 1 335 ? 8.792 -27.922 22.041 1.00 44.52 315 HIS B C 1
ATOM 4921 O O . HIS B 1 335 ? 9.812 -27.487 22.574 1.00 38.34 315 HIS B O 1
ATOM 4928 N N . VAL B 1 336 ? 7.733 -27.162 21.769 1.00 37.61 316 VAL B N 1
ATOM 4929 C CA . VAL B 1 336 ? 7.770 -25.707 21.922 1.00 35.69 316 VAL B CA 1
ATOM 4930 C C . VAL B 1 336 ? 8.159 -25.243 23.333 1.00 43.05 316 VAL B C 1
ATOM 4931 O O . VAL B 1 336 ? 8.883 -24.252 23.488 1.00 40.53 316 VAL B O 1
ATOM 4935 N N . ALA B 1 337 ? 7.702 -25.971 24.352 1.00 44.31 317 ALA B N 1
ATOM 4936 C CA . ALA B 1 337 ? 8.033 -25.628 25.734 1.00 49.81 317 ALA B CA 1
ATOM 4937 C C . ALA B 1 337 ? 9.535 -25.722 25.963 1.00 48.06 317 ALA B C 1
ATOM 4938 O O . ALA B 1 337 ? 10.131 -24.856 26.600 1.00 48.10 317 ALA B O 1
ATOM 4940 N N . ASP B 1 338 ? 10.145 -26.774 25.430 1.00 48.61 318 ASP B N 1
ATOM 4941 C CA . ASP B 1 338 ? 11.593 -26.935 25.501 1.00 46.96 318 ASP B CA 1
ATOM 4942 C C . ASP B 1 338 ? 12.309 -25.807 24.751 1.00 43.38 318 ASP B C 1
ATOM 4943 O O . ASP B 1 338 ? 13.294 -25.237 25.243 1.00 40.85 318 ASP B O 1
ATOM 4948 N N . ALA B 1 339 ? 11.804 -25.491 23.561 1.00 36.81 319 ALA B N 1
ATOM 4949 C CA . ALA B 1 339 ? 12.382 -24.439 22.731 1.00 38.57 319 ALA B CA 1
ATOM 4950 C C . ALA B 1 339 ? 12.362 -23.102 23.451 1.00 43.49 319 ALA B C 1
ATOM 4951 O O . ALA B 1 339 ? 13.373 -22.398 23.485 1.00 46.83 319 ALA B O 1
ATOM 4953 N N . ILE B 1 340 ? 11.219 -22.764 24.037 1.00 39.13 320 ILE B N 1
ATOM 4954 C CA . ILE B 1 340 ? 11.073 -21.503 24.756 1.00 40.00 320 ILE B CA 1
ATOM 4955 C C . ILE B 1 340 ? 11.955 -21.453 25.997 1.00 44.66 320 ILE B C 1
ATOM 4956 O O . ILE B 1 340 ? 12.526 -20.408 26.320 1.00 45.62 320 ILE B O 1
ATOM 4961 N N . SER B 1 341 ? 12.062 -22.585 26.688 1.00 43.56 321 SER B N 1
ATOM 4962 C CA . SER B 1 341 ? 12.934 -22.686 27.852 1.00 49.01 321 SER B CA 1
ATOM 4963 C C . SER B 1 341 ? 14.351 -22.307 27.466 1.00 50.62 321 SER B C 1
ATOM 4964 O O . SER B 1 341 ? 14.923 -21.368 28.021 1.00 50.79 321 SER B O 1
ATOM 4967 N N . LEU B 1 342 ? 14.898 -23.046 26.504 1.00 51.57 322 LEU B N 1
ATOM 4968 C CA . LEU B 1 342 ? 16.242 -22.804 25.994 1.00 52.58 322 LEU B CA 1
ATOM 4969 C C . LEU B 1 342 ? 16.458 -21.351 25.600 1.00 45.89 322 LEU B C 1
ATOM 4970 O O . LEU B 1 342 ? 17.471 -20.743 25.947 1.00 46.86 322 LEU B O 1
ATOM 4975 N N . PHE B 1 343 ? 15.499 -20.808 24.862 1.00 44.09 323 PHE B N 1
ATOM 4976 C CA . PHE B 1 343 ? 15.557 -19.417 24.434 1.00 45.13 323 PHE B CA 1
ATOM 4977 C C . PHE B 1 343 ? 15.643 -18.473 25.625 1.00 41.70 323 PHE B C 1
ATOM 4978 O O . PHE B 1 343 ? 16.345 -17.461 25.574 1.00 44.72 323 PHE B O 1
ATOM 4986 N N . GLU B 1 344 ? 14.930 -18.804 26.696 1.00 44.10 324 GLU B N 1
ATOM 4987 C CA . GLU B 1 344 ? 14.911 -17.951 27.884 1.00 50.98 324 GLU B CA 1
ATOM 4988 C C . GLU B 1 344 ? 16.209 -18.016 28.691 1.00 54.02 324 GLU B C 1
ATOM 4989 O O . GLU B 1 344 ? 16.695 -16.999 29.189 1.00 60.13 324 GLU B O 1
ATOM 4995 N N . LEU B 1 345 ? 16.767 -19.213 28.803 1.00 48.78 325 LEU B N 1
ATOM 4996 C CA . LEU B 1 345 ? 17.854 -19.470 29.740 1.00 54.69 325 LEU B CA 1
ATOM 4997 C C . LEU B 1 345 ? 19.258 -19.245 29.176 1.00 60.08 325 LEU B C 1
ATOM 4998 O O . LEU B 1 345 ? 20.179 -18.855 29.908 1.00 60.61 325 LEU B O 1
ATOM 5003 N N . ASP B 1 346 ? 19.413 -19.477 27.877 1.00 54.80 326 ASP B N 1
ATOM 5004 C CA . ASP B 1 346 ? 20.734 -19.548 27.261 1.00 57.20 326 ASP B CA 1
ATOM 5005 C C . ASP B 1 346 ? 21.190 -18.255 26.574 1.00 56.46 326 ASP B C 1
ATOM 5006 O O . ASP B 1 346 ? 21.008 -18.090 25.371 1.00 55.77 326 ASP B O 1
ATOM 5011 N N . GLN B 1 347 ? 21.816 -17.361 27.333 1.00 49.99 327 GLN B N 1
ATOM 5012 C CA . GLN B 1 347 ? 22.236 -16.062 26.802 1.00 53.41 327 GLN B CA 1
ATOM 5013 C C . GLN B 1 347 ? 23.462 -16.153 25.886 1.00 57.86 327 GLN B C 1
ATOM 5014 O O . GLN B 1 347 ? 23.557 -15.438 24.889 1.00 63.10 327 GLN B O 1
ATOM 5020 N N . LYS B 1 348 ? 24.404 -17.023 26.230 1.00 47.71 328 LYS B N 1
ATOM 5021 C CA . LYS B 1 348 ? 25.507 -17.323 25.335 1.00 55.88 328 LYS B CA 1
ATOM 5022 C C . LYS B 1 348 ? 24.947 -18.322 24.334 1.00 68.12 328 LYS B C 1
ATOM 5023 O O . LYS B 1 348 ? 23.898 -18.906 24.578 1.00 81.01 328 LYS B O 1
ATOM 5029 N N . HIS B 1 349 ? 25.598 -18.480 23.189 1.00 68.21 329 HIS B N 1
ATOM 5030 C CA . HIS B 1 349 ? 25.313 -19.606 22.285 1.00 71.08 329 HIS B CA 1
ATOM 5031 C C . HIS B 1 349 ? 23.870 -19.810 21.782 1.00 70.31 329 HIS B C 1
ATOM 5032 O O . HIS B 1 349 ? 23.657 -20.605 20.866 1.00 75.75 329 HIS B O 1
ATOM 5039 N N . CYS B 1 350 ? 22.881 -19.140 22.375 1.00 55.83 330 CYS B N 1
ATOM 5040 C CA . CYS B 1 350 ? 21.530 -19.173 21.804 1.00 41.22 330 CYS B CA 1
ATOM 5041 C C . CYS B 1 350 ? 21.118 -17.799 21.300 1.00 37.57 330 CYS B C 1
ATOM 5042 O O . CYS B 1 350 ? 21.191 -16.800 22.019 1.00 37.86 330 CYS B O 1
ATOM 5045 N N . CYS B 1 351 ? 20.691 -17.759 20.050 1.00 37.35 331 CYS B N 1
ATOM 5046 C CA . CYS B 1 351 ? 20.285 -16.515 19.439 1.00 34.08 331 CYS B CA 1
ATOM 5047 C C . CYS B 1 351 ? 18.830 -16.588 18.975 1.00 34.37 331 CYS B C 1
ATOM 5048 O O . CYS B 1 351 ? 17.915 -16.221 19.717 1.00 29.49 331 CYS B O 1
ATOM 5051 N N . LYS B 1 352 ? 18.613 -17.065 17.754 1.00 34.72 332 LYS B N 1
ATOM 5052 C CA . LYS B 1 352 ? 17.248 -17.267 17.267 1.00 30.34 332 LYS B CA 1
ATOM 5053 C C . LYS B 1 352 ? 16.885 -18.751 17.189 1.00 30.44 332 LYS B C 1
ATOM 5054 O O . LYS B 1 352 ? 17.661 -19.566 16.691 1.00 30.04 332 LYS B O 1
ATOM 5060 N N . VAL B 1 353 ? 15.692 -19.087 17.673 1.00 30.57 333 VAL B N 1
ATOM 5061 C CA . VAL B 1 353 ? 15.221 -20.464 17.703 1.00 26.71 333 VAL B CA 1
ATOM 5062 C C . VAL B 1 353 ? 13.973 -20.636 16.838 1.00 32.95 333 VAL B C 1
ATOM 5063 O O . VAL B 1 353 ? 13.018 -19.865 16.952 1.00 30.51 333 VAL B O 1
ATOM 5067 N N . LEU B 1 354 ? 13.981 -21.658 15.989 1.00 27.87 334 LEU B N 1
ATOM 5068 C CA . LEU B 1 354 ? 12.862 -21.926 15.093 1.00 30.77 334 LEU B CA 1
ATOM 5069 C C . LEU B 1 354 ? 12.035 -23.159 15.485 1.00 35.51 334 LEU B C 1
ATOM 5070 O O . LEU B 1 354 ? 12.558 -24.123 16.063 1.00 32.35 334 LEU B O 1
ATOM 5075 N N . LEU B 1 355 ? 10.746 -23.121 15.149 1.00 32.50 335 LEU B N 1
ATOM 5076 C CA . LEU B 1 355 ? 9.850 -24.266 15.297 1.00 33.02 335 LEU B CA 1
ATOM 5077 C C . LEU B 1 355 ? 9.503 -24.828 13.929 1.00 33.32 335 LEU B C 1
ATOM 5078 O O . LEU B 1 355 ? 9.143 -24.068 13.033 1.00 31.75 335 LEU B O 1
ATOM 5083 N N . THR B 1 356 ? 9.588 -26.150 13.766 1.00 35.29 336 THR B N 1
ATOM 5084 C CA . THR B 1 356 ? 9.273 -26.787 12.477 1.00 40.50 336 THR B CA 1
ATOM 5085 C C . THR B 1 356 ? 7.913 -27.478 12.443 1.00 42.81 336 THR B C 1
ATOM 5086 O O . THR B 1 356 ? 7.366 -27.841 13.478 1.00 44.71 336 THR B O 1
ATOM 5090 N N . PHE B 1 357 ? 7.384 -27.659 11.234 1.00 51.17 337 PHE B N 1
ATOM 5091 C CA . PHE B 1 357 ? 6.077 -28.273 11.031 1.00 49.53 337 PHE B CA 1
ATOM 5092 C C . PHE B 1 357 ? 6.140 -29.269 9.875 1.00 53.70 337 PHE B C 1
ATOM 5093 O O . PHE B 1 357 ? 5.676 -30.403 9.987 1.00 60.78 337 PHE B O 1
#

Radius of gyration: 28.98 Å; Cα contacts (8 Å, |Δi|>4): 1736; chains: 2; bounding box: 54×94×46 Å

B-factor: mean 32.12, std 12.45, range [12.65, 96.49]

Foldseek 3Di:
DQKWWFWKQAAAQDIDTDIDGQDDEAPQKFKFQWFKFWDDVVLVCRNRVVPVHTERATQQTWGFTQGDHPPDPRVSHGFTWTFQQWDADCPDDCNVVLNSLVHVPIDGDRHNHYHDLISMDMDGPVGTHGADPPFDRLRRSCLQLLLLLVQQCVVQVDAQAFAEEEEDLFQNSLSNLLCCCLPRVHPAYEYEDQAPLSLVLSVVSPHPHYDHPVPPHPVVVCVVVVDAGQEYEYPPADLAVVQVNLVRHAQNGEYEHEYDDPDHHDHDVCSCVVSVYHYHYGGRHRPCSVVSSVCSVVVSGDSVSQEQEEEASVCVVVQVVCVVPDPNRHHMYMHGD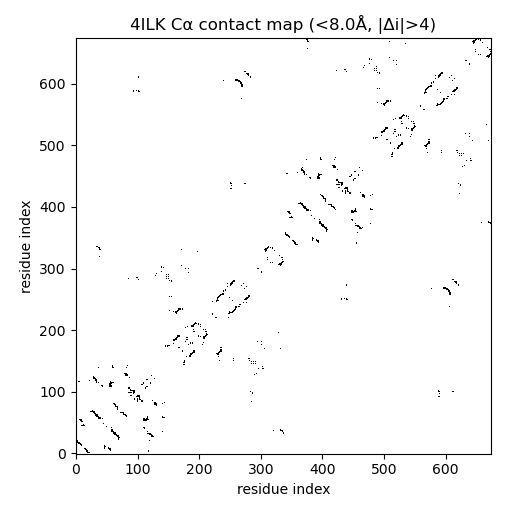/DFKWWFWKQAAAQDTDTDMGGADDAAPQKFKFQWFKFWDDPLLLCVNNVVDDPTEGATQQTWGFTQGDHPPDPRVRHGFTWTFQQWDAPCDDPCNVVLRSLVHPPIDGDRHNHHHDLISMDMDRPVRTHGFDPVQDRLVSSCLQLLLLLVQQCVVQVDALAFAEEEEDLAQNSLSNLLCCCLVRVNPAYEYEDQDVLSLVLSVVSPHPHYDYCPPPHVVVVCVVVVDAGQEYEYPPADLQVVQVNLVSHAQNHEYEHEHDDPDDRDHDVCSCVVSVYHYHYGGRHSPCSVVSSVCSVVVSGDCVSFEQEEEASVCVVVQSVCQVPPPHRHHMYMYGD

Organism: Escherichia coli O6:H1 (strain CFT073 / ATCC 700928 / UPEC) (NCBI:txid199310)